Protein 6GZW (pdb70)

Foldseek 3Di:
DDDPLCQQADFDDQADFFGPPAQQAFAFKKKKFAKAFAVVAALVNVQVLLVQLSQLQRQLRQVHARPPPGPCLSPPTHSSHKGKFKWAAQVQCVRHVNNVLRFPLRDDFDPFPQAAADPQQAAHGMMMMIGGHDPSSRVSSVVSSQVSCPNGIHTSHMAIFGWDHPPPDPDDDATAAPLLARPQLPFDHPPDPCRCVWFADDCSRVLQHRWKKKKWWQKFFQCVVSVVDDQVLNCLLAQAHSVFCFGQCDDPPTHNPPDHDQCDDDPVRATSNHPQHNNVLQDCVNQVNQAWGWHKGWDWDQADPVGGTRTGIGTMIITRHCVSYVRSSCNCNSPRHSRSVGMGGYYMYITIGGTRAHVVGGGSCVSRPD/DDDPLCQQAPFDDQFDQFGPPAQQDFFFKKKKFAKAFAVPQALVNVQQLLVQLSQQQRQLRQVHAHPPDGPCLSPPTHSSHKGKFKWAAQVLCVRHVNNVLRDPLRDDFDPFPQAAAPALQAAHGMMMMIGGHDPSSRVSSVVSSQVSCPNRIHTSHMAIFGFDHPPPDPDDDATAAPLLARPQLDADHPPPPCNCVWFADDCVSNLQHRWWKKKWWQKFFQCVVSVPDDQLLNCLLAQAHSVARFGQPDDPPTHNPDDHDQCDDDPVRATSNHPQHLNVCQDCVNQVNQHWRWHKGWDWDDADPVRGTRTGIGTMIGTHHCVSYVRSSCNCCSPRGSRSVGMHGYYMYMTITHTRDHVPGGGSCVSSVD

Solvent-accessible surface area: 28979 Å² total; per-residue (Å²): 138,83,61,25,53,26,4,1,74,103,97,18,150,16,43,34,104,53,6,12,0,3,69,24,107,67,2,11,15,0,0,0,0,0,0,18,20,33,111,76,11,21,81,126,77,0,7,30,0,1,119,95,1,4,60,13,0,78,65,8,2,39,38,74,86,21,52,85,151,42,24,15,3,19,108,62,15,20,18,0,16,0,0,0,0,1,1,0,1,79,41,0,0,52,136,12,64,14,90,208,74,85,3,118,21,1,69,108,29,30,141,13,73,30,27,88,64,59,171,112,78,2,81,4,0,1,0,0,1,0,0,0,13,0,11,3,6,0,2,10,0,0,6,18,0,21,94,29,3,52,101,13,9,112,15,74,9,13,5,19,0,4,8,30,7,38,10,1,11,86,112,133,88,35,24,6,6,0,2,0,15,30,32,28,30,109,36,14,112,88,86,71,115,43,4,87,170,60,0,13,17,112,157,105,31,92,17,0,29,28,1,0,4,0,0,3,1,7,14,40,7,37,1,52,78,2,30,128,45,63,73,160,37,4,23,54,12,18,0,27,47,5,48,52,1,0,0,34,9,16,47,124,70,11,72,52,87,51,132,16,65,26,139,93,64,73,92,101,54,118,61,37,0,27,124,62,0,45,16,16,18,35,23,29,92,64,19,88,45,6,5,22,4,68,7,20,0,1,0,10,65,5,34,74,83,129,20,48,2,46,0,0,19,0,33,0,0,0,0,11,29,4,119,146,0,6,6,39,7,8,149,84,20,16,206,38,8,21,18,27,132,14,26,89,9,28,2,6,0,13,1,0,0,4,12,15,2,49,144,76,63,19,1,7,44,135,7,0,82,71,147,77,56,29,53,22,5,1,74,103,97,20,142,12,34,35,130,50,6,12,0,3,70,22,108,73,2,5,23,1,0,0,0,0,0,27,9,31,106,74,6,20,90,162,57,0,16,48,0,0,77,91,0,0,28,6,0,72,71,6,2,40,42,94,86,20,52,91,117,24,26,12,3,20,112,39,19,21,15,0,15,1,0,1,0,1,0,0,1,78,51,0,0,51,90,6,60,7,87,205,72,84,3,116,19,2,72,112,32,42,138,11,68,30,26,103,38,65,134,98,85,0,66,3,7,0,0,0,1,0,0,0,8,0,3,3,6,0,4,11,0,0,5,14,0,22,88,29,2,53,98,24,4,111,14,59,11,21,5,20,1,5,7,11,8,40,13,1,9,75,140,136,97,36,14,7,6,0,3,0,15,26,33,32,49,104,37,13,122,84,84,60,115,51,9,83,157,45,0,8,27,96,107,165,79,60,11,0,28,24,0,0,7,0,0,3,1,3,15,48,8,25,0,50,79,2,17,116,42,60,99,145,37,13,21,36,12,17,0,30,50,9,41,49,2,0,0,37,10,18,47,123,74,11,74,46,94,51,136,20,65,24,137,90,69,74,94,91,51,114,59,39,1,27,124,62,0,47,16,15,16,34,28,28,94,70,18,76,32,1,4,22,13,73,16,34,2,2,0,4,62,10,34,75,81,129,16,48,1,43,0,0,20,0,31,0,0,0,0,20,52,3,104,110,0,8,2,27,8,8,140,80,19,17,200,38,8,21,19,22,126,12,22,78,10,41,2,5,0,15,1,0,0,4,13,16,2,51,148,50,66,11,1,7,55,137,2,7,109,76

Structure (mmCIF, N/CA/C/O backbone):
data_6GZW
#
_entry.id   6GZW
#
_cell.length_a   60.118
_cell.length_b   71.032
_cell.length_c   78.089
_cell.angle_alpha   90.000
_cell.angle_beta   92.830
_cell.angle_gamma   90.000
#
_symmetry.space_group_name_H-M   'P 1 21 1'
#
loop_
_entity.id
_entity.type
_entity.pdbx_description
1 polymer 'Dye type peroxidase A'
2 non-polymer 'PROTOPORPHYRIN IX CONTAINING FE'
3 water water
#
loop_
_atom_site.group_PDB
_atom_site.id
_atom_site.type_symbol
_atom_site.label_atom_id
_atom_site.label_alt_id
_atom_site.label_comp_id
_atom_site.label_asym_id
_atom_site.label_entity_id
_atom_site.label_seq_id
_atom_site.pdbx_PDB_ins_code
_atom_site.Cartn_x
_atom_site.Cartn_y
_atom_site.Cartn_z
_atom_site.occupancy
_atom_site.B_iso_or_equiv
_atom_site.auth_seq_id
_atom_site.auth_comp_id
_atom_site.auth_asym_id
_atom_site.auth_atom_id
_atom_site.pdbx_PDB_model_num
ATOM 1 N N . ALA A 1 1 ? 13.012 -27.560 11.437 1.00 30.28 69 ALA A N 1
ATOM 2 C CA . ALA A 1 1 ? 12.126 -26.361 11.726 1.00 29.44 69 ALA A CA 1
ATOM 3 C C . ALA A 1 1 ? 12.937 -25.230 12.348 1.00 27.31 69 ALA A C 1
ATOM 4 O O . ALA A 1 1 ? 13.554 -25.434 13.390 1.00 27.42 69 ALA A O 1
ATOM 6 N N . THR A 1 2 ? 12.924 -24.055 11.711 1.00 25.23 70 THR A N 1
ATOM 7 C CA . THR A 1 2 ? 13.766 -22.919 12.119 1.00 23.31 70 THR A CA 1
ATOM 8 C C . THR A 1 2 ? 13.515 -22.601 13.605 1.00 20.51 70 THR A C 1
ATOM 9 O O . THR A 1 2 ? 12.370 -22.354 13.977 1.00 18.40 70 THR A O 1
ATOM 13 N N . PRO A 1 3 ? 14.566 -22.640 14.451 1.00 18.36 71 PRO A N 1
ATOM 14 C CA . PRO A 1 3 ? 14.290 -22.378 15.862 1.00 18.20 71 PRO A CA 1
ATOM 15 C C . PRO A 1 3 ? 14.159 -20.862 16.197 1.00 17.27 71 PRO A C 1
ATOM 16 O O . PRO A 1 3 ? 14.692 -20.018 15.478 1.00 16.67 71 PRO A O 1
ATOM 20 N N . LEU A 1 4 ? 13.447 -20.546 17.280 1.00 16.04 72 LEU A N 1
ATOM 21 C CA . LEU A 1 4 ? 13.284 -19.155 17.722 1.00 16.51 72 LEU A CA 1
ATOM 22 C C . LEU A 1 4 ? 14.646 -18.471 17.968 1.00 15.71 72 LEU A C 1
ATOM 23 O O . LEU A 1 4 ? 14.839 -17.280 17.655 1.00 14.13 72 LEU A O 1
ATOM 28 N N . THR A 1 5 ? 15.608 -19.235 18.475 1.00 15.97 73 THR A N 1
ATOM 29 C CA . THR A 1 5 ? 16.946 -18.687 18.745 1.00 16.21 73 THR A CA 1
ATOM 30 C C . THR A 1 5 ? 17.653 -18.135 17.497 1.00 16.00 73 THR A C 1
ATOM 31 O O . THR A 1 5 ? 18.637 -17.389 17.618 1.00 15.57 73 THR A O 1
ATOM 35 N N . SER A 1 6 ? 17.201 -18.508 16.294 1.00 15.04 74 SER A N 1
ATOM 36 C CA . SER A 1 6 ? 17.759 -17.918 15.064 1.00 14.99 74 SER A CA 1
ATOM 37 C C . SER A 1 6 ? 17.638 -16.391 14.980 1.00 14.18 74 SER A C 1
ATOM 38 O O . SER A 1 6 ? 18.447 -15.734 14.331 1.00 15.03 74 SER A O 1
ATOM 41 N N . LEU A 1 7 ? 16.615 -15.833 15.612 1.00 14.80 75 LEU A N 1
ATOM 42 C CA . LEU A 1 7 ? 16.462 -14.370 15.635 1.00 14.45 75 LEU A CA 1
ATOM 43 C C . LEU A 1 7 ? 17.717 -13.701 16.201 1.00 13.75 75 LEU A C 1
ATOM 44 O O . LEU A 1 7 ? 18.242 -12.750 15.608 1.00 13.63 75 LEU A O 1
ATOM 49 N N . GLY A 1 8 ? 18.192 -14.208 17.336 1.00 13.62 76 GLY A N 1
ATOM 50 C CA . GLY A 1 8 ? 19.428 -13.714 17.950 1.00 14.33 76 GLY A CA 1
ATOM 51 C C . GLY A 1 8 ? 20.718 -14.236 17.350 1.00 14.76 76 GLY A C 1
ATOM 52 O O . GLY A 1 8 ? 21.714 -13.489 17.298 1.00 13.82 76 GLY A O 1
ATOM 53 N N . SER A 1 9 ? 20.740 -15.510 16.932 1.00 14.61 77 SER A N 1
ATOM 54 C CA . SER A 1 9 ? 22.019 -16.143 16.508 1.00 15.13 77 SER A CA 1
ATOM 55 C C . SER A 1 9 ? 22.531 -15.770 15.124 1.00 15.72 77 SER A C 1
ATOM 56 O O . SER A 1 9 ? 23.729 -15.826 14.851 1.00 15.83 77 SER A O 1
ATOM 59 N N . GLU A 1 10 ? 21.630 -15.400 14.225 1.00 16.25 78 GLU A N 1
ATOM 60 C CA . GLU A 1 10 ? 22.009 -15.031 12.873 1.00 17.65 78 GLU A CA 1
ATOM 61 C C . GLU A 1 10 ? 22.937 -13.824 12.868 1.00 16.93 78 GLU A C 1
ATOM 62 O O . GLU A 1 10 ? 22.721 -12.859 13.614 1.00 16.14 78 GLU A O 1
ATOM 68 N N . GLN A 1 11 ? 23.954 -13.879 12.000 1.00 16.14 79 GLN A N 1
ATOM 69 C CA . GLN A 1 11 ? 25.028 -12.915 11.996 1.00 16.14 79 GLN A CA 1
ATOM 70 C C . GLN A 1 11 ? 25.291 -12.452 10.580 1.00 17.31 79 GLN A C 1
ATOM 71 O O . GLN A 1 11 ? 25.467 -13.292 9.678 1.00 18.90 79 GLN A O 1
ATOM 77 N N . ALA A 1 12 ? 25.330 -11.143 10.370 1.00 15.66 80 ALA A N 1
ATOM 78 C CA . ALA A 1 12 ? 25.717 -10.580 9.079 1.00 16.51 80 ALA A CA 1
ATOM 79 C C . ALA A 1 12 ? 27.225 -10.318 9.038 1.00 17.45 80 ALA A C 1
ATOM 80 O O . ALA A 1 12 ? 27.862 -10.031 10.050 1.00 16.53 80 ALA A O 1
ATOM 82 N N . MET A 1 13 ? 27.779 -10.400 7.837 1.00 19.30 81 MET A N 1
ATOM 83 C CA . MET A 1 13 ? 29.196 -10.137 7.642 1.00 19.85 81 MET A CA 1
ATOM 84 C C . MET A 1 13 ? 29.478 -8.652 7.517 1.00 18.35 81 MET A C 1
ATOM 85 O O . MET A 1 13 ? 28.799 -7.938 6.771 1.00 18.13 81 MET A O 1
ATOM 90 N N . PHE A 1 14 ? 30.508 -8.191 8.231 1.00 17.01 82 PHE A N 1
ATOM 91 C CA . PHE A 1 14 ? 30.977 -6.829 8.138 1.00 17.02 82 PHE A CA 1
ATOM 92 C C . PHE A 1 14 ? 31.967 -6.703 6.990 1.00 17.95 82 PHE A C 1
ATOM 93 O O . PHE A 1 14 ? 31.843 -5.817 6.133 1.00 17.22 82 PHE A O 1
ATOM 101 N N . HIS A 1 15 ? 32.986 -7.571 7.004 1.00 19.45 83 HIS A N 1
ATOM 102 C CA . HIS A 1 15 ? 34.016 -7.516 5.963 1.00 20.52 83 HIS A CA 1
ATOM 103 C C . HIS A 1 15 ? 33.473 -8.119 4.664 1.00 20.19 83 HIS A C 1
ATOM 104 O O . HIS A 1 15 ? 32.792 -9.140 4.690 1.00 21.29 83 HIS A O 1
ATOM 111 N N . GLY A 1 16 ? 33.807 -7.488 3.542 1.00 20.57 84 GLY A N 1
ATOM 112 C CA . GLY A 1 16 ? 33.367 -7.953 2.216 1.00 19.56 84 GLY A CA 1
ATOM 113 C C . GLY A 1 16 ? 33.559 -6.923 1.103 1.00 18.51 84 GLY A C 1
ATOM 114 O O . GLY A 1 16 ? 33.972 -5.788 1.325 1.00 16.60 84 GLY A O 1
ATOM 115 N N . LYS A 1 17 ? 33.267 -7.343 -0.123 1.00 19.29 85 LYS A N 1
ATOM 116 C CA . LYS A 1 17 ? 33.355 -6.454 -1.277 1.00 19.18 85 LYS A CA 1
ATOM 117 C C . LYS A 1 17 ? 32.391 -5.254 -1.134 1.00 17.72 85 LYS A C 1
ATOM 118 O O . LYS A 1 17 ? 32.763 -4.118 -1.423 1.00 16.37 85 LYS A O 1
ATOM 124 N N . HIS A 1 18 ? 31.168 -5.526 -0.685 1.00 17.99 86 HIS A N 1
ATOM 125 C CA . HIS A 1 18 ? 30.137 -4.508 -0.454 1.00 17.11 86 HIS A CA 1
ATOM 126 C C . HIS A 1 18 ? 29.911 -4.342 1.045 1.00 16.20 86 HIS A C 1
ATOM 127 O O . HIS A 1 18 ? 30.091 -5.291 1.803 1.00 17.83 86 HIS A O 1
ATOM 134 N N . GLN A 1 19 ? 29.528 -3.136 1.455 1.00 14.54 87 GLN A N 1
ATOM 135 C CA . GLN A 1 19 ? 29.088 -2.932 2.849 1.00 13.37 87 GLN A CA 1
ATOM 136 C C . GLN A 1 19 ? 27.797 -3.683 3.095 1.00 13.54 87 GLN A C 1
ATOM 137 O O . GLN A 1 19 ? 26.961 -3.792 2.172 1.00 13.46 87 GLN A O 1
ATOM 143 N N . PRO A 1 20 ? 27.604 -4.182 4.334 1.00 13.37 88 PRO A N 1
ATOM 144 C CA . PRO A 1 20 ? 26.318 -4.753 4.747 1.00 12.90 88 PRO A CA 1
ATOM 145 C C . PRO A 1 20 ? 25.208 -3.677 4.794 1.00 12.67 88 PRO A C 1
ATOM 146 O O . PRO A 1 20 ? 25.484 -2.478 4.772 1.00 13.39 88 PRO A O 1
ATOM 150 N N . GLY A 1 21 ? 23.955 -4.110 4.777 1.00 12.61 89 GLY A N 1
ATOM 151 C CA . GLY A 1 21 ? 22.817 -3.196 4.819 1.00 13.10 89 GLY A CA 1
ATOM 152 C C . GLY A 1 21 ? 22.275 -2.723 3.475 1.00 12.57 89 GLY A C 1
ATOM 153 O O . GLY A 1 21 ? 21.525 -1.751 3.429 1.00 11.90 89 GLY A O 1
ATOM 154 N N . ILE A 1 22 ? 22.690 -3.382 2.386 1.00 12.62 90 ILE A N 1
ATOM 155 C CA . ILE A 1 22 ? 22.248 -3.056 1.052 1.00 13.15 90 ILE A CA 1
ATOM 156 C C . ILE A 1 22 ? 21.441 -4.224 0.521 1.00 12.64 90 ILE A C 1
ATOM 157 O O . ILE A 1 22 ? 20.255 -4.058 0.176 1.00 12.48 90 ILE A O 1
ATOM 162 N N . THR A 1 23 ? 22.072 -5.393 0.428 1.00 13.14 91 THR A N 1
ATOM 163 C CA . THR A 1 23 ? 21.401 -6.641 0.000 1.00 14.13 91 THR A CA 1
ATOM 164 C C . THR A 1 23 ? 20.953 -7.508 1.154 1.00 14.52 91 THR A C 1
ATOM 165 O O . THR A 1 23 ? 20.225 -8.462 0.960 1.00 14.77 91 THR A O 1
ATOM 169 N N . THR A 1 24 ? 21.407 -7.172 2.371 1.00 14.32 92 THR A N 1
ATOM 170 C CA . THR A 1 24 ? 20.981 -7.831 3.576 1.00 15.16 92 THR A CA 1
ATOM 171 C C . THR A 1 24 ? 19.453 -7.866 3.674 1.00 15.04 92 THR A C 1
ATOM 172 O O . THR A 1 24 ? 18.814 -6.876 3.322 1.00 14.72 92 THR A O 1
ATOM 176 N N . PRO A 1 25 ? 18.888 -8.971 4.187 1.00 14.36 93 PRO A N 1
ATOM 177 C CA . PRO A 1 25 ? 17.458 -8.999 4.403 1.00 14.53 93 PRO A CA 1
ATOM 178 C C . PRO A 1 25 ? 17.004 -7.884 5.313 1.00 14.96 93 PRO A C 1
ATOM 179 O O . PRO A 1 25 ? 17.779 -7.365 6.132 1.00 13.56 93 PRO A O 1
ATOM 183 N N B MET A 1 26 ? 15.722 -7.570 5.199 0.50 14.53 94 MET A N 1
ATOM 184 N N C MET A 1 26 ? 15.736 -7.517 5.179 0.50 14.64 94 MET A N 1
ATOM 185 C CA B MET A 1 26 ? 15.050 -6.630 6.070 0.50 14.62 94 MET A CA 1
ATOM 186 C CA C MET A 1 26 ? 15.148 -6.503 6.029 0.50 14.81 94 MET A CA 1
ATOM 187 C C B MET A 1 26 ? 15.210 -6.977 7.540 0.50 13.63 94 MET A C 1
ATOM 188 C C C MET A 1 26 ? 15.185 -6.933 7.500 0.50 13.75 94 MET A C 1
ATOM 189 O O B MET A 1 26 ? 15.194 -8.152 7.912 0.50 13.55 94 MET A O 1
ATOM 190 O O C MET A 1 26 ? 15.081 -8.115 7.825 0.50 13.67 94 MET A O 1
ATOM 199 N N . GLN A 1 27 ? 15.365 -5.943 8.364 1.00 13.06 95 GLN A N 1
ATOM 200 C CA . GLN A 1 27 ? 15.503 -6.109 9.819 1.00 12.01 95 GLN A CA 1
ATOM 201 C C . GLN A 1 27 ? 14.333 -5.449 10.538 1.00 11.66 95 GLN A C 1
ATOM 202 O O . GLN A 1 27 ? 13.774 -4.459 10.043 1.00 11.68 95 GLN A O 1
ATOM 208 N N . ALA A 1 28 ? 14.010 -5.964 11.721 1.00 10.45 96 ALA A N 1
ATOM 209 C CA . ALA A 1 28 ? 12.854 -5.502 12.489 1.00 10.94 96 ALA A CA 1
ATOM 210 C C . ALA A 1 28 ? 13.027 -4.097 13.077 1.00 11.05 96 ALA A C 1
ATOM 211 O O . ALA A 1 28 ? 12.037 -3.423 13.316 1.00 10.29 96 ALA A O 1
ATOM 213 N N . ARG A 1 29 ? 14.266 -3.670 13.313 1.00 10.85 97 ARG A N 1
ATOM 214 C CA . ARG A 1 29 ? 14.544 -2.411 13.977 1.00 11.17 97 ARG A CA 1
ATOM 215 C C . ARG A 1 29 ? 15.601 -1.649 13.209 1.00 10.80 97 ARG A C 1
ATOM 216 O O . ARG A 1 29 ? 16.594 -2.238 12.821 1.00 10.83 97 ARG A O 1
ATOM 224 N N . GLY A 1 30 ? 15.357 -0.355 12.969 1.00 10.42 98 GLY A N 1
ATOM 225 C CA . GLY A 1 30 ? 16.283 0.547 12.281 1.00 10.34 98 GLY A CA 1
ATOM 226 C C . GLY A 1 30 ? 16.504 1.855 13.028 1.00 10.48 98 GLY A C 1
ATOM 227 O O . GLY A 1 30 ? 15.611 2.395 13.676 1.00 9.87 98 GLY A O 1
ATOM 228 N N . HIS A 1 31 ? 17.734 2.356 12.949 1.00 10.23 99 HIS A N 1
ATOM 229 C CA . HIS A 1 31 ? 18.046 3.719 13.334 1.00 10.25 99 HIS A CA 1
ATOM 230 C C . HIS A 1 31 ? 18.885 4.322 12.200 1.00 9.99 99 HIS A C 1
ATOM 231 O O . HIS A 1 31 ? 19.933 3.760 11.856 1.00 10.21 99 HIS A O 1
ATOM 238 N N . LEU A 1 32 ? 18.427 5.430 11.643 1.00 10.41 100 LEU A N 1
ATOM 239 C CA . LEU A 1 32 ? 19.202 6.195 10.665 1.00 10.82 100 LEU A CA 1
ATOM 240 C C . LEU A 1 32 ? 19.699 7.441 11.374 1.00 11.52 100 LEU A C 1
ATOM 241 O O . LEU A 1 32 ? 18.939 8.060 12.108 1.00 12.00 100 LEU A O 1
ATOM 246 N N . VAL A 1 33 ? 20.963 7.818 11.176 1.00 11.93 101 VAL A N 1
ATOM 247 C CA . VAL A 1 33 ? 21.493 8.999 11.839 1.00 12.61 101 VAL A CA 1
ATOM 248 C C . VAL A 1 33 ? 22.436 9.718 10.878 1.00 13.12 101 VAL A C 1
ATOM 249 O O . VAL A 1 33 ? 23.118 9.062 10.100 1.00 14.22 101 VAL A O 1
ATOM 253 N N . ALA A 1 34 ? 22.368 11.049 10.859 1.00 12.59 102 ALA A N 1
ATOM 254 C CA . ALA A 1 34 ? 23.305 11.878 10.142 1.00 12.61 102 ALA A CA 1
ATOM 255 C C . ALA A 1 34 ? 24.129 12.682 11.137 1.00 12.94 102 ALA A C 1
ATOM 256 O O . ALA A 1 34 ? 23.605 13.130 12.161 1.00 13.15 102 ALA A O 1
ATOM 258 N N . PHE A 1 35 ? 25.417 12.864 10.827 1.00 12.73 103 PHE A N 1
ATOM 259 C CA . PHE A 1 35 ? 26.336 13.649 11.632 1.00 12.69 103 PHE A CA 1
ATOM 260 C C . PHE A 1 35 ? 26.913 14.788 10.790 1.00 13.27 103 PHE A C 1
ATOM 261 O O . PHE A 1 35 ? 27.133 14.585 9.581 1.00 12.52 103 PHE A O 1
ATOM 269 N N . ASP A 1 36 ? 27.143 15.941 11.407 1.00 13.77 104 ASP A N 1
ATOM 270 C CA . ASP A 1 36 ? 27.958 17.005 10.810 1.00 14.14 104 ASP A CA 1
ATOM 271 C C . ASP A 1 36 ? 29.289 17.127 11.504 1.00 14.55 104 ASP A C 1
ATOM 272 O O . ASP A 1 36 ? 29.380 17.098 12.736 1.00 15.19 104 ASP A O 1
ATOM 277 N N . LEU A 1 37 ? 30.342 17.264 10.723 1.00 14.47 105 LEU A N 1
ATOM 278 C CA . LEU A 1 37 ? 31.665 17.474 11.310 1.00 15.01 105 LEU A CA 1
ATOM 279 C C . LEU A 1 37 ? 31.710 18.755 12.139 1.00 15.13 105 LEU A C 1
ATOM 280 O O . LEU A 1 37 ? 31.131 19.775 11.769 1.00 16.97 105 LEU A O 1
ATOM 285 N N . ALA A 1 38 ? 32.367 18.654 13.285 1.00 15.96 106 ALA A N 1
ATOM 286 C CA . ALA A 1 38 ? 32.543 19.772 14.173 1.00 17.65 106 ALA A CA 1
ATOM 287 C C . ALA A 1 38 ? 33.614 20.721 13.627 1.00 18.47 106 ALA A C 1
ATOM 288 O O . ALA A 1 38 ? 34.453 20.339 12.811 1.00 17.36 106 ALA A O 1
ATOM 290 N N . ALA A 1 39 ? 33.587 21.945 14.127 1.00 19.71 107 ALA A N 1
ATOM 291 C CA . ALA A 1 39 ? 34.702 22.864 13.946 1.00 21.39 107 ALA A CA 1
ATOM 292 C C . ALA A 1 39 ? 35.992 22.188 14.438 1.00 20.49 107 ALA A C 1
ATOM 293 O O . ALA A 1 39 ? 36.044 21.612 15.530 1.00 24.54 107 ALA A O 1
ATOM 295 N N . GLY A 1 40 ? 37.020 22.215 13.609 1.00 20.62 108 GLY A N 1
ATOM 296 C CA . GLY A 1 40 ? 38.288 21.578 13.956 1.00 20.06 108 GLY A CA 1
ATOM 297 C C . GLY A 1 40 ? 38.421 20.149 13.470 1.00 19.61 108 GLY A C 1
ATOM 298 O O . GLY A 1 40 ? 39.484 19.556 13.622 1.00 19.60 108 GLY A O 1
ATOM 299 N N . ALA A 1 41 ? 37.366 19.601 12.857 1.00 18.99 109 ALA A N 1
ATOM 300 C CA . ALA A 1 41 ? 37.404 18.269 12.277 1.00 19.46 109 ALA A CA 1
ATOM 301 C C . ALA A 1 41 ? 37.523 18.414 10.765 1.00 20.05 109 ALA A C 1
ATOM 302 O O . ALA A 1 41 ? 36.591 18.888 10.099 1.00 21.68 109 ALA A O 1
ATOM 304 N N . GLY A 1 42 ? 38.680 18.038 10.250 1.00 19.64 110 GLY A N 1
ATOM 305 C CA . GLY A 1 42 ? 38.940 17.965 8.822 1.00 19.46 110 GLY A CA 1
ATOM 306 C C . GLY A 1 42 ? 39.215 16.536 8.403 1.00 19.76 110 GLY A C 1
ATOM 307 O O . GLY A 1 42 ? 38.694 15.587 8.991 1.00 18.43 110 GLY A O 1
ATOM 308 N N . ARG A 1 43 ? 40.027 16.363 7.364 1.00 19.68 111 ARG A N 1
ATOM 309 C CA . ARG A 1 43 ? 40.229 15.032 6.781 1.00 21.29 111 ARG A CA 1
ATOM 310 C C . ARG A 1 43 ? 40.776 14.025 7.777 1.00 19.90 111 ARG A C 1
ATOM 311 O O . ARG A 1 43 ? 40.290 12.905 7.873 1.00 18.59 111 ARG A O 1
ATOM 319 N N . LYS A 1 44 ? 41.823 14.421 8.488 1.00 19.24 112 LYS A N 1
ATOM 320 C CA . LYS A 1 44 ? 42.496 13.534 9.398 1.00 19.87 112 LYS A CA 1
ATOM 321 C C . LYS A 1 44 ? 41.578 13.131 10.557 1.00 17.98 112 LYS A C 1
ATOM 322 O O . LYS A 1 44 ? 41.597 11.995 10.983 1.00 18.60 112 LYS A O 1
ATOM 328 N N . GLU A 1 45 ? 40.729 14.043 11.003 1.00 17.14 113 GLU A N 1
ATOM 329 C CA . GLU A 1 45 ? 39.788 13.731 12.084 1.00 16.97 113 GLU A CA 1
ATOM 330 C C . GLU A 1 45 ? 38.657 12.837 11.577 1.00 15.81 113 GLU A C 1
ATOM 331 O O . GLU A 1 45 ? 38.210 11.932 12.277 1.00 17.13 113 GLU A O 1
ATOM 337 N N . ALA A 1 46 ? 38.199 13.084 10.361 1.00 15.16 114 ALA A N 1
ATOM 338 C CA . ALA A 1 46 ? 37.239 12.191 9.725 1.00 14.41 114 ALA A CA 1
ATOM 339 C C . ALA A 1 46 ? 37.801 10.789 9.491 1.00 14.65 114 ALA A C 1
ATOM 340 O O . ALA A 1 46 ? 37.082 9.804 9.665 1.00 13.64 114 ALA A O 1
ATOM 342 N N . ALA A 1 47 ? 39.070 10.688 9.069 1.00 14.11 115 ALA A N 1
ATOM 343 C CA . ALA A 1 47 ? 39.694 9.384 8.873 1.00 14.70 115 ALA A CA 1
ATOM 344 C C . ALA A 1 47 ? 39.740 8.593 10.181 1.00 14.99 115 ALA A C 1
ATOM 345 O O . ALA A 1 47 ? 39.364 7.429 10.226 1.00 15.59 115 ALA A O 1
ATOM 347 N N . ALA A 1 48 ? 40.151 9.248 11.266 1.00 15.37 116 ALA A N 1
ATOM 348 C CA . ALA A 1 48 ? 40.146 8.626 12.586 1.00 14.46 116 ALA A CA 1
ATOM 349 C C . ALA A 1 48 ? 38.733 8.191 13.044 1.00 13.57 116 ALA A C 1
ATOM 350 O O . ALA A 1 48 ? 38.582 7.146 13.667 1.00 13.37 116 ALA A O 1
ATOM 352 N N . LEU A 1 49 ? 37.716 8.982 12.697 1.00 14.15 117 LEU A N 1
ATOM 353 C CA . LEU A 1 49 ? 36.336 8.660 13.045 1.00 13.43 117 LEU A CA 1
ATOM 354 C C . LEU A 1 49 ? 35.846 7.404 12.316 1.00 14.02 117 LEU A C 1
ATOM 355 O O . LEU A 1 49 ? 35.262 6.523 12.927 1.00 13.14 117 LEU A O 1
ATOM 360 N N . LEU A 1 50 ? 36.110 7.320 11.016 1.00 14.60 118 LEU A N 1
ATOM 361 C CA . LEU A 1 50 ? 35.724 6.133 10.262 1.00 14.78 118 LEU A CA 1
ATOM 362 C C . LEU A 1 50 ? 36.497 4.892 10.739 1.00 14.80 118 LEU A C 1
ATOM 363 O O . LEU A 1 50 ? 35.950 3.801 10.738 1.00 14.36 118 LEU A O 1
ATOM 368 N N . ARG A 1 51 ? 37.757 5.048 11.159 1.00 16.75 119 ARG A N 1
ATOM 369 C CA . ARG A 1 51 ? 38.467 3.939 11.826 1.00 18.28 119 ARG A CA 1
ATOM 370 C C . ARG A 1 51 ? 37.752 3.451 13.089 1.00 17.44 119 ARG A C 1
ATOM 371 O O . ARG A 1 51 ? 37.530 2.241 13.267 1.00 18.92 119 ARG A O 1
ATOM 379 N N . ARG A 1 52 ? 37.401 4.388 13.975 1.00 16.27 120 ARG A N 1
ATOM 380 C CA . ARG A 1 52 ? 36.682 4.062 15.204 1.00 16.42 120 ARG A CA 1
ATOM 381 C C . ARG A 1 52 ? 35.372 3.371 14.847 1.00 15.14 120 ARG A C 1
ATOM 382 O O . ARG A 1 52 ? 35.054 2.304 15.369 1.00 15.44 120 ARG A O 1
ATOM 390 N N . TRP A 1 53 ? 34.621 4.012 13.967 1.00 14.04 121 TRP A N 1
ATOM 391 C CA . TRP A 1 53 ? 33.297 3.518 13.625 1.00 13.54 121 TRP A CA 1
ATOM 392 C C . TRP A 1 53 ? 33.376 2.121 13.021 1.00 13.25 121 TRP A C 1
ATOM 393 O O . TRP A 1 53 ? 32.565 1.268 13.347 1.00 13.20 121 TRP A O 1
ATOM 404 N N . SER A 1 54 ? 34.357 1.904 12.143 1.00 14.13 122 SER A N 1
ATOM 405 C CA . SER A 1 54 ? 34.523 0.589 11.509 1.00 14.47 122 SER A CA 1
ATOM 406 C C . SER A 1 54 ? 34.881 -0.498 12.509 1.00 14.12 122 SER A C 1
ATOM 407 O O . SER A 1 54 ? 34.374 -1.587 12.439 1.00 14.02 122 SER A O 1
ATOM 410 N N . ASP A 1 55 ? 35.759 -0.196 13.475 1.00 14.87 123 ASP A N 1
ATOM 411 C CA . ASP A 1 55 ? 36.095 -1.146 14.520 1.00 15.73 123 ASP A CA 1
ATOM 412 C C . ASP A 1 55 ? 34.893 -1.475 15.427 1.00 14.24 123 ASP A C 1
ATOM 413 O O . ASP A 1 55 ? 34.650 -2.626 15.765 1.00 13.71 123 ASP A O 1
ATOM 418 N N . THR A 1 56 ? 34.107 -0.455 15.766 1.00 13.86 124 THR A N 1
ATOM 419 C CA . THR A 1 56 ? 32.861 -0.631 16.520 1.00 13.59 124 THR A CA 1
ATOM 420 C C . THR A 1 56 ? 31.887 -1.509 15.720 1.00 13.70 124 THR A C 1
ATOM 421 O O . THR A 1 56 ? 31.344 -2.456 16.261 1.00 14.05 124 THR A O 1
ATOM 425 N N . ALA A 1 57 ? 31.688 -1.203 14.448 1.00 13.37 125 ALA A N 1
ATOM 426 C CA . ALA A 1 57 ? 30.802 -2.014 13.638 1.00 13.35 125 ALA A CA 1
ATOM 427 C C . ALA A 1 57 ? 31.244 -3.485 13.580 1.00 12.88 125 ALA A C 1
ATOM 428 O O . ALA A 1 57 ? 30.433 -4.390 13.748 1.00 12.51 125 ALA A O 1
ATOM 430 N N . ARG A 1 58 ? 32.542 -3.714 13.326 1.00 12.71 126 ARG A N 1
ATOM 431 C CA . ARG A 1 58 ? 33.096 -5.056 13.252 1.00 13.90 126 ARG A CA 1
ATOM 432 C C . ARG A 1 58 ? 32.811 -5.851 14.516 1.00 12.95 126 ARG A C 1
ATOM 433 O O . ARG A 1 58 ? 32.282 -6.964 14.468 1.00 12.58 126 ARG A O 1
ATOM 441 N N . ARG A 1 59 ? 33.113 -5.267 15.684 1.00 12.68 127 ARG A N 1
ATOM 442 C CA . ARG A 1 59 ? 32.873 -5.978 16.932 1.00 13.03 127 ARG A CA 1
ATOM 443 C C . ARG A 1 59 ? 31.410 -6.252 17.147 1.00 11.61 127 ARG A C 1
ATOM 444 O O . ARG A 1 59 ? 31.009 -7.397 17.449 1.00 11.81 127 ARG A O 1
ATOM 452 N N . LEU A 1 60 ? 30.602 -5.196 17.027 1.00 11.88 128 LEU A N 1
ATOM 453 C CA . LEU A 1 60 ? 29.187 -5.329 17.374 1.00 11.86 128 LEU A CA 1
ATOM 454 C C . LEU A 1 60 ? 28.445 -6.269 16.428 1.00 11.94 128 LEU A C 1
ATOM 455 O O . LEU A 1 60 ? 27.592 -7.037 16.864 1.00 11.13 128 LEU A O 1
ATOM 460 N N . MET A 1 61 ? 28.798 -6.237 15.142 1.00 12.25 129 MET A N 1
ATOM 461 C CA . MET A 1 61 ? 28.166 -7.163 14.176 1.00 12.56 129 MET A CA 1
ATOM 462 C C . MET A 1 61 ? 28.511 -8.634 14.448 1.00 12.98 129 MET A C 1
ATOM 463 O O . MET A 1 61 ? 27.772 -9.537 14.073 1.00 13.62 129 MET A O 1
ATOM 468 N N . ALA A 1 62 ? 29.619 -8.873 15.155 1.00 13.88 130 ALA A N 1
ATOM 469 C CA . ALA A 1 62 ? 29.982 -10.223 15.574 1.00 14.36 130 ALA A CA 1
ATOM 470 C C . ALA A 1 62 ? 29.399 -10.614 16.931 1.00 14.28 130 ALA A C 1
ATOM 471 O O . ALA A 1 62 ? 29.677 -11.680 17.456 1.00 14.52 130 ALA A O 1
ATOM 473 N N . GLY A 1 63 ? 28.532 -9.772 17.483 1.00 13.36 131 GLY A N 1
ATOM 474 C CA . GLY A 1 63 ? 27.936 -10.034 18.794 1.00 13.71 131 GLY A CA 1
ATOM 475 C C . GLY A 1 63 ? 28.896 -9.788 19.951 1.00 14.05 131 GLY A C 1
ATOM 476 O O . GLY A 1 63 ? 28.603 -10.193 21.085 1.00 14.96 131 GLY A O 1
ATOM 477 N N . GLU A 1 64 ? 29.994 -9.070 19.694 1.00 14.27 132 GLU A N 1
ATOM 478 C CA . GLU A 1 64 ? 30.986 -8.771 20.727 1.00 15.13 132 GLU A CA 1
ATOM 479 C C . GLU A 1 64 ? 30.669 -7.405 21.351 1.00 14.23 132 GLU A C 1
ATOM 480 O O . GLU A 1 64 ? 30.045 -6.557 20.716 1.00 13.58 132 GLU A O 1
ATOM 486 N N . PRO A 1 65 ? 31.124 -7.183 22.587 1.00 13.46 133 PRO A N 1
ATOM 487 C CA . PRO A 1 65 ? 31.000 -5.836 23.154 1.00 13.25 133 PRO A CA 1
ATOM 488 C C . PRO A 1 65 ? 31.864 -4.842 22.430 1.00 13.30 133 PRO A C 1
ATOM 489 O O . PRO A 1 65 ? 32.771 -5.219 21.690 1.00 13.36 133 PRO A O 1
ATOM 493 N N . ALA A 1 66 ? 31.607 -3.559 22.662 1.00 13.08 134 ALA A N 1
ATOM 494 C CA . ALA A 1 66 ? 32.509 -2.529 22.239 1.00 13.78 134 ALA A CA 1
ATOM 495 C C . ALA A 1 66 ? 33.895 -2.801 22.860 1.00 13.71 134 ALA A C 1
ATOM 496 O O . ALA A 1 66 ? 34.001 -3.467 23.873 1.00 13.27 134 ALA A O 1
ATOM 498 N N . GLY A 1 67 ? 34.932 -2.293 22.197 1.00 14.34 135 GLY A N 1
ATOM 499 C CA . GLY A 1 67 ? 36.308 -2.530 22.598 1.00 14.70 135 GLY A CA 1
ATOM 500 C C . GLY A 1 67 ? 36.636 -2.008 23.985 1.00 15.87 135 GLY A C 1
ATOM 501 O O . GLY A 1 67 ? 37.533 -2.525 24.644 1.00 17.10 135 GLY A O 1
ATOM 502 N N . SER A 1 68 ? 35.901 -0.988 24.418 1.00 15.33 136 SER A N 1
ATOM 503 C CA . SER A 1 68 ? 36.106 -0.419 25.732 1.00 15.65 136 SER A CA 1
ATOM 504 C C . SER A 1 68 ? 34.865 0.363 26.117 1.00 15.44 136 SER A C 1
ATOM 505 O O . SER A 1 68 ? 34.093 0.765 25.264 1.00 14.73 136 SER A O 1
ATOM 508 N N . ARG A 1 69 ? 34.659 0.527 27.416 1.00 15.09 137 ARG A N 1
ATOM 509 C CA . ARG A 1 69 ? 33.499 1.279 27.926 1.00 15.62 137 ARG A CA 1
ATOM 510 C C . ARG A 1 69 ? 32.155 0.761 27.359 1.00 14.02 137 ARG A C 1
ATOM 511 O O . ARG A 1 69 ? 31.257 1.559 27.007 1.00 14.04 137 ARG A O 1
ATOM 519 N N . ASP A 1 70 ? 32.002 -0.562 27.263 1.00 12.31 138 ASP A N 1
ATOM 520 C CA . ASP A 1 70 ? 30.751 -1.123 26.791 1.00 12.30 138 ASP A CA 1
ATOM 521 C C . ASP A 1 70 ? 29.656 -0.932 27.846 1.00 11.76 138 ASP A C 1
ATOM 522 O O . ASP A 1 70 ? 29.928 -1.021 29.027 1.00 12.60 138 ASP A O 1
ATOM 527 N N . THR A 1 71 ? 28.423 -0.680 27.401 1.00 11.78 139 THR A N 1
ATOM 528 C CA . THR A 1 71 ? 27.359 -0.346 28.347 1.00 11.50 139 THR A CA 1
ATOM 529 C C . THR A 1 71 ? 26.621 -1.563 28.895 1.00 11.92 139 THR A C 1
ATOM 530 O O . THR A 1 71 ? 25.777 -1.408 29.808 1.00 12.04 139 THR A O 1
ATOM 534 N N . ASP A 1 72 ? 26.879 -2.751 28.350 1.00 11.51 140 ASP A N 1
ATOM 535 C CA . ASP A 1 72 ? 26.173 -3.997 28.659 1.00 11.22 140 ASP A CA 1
ATOM 536 C C . ASP A 1 72 ? 24.720 -4.072 28.123 1.00 10.93 140 ASP A C 1
ATOM 537 O O . ASP A 1 72 ? 24.063 -5.069 28.370 1.00 11.46 140 ASP A O 1
ATOM 542 N N . VAL A 1 73 ? 24.259 -3.070 27.371 1.00 10.78 141 VAL A N 1
ATOM 543 C CA . VAL A 1 73 ? 22.867 -3.060 26.892 1.00 10.69 141 VAL A CA 1
ATOM 544 C C . VAL A 1 73 ? 22.573 -4.274 25.982 1.00 11.14 141 VAL A C 1
ATOM 545 O O . VAL A 1 73 ? 21.473 -4.822 26.031 1.00 11.22 141 VAL A O 1
ATOM 549 N N . ALA A 1 74 ? 23.554 -4.663 25.158 1.00 11.20 142 ALA A N 1
ATOM 550 C CA . ALA A 1 74 ? 23.371 -5.815 24.247 1.00 11.52 142 ALA A CA 1
ATOM 551 C C . ALA A 1 74 ? 23.835 -7.145 24.838 1.00 11.62 142 ALA A C 1
ATOM 552 O O . ALA A 1 74 ? 23.737 -8.186 24.198 1.00 12.42 142 ALA A O 1
ATOM 554 N N . ARG A 1 75 ? 24.296 -7.130 26.089 1.00 12.27 143 ARG A N 1
ATOM 555 C CA . ARG A 1 75 ? 24.898 -8.286 26.660 1.00 13.34 143 ARG A CA 1
ATOM 556 C C . ARG A 1 75 ? 23.874 -9.433 26.725 1.00 13.91 143 ARG A C 1
ATOM 557 O O . ARG A 1 75 ? 22.670 -9.207 27.015 1.00 11.87 143 ARG A O 1
ATOM 565 N N . ASP A 1 76 ? 24.389 -10.636 26.418 1.00 14.93 144 ASP A N 1
ATOM 566 C CA . ASP A 1 76 ? 23.678 -11.924 26.368 1.00 15.04 144 ASP A CA 1
ATOM 567 C C . ASP A 1 76 ? 22.926 -12.170 25.060 1.00 14.84 144 ASP A C 1
ATOM 568 O O . ASP A 1 76 ? 22.553 -13.318 24.780 1.00 14.75 144 ASP A O 1
ATOM 573 N N . ALA A 1 77 ? 22.658 -11.103 24.303 1.00 14.25 145 ALA A N 1
ATOM 574 C CA . ALA A 1 77 ? 21.990 -11.247 23.019 1.00 14.44 145 ALA A CA 1
ATOM 575 C C . ALA A 1 77 ? 23.014 -11.719 21.995 1.00 14.37 145 ALA A C 1
ATOM 576 O O . ALA A 1 77 ? 24.202 -11.437 22.105 1.00 14.41 145 ALA A O 1
ATOM 578 N N . GLY A 1 78 ? 22.560 -12.468 20.994 1.00 13.19 146 GLY A N 1
ATOM 579 C CA . GLY A 1 78 ? 23.414 -12.794 19.848 1.00 12.62 146 GLY A CA 1
ATOM 580 C C . GLY A 1 78 ? 23.488 -11.589 18.927 1.00 11.69 146 GLY A C 1
ATOM 581 O O . GLY A 1 78 ? 22.856 -10.541 19.202 1.00 11.58 146 GLY A O 1
ATOM 582 N N . PRO A 1 79 ? 24.226 -11.703 17.797 1.00 11.70 147 PRO A N 1
ATOM 583 C CA . PRO A 1 79 ? 24.367 -10.572 16.876 1.00 11.83 147 PRO A CA 1
ATOM 584 C C . PRO A 1 79 ? 23.009 -10.056 16.317 1.00 11.27 147 PRO A C 1
ATOM 585 O O . PRO A 1 79 ? 22.920 -8.893 15.902 1.00 10.19 147 PRO A O 1
ATOM 589 N N . SER A 1 80 ? 21.993 -10.926 16.285 1.00 12.20 148 SER A N 1
ATOM 590 C CA . SER A 1 80 ? 20.621 -10.546 15.897 1.00 11.74 148 SER A CA 1
ATOM 591 C C . SER A 1 80 ? 20.572 -9.819 14.534 1.00 11.69 148 SER A C 1
ATOM 592 O O . SER A 1 80 ? 19.840 -8.816 14.339 1.00 11.02 148 SER A O 1
ATOM 595 N N . SER A 1 81 ? 21.397 -10.295 13.591 1.00 11.82 149 SER A N 1
ATOM 596 C CA . SER A 1 81 ? 21.505 -9.734 12.237 1.00 12.07 149 SER A CA 1
ATOM 597 C C . SER A 1 81 ? 21.858 -8.258 12.191 1.00 11.83 149 SER A C 1
ATOM 598 O O . SER A 1 81 ? 21.496 -7.557 11.253 1.00 12.49 149 SER A O 1
ATOM 601 N N . LEU A 1 82 ? 22.630 -7.789 13.182 1.00 11.40 150 LEU A N 1
ATOM 602 C CA . LEU A 1 82 ? 23.024 -6.383 13.222 1.00 11.18 150 LEU A CA 1
ATOM 603 C C . LEU A 1 82 ? 23.828 -6.045 11.975 1.00 11.52 150 LEU A C 1
ATOM 604 O O . LEU A 1 82 ? 24.739 -6.806 11.626 1.00 11.38 150 LEU A O 1
ATOM 609 N N . THR A 1 83 ? 23.510 -4.910 11.343 1.00 11.17 151 THR A N 1
ATOM 610 C CA . THR A 1 83 ? 24.359 -4.304 10.332 1.00 10.98 151 THR A CA 1
ATOM 611 C C . THR A 1 83 ? 24.527 -2.833 10.599 1.00 11.47 151 THR A C 1
ATOM 612 O O . THR A 1 83 ? 23.640 -2.167 11.138 1.00 11.47 151 THR A O 1
ATOM 616 N N . VAL A 1 84 ? 25.698 -2.333 10.236 1.00 11.25 152 VAL A N 1
ATOM 617 C CA . VAL A 1 84 ? 26.049 -0.920 10.283 1.00 10.91 152 VAL A CA 1
ATOM 618 C C . VAL A 1 84 ? 26.648 -0.549 8.925 1.00 11.22 152 VAL A C 1
ATOM 619 O O . VAL A 1 84 ? 27.556 -1.231 8.451 1.00 12.26 152 VAL A O 1
ATOM 623 N N . THR A 1 85 ? 26.137 0.522 8.337 1.00 11.29 153 THR A N 1
ATOM 624 C CA . THR A 1 85 ? 26.521 0.999 7.010 1.00 10.58 153 THR A CA 1
ATOM 625 C C . THR A 1 85 ? 26.813 2.487 7.047 1.00 11.20 153 THR A C 1
ATOM 626 O O . THR A 1 85 ? 26.092 3.244 7.710 1.00 10.92 153 THR A O 1
ATOM 630 N N . PHE A 1 86 ? 27.840 2.919 6.315 1.00 11.51 154 PHE A N 1
ATOM 631 C CA . PHE A 1 86 ? 28.339 4.283 6.374 1.00 12.01 154 PHE A CA 1
ATOM 632 C C . PHE A 1 86 ? 28.312 4.985 5.020 1.00 12.73 154 PHE A C 1
ATOM 633 O O . PHE A 1 86 ? 28.751 4.388 4.011 1.00 13.02 154 PHE A O 1
ATOM 641 N N . GLY A 1 87 ? 27.917 6.266 5.002 1.00 13.18 155 GLY A N 1
ATOM 642 C CA . GLY A 1 87 ? 27.970 7.082 3.782 1.00 13.50 155 GLY A CA 1
ATOM 643 C C . GLY A 1 87 ? 28.446 8.504 4.014 1.00 14.22 155 GLY A C 1
ATOM 644 O O . GLY A 1 87 ? 28.500 8.975 5.155 1.00 14.19 155 GLY A O 1
ATOM 645 N N . PHE A 1 88 ? 28.792 9.173 2.911 1.00 13.60 156 PHE A N 1
ATOM 646 C CA . PHE A 1 88 ? 29.266 10.548 2.887 1.00 13.97 156 PHE A CA 1
ATOM 647 C C . PHE A 1 88 ? 28.334 11.413 2.038 1.00 13.96 156 PHE A C 1
ATOM 648 O O . PHE A 1 88 ? 27.973 11.016 0.910 1.00 13.89 156 PHE A O 1
ATOM 656 N N . GLY A 1 89 ? 27.971 12.588 2.535 1.00 13.15 157 GLY A N 1
ATOM 657 C CA . GLY A 1 89 ? 27.087 13.506 1.826 1.00 15.01 157 GLY A CA 1
ATOM 658 C C . GLY A 1 89 ? 27.914 14.483 0.999 1.00 15.36 157 GLY A C 1
ATOM 659 O O . GLY A 1 89 ? 29.135 14.592 1.194 1.00 15.20 157 GLY A O 1
ATOM 660 N N . HIS A 1 90 ? 27.219 15.197 0.118 1.00 17.14 158 HIS A N 1
ATOM 661 C CA . HIS A 1 90 ? 27.806 16.259 -0.702 1.00 18.45 158 HIS A CA 1
ATOM 662 C C . HIS A 1 90 ? 28.626 17.244 0.130 1.00 18.90 158 HIS A C 1
ATOM 663 O O . HIS A 1 90 ? 29.774 17.566 -0.242 1.00 18.02 158 HIS A O 1
ATOM 670 N N . SER A 1 91 ? 28.080 17.670 1.275 1.00 17.94 159 SER A N 1
ATOM 671 C CA . SER A 1 91 ? 28.720 18.677 2.121 1.00 17.75 159 SER A CA 1
ATOM 672 C C . SER A 1 91 ? 30.045 18.222 2.721 1.00 17.64 159 SER A C 1
ATOM 673 O O . SER A 1 91 ? 30.902 19.040 3.003 1.00 18.68 159 SER A O 1
ATOM 676 N N . PHE A 1 92 ? 30.230 16.917 2.908 1.00 17.46 160 PHE A N 1
ATOM 677 C CA . PHE A 1 92 ? 31.455 16.395 3.516 1.00 17.30 160 PHE A CA 1
ATOM 678 C C . PHE A 1 92 ? 32.756 16.875 2.846 1.00 18.40 160 PHE A C 1
ATOM 679 O O . PHE A 1 92 ? 33.760 17.156 3.529 1.00 18.36 160 PHE A O 1
ATOM 687 N N . PHE A 1 93 ? 32.725 16.971 1.519 1.00 18.41 161 PHE A N 1
ATOM 688 C CA . PHE A 1 93 ? 33.945 17.095 0.704 1.00 19.28 161 PHE A CA 1
ATOM 689 C C . PHE A 1 93 ? 34.529 18.514 0.809 1.00 20.40 161 PHE A C 1
ATOM 690 O O . PHE A 1 93 ? 35.750 18.678 0.917 1.00 21.94 161 PHE A O 1
ATOM 698 N N . GLY A 1 94 ? 33.665 19.523 0.848 1.00 22.51 162 GLY A N 1
ATOM 699 C CA . GLY A 1 94 ? 34.081 20.914 1.098 1.00 24.59 162 GLY A CA 1
ATOM 700 C C . GLY A 1 94 ? 34.558 21.217 2.530 1.00 27.88 162 GLY A C 1
ATOM 701 O O . GLY A 1 94 ? 35.191 22.264 2.761 1.00 28.30 162 GLY A O 1
ATOM 702 N N . ARG A 1 95 ? 34.230 20.338 3.486 1.00 27.73 163 ARG A N 1
ATOM 703 C CA . ARG A 1 95 ? 34.703 20.458 4.870 1.00 28.85 163 ARG A CA 1
ATOM 704 C C . ARG A 1 95 ? 36.067 19.793 5.122 1.00 27.94 163 ARG A C 1
ATOM 705 O O . ARG A 1 95 ? 36.700 20.048 6.148 1.00 29.72 163 ARG A O 1
ATOM 713 N N . THR A 1 96 ? 36.546 18.992 4.172 1.00 25.57 164 THR A N 1
ATOM 714 C CA . THR A 1 96 ? 37.724 18.161 4.365 1.00 24.33 164 THR A CA 1
ATOM 715 C C . THR A 1 96 ? 38.817 18.350 3.300 1.00 25.30 164 THR A C 1
ATOM 716 O O . THR A 1 96 ? 39.781 17.597 3.292 1.00 26.92 164 THR A O 1
ATOM 720 N N . GLY A 1 97 ? 38.675 19.356 2.436 1.00 26.66 165 GLY A N 1
ATOM 721 C CA . GLY A 1 97 ? 39.605 19.576 1.311 1.00 26.67 165 GLY A CA 1
ATOM 722 C C . GLY A 1 97 ? 39.541 18.465 0.272 1.00 26.57 165 GLY A C 1
ATOM 723 O O . GLY A 1 97 ? 40.537 18.172 -0.386 1.00 25.61 165 GLY A O 1
ATOM 724 N N . LEU A 1 98 ? 38.368 17.840 0.100 1.00 24.18 166 LEU A N 1
ATOM 725 C CA . LEU A 1 98 ? 38.260 16.677 -0.791 1.00 24.51 166 LEU A CA 1
ATOM 726 C C . LEU A 1 98 ? 37.305 16.905 -1.954 1.00 23.16 166 LEU A C 1
ATOM 727 O O . LEU A 1 98 ? 36.764 15.946 -2.512 1.00 22.97 166 LEU A O 1
ATOM 732 N N . GLU A 1 99 ? 37.159 18.169 -2.351 1.00 23.68 167 GLU A N 1
ATOM 733 C CA . GLU A 1 99 ? 36.285 18.582 -3.468 1.00 25.56 167 GLU A CA 1
ATOM 734 C C . GLU A 1 99 ? 36.622 17.809 -4.750 1.00 24.33 167 GLU A C 1
ATOM 735 O O . GLU A 1 99 ? 35.747 17.308 -5.436 1.00 23.89 167 GLU A O 1
ATOM 741 N N . LYS A 1 100 ? 37.906 17.656 -5.030 1.00 25.89 168 LYS A N 1
ATOM 742 C CA . LYS A 1 100 ? 38.345 16.895 -6.203 1.00 25.74 168 LYS A CA 1
ATOM 743 C C . LYS A 1 100 ? 37.867 15.432 -6.224 1.00 24.99 168 LYS A C 1
ATOM 744 O O . LYS A 1 100 ? 37.751 14.866 -7.301 1.00 24.13 168 LYS A O 1
ATOM 750 N N . GLN A 1 101 ? 37.552 14.857 -5.052 1.00 25.38 169 GLN A N 1
ATOM 751 C CA . GLN A 1 101 ? 37.048 13.473 -4.919 1.00 23.24 169 GLN A CA 1
ATOM 752 C C . GLN A 1 101 ? 35.510 13.346 -4.769 1.00 22.31 169 GLN A C 1
ATOM 753 O O . GLN A 1 101 ? 34.990 12.224 -4.616 1.00 21.55 169 GLN A O 1
ATOM 759 N N . ARG A 1 102 ? 34.79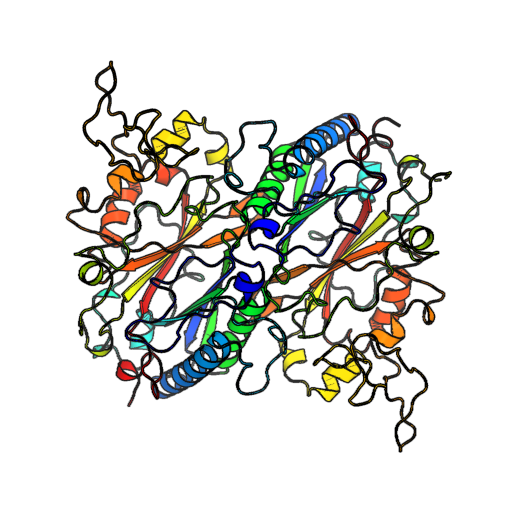9 14.473 -4.812 1.00 21.34 170 ARG A N 1
ATOM 760 C CA . ARG A 1 102 ? 33.348 14.480 -4.661 1.00 21.76 170 ARG A CA 1
ATOM 761 C C . ARG A 1 102 ? 32.727 13.895 -5.924 1.00 22.52 170 ARG A C 1
ATOM 762 O O . ARG A 1 102 ? 32.933 14.458 -6.999 1.00 24.19 170 ARG A O 1
ATOM 770 N N . PRO A 1 103 ? 31.970 12.779 -5.817 1.00 20.39 171 PRO A N 1
ATOM 771 C CA . PRO A 1 103 ? 31.374 12.221 -7.049 1.00 19.96 171 PRO A CA 1
ATOM 772 C C . PRO A 1 103 ? 30.297 13.124 -7.626 1.00 20.30 171 PRO A C 1
ATOM 773 O O . PRO A 1 103 ? 29.585 13.802 -6.856 1.00 19.80 171 PRO A O 1
ATOM 777 N N . VAL A 1 104 ? 30.178 13.142 -8.962 1.00 19.26 172 VAL A N 1
ATOM 778 C CA . VAL A 1 104 ? 29.096 13.865 -9.664 1.00 19.48 172 VAL A CA 1
ATOM 779 C C . VAL A 1 104 ? 27.738 13.318 -9.182 1.00 18.36 172 VAL A C 1
ATOM 780 O O . VAL A 1 104 ? 26.728 14.054 -9.136 1.00 17.37 172 VAL A O 1
ATOM 784 N N . ALA A 1 105 ? 27.730 12.035 -8.840 1.00 16.92 173 ALA A N 1
ATOM 785 C CA . ALA A 1 105 ? 26.505 11.370 -8.346 1.00 17.61 173 ALA A CA 1
ATOM 786 C C . ALA A 1 105 ? 25.926 12.004 -7.090 1.00 17.58 173 ALA A C 1
ATOM 787 O O . ALA A 1 105 ? 24.741 11.821 -6.810 1.00 16.91 173 ALA A O 1
ATOM 789 N N . LEU A 1 106 ? 26.736 12.733 -6.328 1.00 17.06 174 LEU A N 1
ATOM 790 C CA . LEU A 1 106 ? 26.231 13.469 -5.159 1.00 16.73 174 LEU A CA 1
ATOM 791 C C . LEU A 1 106 ? 25.665 14.841 -5.448 1.00 17.33 174 LEU A C 1
ATOM 792 O O . LEU A 1 106 ? 25.249 15.541 -4.497 1.00 19.41 174 LEU A O 1
ATOM 797 N N . ASP A 1 107 ? 25.607 15.252 -6.720 1.00 18.28 175 ASP A N 1
ATOM 798 C CA . ASP A 1 107 ? 24.992 16.532 -7.046 1.00 18.57 175 ASP A CA 1
ATOM 799 C C . ASP A 1 107 ? 23.572 16.588 -6.453 1.00 18.72 175 ASP A C 1
ATOM 800 O O . ASP A 1 107 ? 22.888 15.556 -6.421 1.00 18.30 175 ASP A O 1
ATOM 805 N N . PRO A 1 108 ? 23.155 17.764 -5.961 1.00 19.38 176 PRO A N 1
ATOM 806 C CA . PRO A 1 108 ? 21.880 17.824 -5.219 1.00 19.53 176 PRO A CA 1
ATOM 807 C C . PRO A 1 108 ? 20.693 17.275 -6.001 1.00 19.41 176 PRO A C 1
ATOM 808 O O . PRO A 1 108 ? 20.591 17.481 -7.209 1.00 17.70 176 PRO A O 1
ATOM 812 N N . LEU A 1 109 ? 19.782 16.600 -5.302 1.00 18.43 177 LEU A N 1
ATOM 813 C CA . LEU A 1 109 ? 18.565 16.097 -5.919 1.00 17.53 177 LEU A CA 1
ATOM 814 C C . LEU A 1 109 ? 17.741 17.276 -6.413 1.00 17.71 177 LEU A C 1
ATOM 815 O O . LEU A 1 109 ? 17.881 18.380 -5.880 1.00 18.93 177 LEU A O 1
ATOM 820 N N . PRO A 1 110 ? 16.872 17.057 -7.428 1.00 18.90 178 PRO A N 1
ATOM 821 C CA . PRO A 1 110 ? 15.942 18.124 -7.813 1.00 19.93 178 PRO A CA 1
ATOM 822 C C . PRO A 1 110 ? 15.086 18.624 -6.650 1.00 20.30 178 PRO A C 1
ATOM 823 O O . PRO A 1 110 ? 14.822 17.884 -5.696 1.00 19.31 178 PRO A O 1
ATOM 827 N N . ASP A 1 111 ? 14.670 19.880 -6.717 1.00 21.27 179 ASP A N 1
ATOM 828 C CA . ASP A 1 111 ? 13.637 20.369 -5.839 1.00 23.75 179 ASP A CA 1
ATOM 829 C C . ASP A 1 111 ? 12.329 19.981 -6.495 1.00 22.67 179 ASP A C 1
ATOM 830 O O . ASP A 1 111 ? 11.844 20.678 -7.374 1.00 21.73 179 ASP A O 1
ATOM 835 N N . PHE A 1 112 ? 11.779 18.827 -6.112 1.00 20.37 180 PHE A N 1
ATOM 836 C CA . PHE A 1 112 ? 10.527 18.337 -6.699 1.00 19.12 180 PHE A CA 1
ATOM 837 C C . PHE A 1 112 ? 9.371 19.196 -6.244 1.00 18.69 180 PHE A C 1
ATOM 838 O O . PHE A 1 112 ? 9.363 19.657 -5.099 1.00 19.66 180 PHE A O 1
ATOM 846 N N . SER A 1 113 ? 8.387 19.405 -7.120 1.00 18.58 181 SER A N 1
ATOM 847 C CA . SER A 1 113 ? 7.236 20.220 -6.773 1.00 19.34 181 SER A CA 1
ATOM 848 C C . SER A 1 113 ? 6.511 19.710 -5.504 1.00 19.24 181 SER A C 1
ATOM 849 O O . SER A 1 113 ? 5.991 20.501 -4.728 1.00 19.87 181 SER A O 1
ATOM 852 N N . SER A 1 114 ? 6.495 18.393 -5.302 1.00 19.28 182 SER A N 1
ATOM 853 C CA . SER A 1 114 ? 5.825 17.789 -4.138 1.00 19.72 182 SER A CA 1
ATOM 854 C C . SER A 1 114 ? 6.695 17.789 -2.860 1.00 18.98 182 SER A C 1
ATOM 855 O O . SER A 1 114 ? 6.232 17.316 -1.826 1.00 18.75 182 SER A O 1
ATOM 858 N N . ASP A 1 115 ? 7.927 18.293 -2.905 1.00 17.54 183 ASP A N 1
ATOM 859 C CA . ASP A 1 115 ? 8.780 18.295 -1.690 1.00 17.55 183 ASP A CA 1
ATOM 860 C C . ASP A 1 115 ? 8.201 19.171 -0.581 1.00 18.35 183 ASP A C 1
ATOM 861 O O . ASP A 1 115 ? 7.715 20.272 -0.841 1.00 19.50 183 ASP A O 1
ATOM 866 N N . HIS A 1 116 ? 8.317 18.706 0.658 1.00 17.85 184 HIS A N 1
ATOM 867 C CA . HIS A 1 116 ? 8.028 19.501 1.848 1.00 19.04 184 HIS A CA 1
ATOM 868 C C . HIS A 1 116 ? 9.095 19.197 2.893 1.00 16.98 184 HIS A C 1
ATOM 869 O O . HIS A 1 116 ? 8.802 18.785 4.016 1.00 15.58 184 HIS A O 1
ATOM 876 N N . LEU A 1 117 ? 10.343 19.407 2.485 1.00 16.20 185 LEU A N 1
ATOM 877 C CA . LEU A 1 117 ? 11.488 18.943 3.233 1.00 15.88 185 LEU A CA 1
ATOM 878 C C . LEU A 1 117 ? 11.832 19.815 4.423 1.00 15.82 185 LEU A C 1
ATOM 879 O O . LEU A 1 117 ? 11.846 21.041 4.315 1.00 16.77 185 LEU A O 1
ATOM 884 N N . ASP A 1 118 ? 12.148 19.159 5.536 1.00 15.84 186 ASP A N 1
ATOM 885 C CA . ASP A 1 118 ? 12.755 19.794 6.695 1.00 17.29 186 ASP A CA 1
ATOM 886 C C . ASP A 1 118 ? 14.267 19.853 6.444 1.00 17.10 186 ASP A C 1
ATOM 887 O O . ASP A 1 118 ? 14.961 18.818 6.483 1.00 15.78 186 ASP A O 1
ATOM 892 N N . LYS A 1 119 ? 14.777 21.055 6.151 1.00 17.41 187 LYS A N 1
ATOM 893 C CA . LYS A 1 119 ? 16.219 21.214 5.898 1.00 18.32 187 LYS A CA 1
ATOM 894 C C . LYS A 1 119 ? 17.090 20.694 7.062 1.00 18.43 187 LYS A C 1
ATOM 895 O O . LYS A 1 119 ? 18.146 20.089 6.834 1.00 19.34 187 LYS A O 1
ATOM 901 N N . ASN A 1 120 ? 16.611 20.871 8.284 1.00 18.93 188 ASN A N 1
ATOM 902 C CA . ASN A 1 120 ? 17.358 20.464 9.470 1.00 18.83 188 ASN A CA 1
ATOM 903 C C . ASN A 1 120 ? 17.420 18.975 9.740 1.00 18.82 188 ASN A C 1
ATOM 904 O O . ASN A 1 120 ? 18.294 18.532 10.478 1.00 18.14 188 ASN A O 1
ATOM 909 N N . ARG A 1 121 ? 16.490 18.216 9.156 1.00 16.39 189 ARG A N 1
ATOM 910 C CA . ARG A 1 121 ? 16.453 16.768 9.259 1.00 16.96 189 ARG A CA 1
ATOM 911 C C . ARG A 1 121 ? 16.763 16.131 7.910 1.00 14.52 189 ARG A C 1
ATOM 912 O O . ARG A 1 121 ? 16.425 14.971 7.667 1.00 14.07 189 ARG A O 1
ATOM 920 N N . SER A 1 122 ? 17.445 16.891 7.050 1.00 14.22 190 SER A N 1
ATOM 921 C CA . SER A 1 122 ? 17.854 16.432 5.722 1.00 14.05 190 SER A CA 1
ATOM 922 C C . SER A 1 122 ? 19.372 16.549 5.576 1.00 13.77 190 SER A C 1
ATOM 923 O O . SER A 1 122 ? 20.003 17.335 6.284 1.00 13.39 190 SER A O 1
ATOM 926 N N . ASN A 1 123 ? 19.925 15.756 4.658 1.00 13.84 191 ASN A N 1
ATOM 927 C CA . ASN A 1 123 ? 21.349 15.864 4.251 1.00 14.53 191 ASN A CA 1
ATOM 928 C C . ASN A 1 123 ? 22.276 15.588 5.423 1.00 14.02 191 ASN A C 1
ATOM 929 O O . ASN A 1 123 ? 21.937 14.782 6.279 1.00 11.96 191 ASN A O 1
ATOM 934 N N . GLY A 1 124 ? 23.452 16.221 5.455 1.00 13.75 192 GLY A N 1
ATOM 935 C CA . GLY A 1 124 ? 24.454 15.932 6.484 1.00 13.45 192 GLY A CA 1
ATOM 936 C C . GLY A 1 124 ? 25.767 15.538 5.874 1.00 13.99 192 GLY A C 1
ATOM 937 O O . GLY A 1 124 ? 25.815 15.035 4.757 1.00 14.77 192 GLY A O 1
ATOM 938 N N . ASP A 1 125 ? 26.850 15.754 6.629 1.00 14.13 193 ASP A N 1
ATOM 939 C CA . ASP A 1 125 ? 28.170 15.318 6.157 1.00 14.05 193 ASP A CA 1
ATOM 940 C C . ASP A 1 125 ? 28.308 13.809 6.085 1.00 13.56 193 ASP A C 1
ATOM 941 O O . ASP A 1 125 ? 28.930 13.287 5.127 1.00 14.64 193 ASP A O 1
ATOM 946 N N . LEU A 1 126 ? 27.758 13.102 7.088 1.00 12.54 194 LEU A N 1
ATOM 947 C CA . LEU A 1 126 ? 27.956 11.666 7.251 1.00 13.00 194 LEU A CA 1
ATOM 948 C C . LEU A 1 126 ? 26.637 10.994 7.580 1.00 13.43 194 LEU A C 1
ATOM 949 O O . LEU A 1 126 ? 25.835 11.563 8.328 1.00 13.89 194 LEU A O 1
ATOM 954 N N . TRP A 1 127 ? 26.439 9.788 7.074 1.00 12.91 195 TRP A N 1
ATOM 955 C CA . TRP A 1 127 ? 25.218 9.020 7.376 1.00 12.15 195 TRP A CA 1
ATOM 956 C C . TRP A 1 127 ? 25.590 7.650 7.885 1.00 12.12 195 TRP A C 1
ATOM 957 O O . TRP A 1 127 ? 26.520 7.033 7.389 1.00 11.94 195 TRP A O 1
ATOM 968 N N . VAL A 1 128 ? 24.871 7.170 8.912 1.00 11.70 196 VAL A N 1
ATOM 969 C CA . VAL A 1 128 ? 25.008 5.795 9.354 1.00 11.25 196 VAL A CA 1
ATOM 970 C C . VAL A 1 128 ? 23.640 5.149 9.415 1.00 12.16 196 VAL A C 1
ATOM 971 O O . VAL A 1 128 ? 22.684 5.764 9.933 1.00 10.83 196 VAL A O 1
ATOM 975 N N . GLN A 1 129 ? 23.554 3.920 8.890 1.00 11.69 197 GLN A N 1
ATOM 976 C CA . GLN A 1 129 ? 22.349 3.099 8.986 1.00 11.75 197 GLN A CA 1
ATOM 977 C C . GLN A 1 129 ? 22.618 1.925 9.902 1.00 11.34 197 GLN A C 1
ATOM 978 O O . GLN A 1 129 ? 23.529 1.122 9.674 1.00 11.32 197 GLN A O 1
ATOM 984 N N . ILE A 1 130 ? 21.797 1.805 10.946 1.00 10.62 198 ILE A N 1
ATOM 985 C CA . ILE A 1 130 ? 21.892 0.697 11.867 1.00 11.29 198 ILE A CA 1
ATOM 986 C C . ILE A 1 130 ? 20.592 -0.095 11.803 1.00 10.67 198 ILE A C 1
ATOM 987 O O . ILE A 1 130 ? 19.514 0.495 11.860 1.00 10.96 198 ILE A O 1
ATOM 992 N N . GLY A 1 131 ? 20.701 -1.412 11.688 1.00 9.48 199 GLY A N 1
ATOM 993 C CA . GLY A 1 131 ? 19.566 -2.311 11.761 1.00 10.11 199 GLY A CA 1
ATOM 994 C C . GLY A 1 131 ? 19.862 -3.633 12.423 1.00 10.32 199 GLY A C 1
ATOM 995 O O . GLY A 1 131 ? 21.000 -4.108 12.392 1.00 10.64 199 GLY A O 1
ATOM 996 N N . ALA A 1 132 ? 18.852 -4.189 13.087 1.00 10.22 200 ALA A N 1
ATOM 997 C CA . ALA A 1 132 ? 18.931 -5.487 13.716 1.00 9.93 200 ALA A CA 1
ATOM 998 C C . ALA A 1 132 ? 17.546 -5.991 14.014 1.00 10.55 200 ALA A C 1
ATOM 999 O O . ALA A 1 132 ? 16.572 -5.224 13.969 1.00 10.49 200 ALA A O 1
ATOM 1001 N N . ASP A 1 133 ? 17.452 -7.257 14.360 1.00 10.43 201 ASP A N 1
ATOM 1002 C CA . ASP A 1 133 ? 16.160 -7.840 14.738 1.00 10.58 201 ASP A CA 1
ATOM 1003 C C . ASP A 1 133 ? 15.845 -7.777 16.230 1.00 10.37 201 ASP A C 1
ATOM 1004 O O . ASP A 1 133 ? 14.762 -8.212 16.627 1.00 11.05 201 ASP A O 1
ATOM 1009 N N . ASP A 1 134 ? 16.792 -7.305 17.037 1.00 9.77 202 ASP A N 1
ATOM 1010 C CA . ASP A 1 134 ? 16.561 -7.026 18.458 1.00 10.00 202 ASP A CA 1
ATOM 1011 C C . ASP A 1 134 ? 16.769 -5.543 18.740 1.00 9.79 202 ASP A C 1
ATOM 1012 O O . ASP A 1 134 ? 17.766 -4.940 18.324 1.00 9.52 202 ASP A O 1
ATOM 1017 N N . ALA A 1 135 ? 15.859 -4.959 19.509 1.00 9.61 203 ALA A N 1
ATOM 1018 C CA . ALA A 1 135 ? 15.887 -3.517 19.759 1.00 9.52 203 ALA A CA 1
ATOM 1019 C C . ALA A 1 135 ? 17.024 -3.106 20.700 1.00 9.28 203 ALA A C 1
ATOM 1020 O O . ALA A 1 135 ? 17.505 -1.989 20.605 1.00 9.48 203 ALA A O 1
ATOM 1022 N N . LEU A 1 136 ? 17.399 -3.962 21.646 1.00 9.42 204 LEU A N 1
ATOM 1023 C CA . LEU A 1 136 ? 18.524 -3.650 22.533 1.00 9.67 204 LEU A CA 1
ATOM 1024 C C . LEU A 1 136 ? 19.835 -3.696 21.771 1.00 9.42 204 LEU A C 1
ATOM 1025 O O . LEU A 1 136 ? 20.663 -2.775 21.891 1.00 9.84 204 LEU A O 1
ATOM 1030 N N . VAL A 1 137 ? 19.998 -4.723 20.932 1.00 9.18 205 VAL A N 1
ATOM 1031 C CA . VAL A 1 137 ? 21.163 -4.781 20.036 1.00 9.85 205 VAL A CA 1
ATOM 1032 C C . VAL A 1 137 ? 21.219 -3.538 19.176 1.00 9.52 205 VAL A C 1
ATOM 1033 O O . VAL A 1 137 ? 22.276 -2.915 19.012 1.00 9.83 205 VAL A O 1
ATOM 1037 N N . ALA A 1 138 ? 20.085 -3.153 18.579 1.00 9.40 206 ALA A N 1
ATOM 1038 C CA . ALA A 1 138 ? 20.100 -1.994 17.742 1.00 9.75 206 ALA A CA 1
ATOM 1039 C C . ALA A 1 138 ? 20.450 -0.700 18.494 1.00 9.52 206 ALA A C 1
ATOM 1040 O O . ALA A 1 138 ? 21.240 0.107 18.020 1.00 10.18 206 ALA A O 1
ATOM 1042 N N . PHE A 1 139 ? 19.815 -0.495 19.640 1.00 9.38 207 PHE A N 1
ATOM 1043 C CA . PHE A 1 139 ? 20.060 0.722 20.420 1.00 9.33 207 PHE A CA 1
ATOM 1044 C C . PHE A 1 139 ? 21.525 0.808 20.872 1.00 9.04 207 PHE A C 1
ATOM 1045 O O . PHE A 1 139 ? 22.189 1.839 20.753 1.00 9.62 207 PHE A O 1
ATOM 1053 N N . HIS A 1 140 ? 22.020 -0.311 21.358 1.00 9.31 208 HIS A N 1
ATOM 1054 C CA . HIS A 1 140 ? 23.413 -0.391 21.802 1.00 9.49 208 HIS A CA 1
ATOM 1055 C C . HIS A 1 140 ? 24.356 0.026 20.670 1.00 9.80 208 HIS A C 1
ATOM 1056 O O . HIS A 1 140 ? 25.295 0.770 20.905 1.00 10.05 208 HIS A O 1
ATOM 1063 N N . ALA A 1 141 ? 24.088 -0.416 19.434 1.00 9.04 209 ALA A N 1
ATOM 1064 C CA . ALA A 1 141 ? 24.893 0.014 18.298 1.00 9.28 209 ALA A CA 1
ATOM 1065 C C . ALA A 1 141 ? 24.739 1.502 17.958 1.00 9.68 209 ALA A C 1
ATOM 1066 O O . ALA A 1 141 ? 25.718 2.213 17.714 1.00 9.78 209 ALA A O 1
ATOM 1068 N N . LEU A 1 142 ? 23.510 2.008 17.958 1.00 9.67 210 LEU A N 1
ATOM 1069 C CA . LEU A 1 142 ? 23.295 3.452 17.758 1.00 10.21 210 LEU A CA 1
ATOM 1070 C C . LEU A 1 142 ? 24.077 4.290 18.760 1.00 10.29 210 LEU A C 1
ATOM 1071 O O . LEU A 1 142 ? 24.768 5.246 18.407 1.00 10.71 210 LEU A O 1
ATOM 1076 N N . ARG A 1 143 ? 23.954 3.933 20.016 1.00 11.19 211 ARG A N 1
ATOM 1077 C CA . ARG A 1 143 ? 24.613 4.671 21.067 1.00 10.85 211 ARG A CA 1
ATOM 1078 C C . ARG A 1 143 ? 26.133 4.584 20.946 1.00 11.16 211 ARG A C 1
ATOM 1079 O O . ARG A 1 143 ? 26.849 5.576 21.145 1.00 11.13 211 ARG A O 1
ATOM 1087 N N . ALA A 1 144 ? 26.647 3.404 20.581 1.00 10.52 212 ALA A N 1
ATOM 1088 C CA . ALA A 1 144 ? 28.099 3.245 20.446 1.00 10.79 212 ALA A CA 1
ATOM 1089 C C . ALA A 1 144 ? 28.652 4.055 19.283 1.00 11.31 212 ALA A C 1
ATOM 1090 O O . ALA A 1 144 ? 29.689 4.733 19.419 1.00 11.97 212 ALA A O 1
ATOM 1092 N N . ILE A 1 145 ? 27.955 4.017 18.151 1.00 11.11 213 ILE A N 1
ATOM 1093 C CA . ILE A 1 145 ? 28.348 4.817 16.996 1.00 11.73 213 ILE A CA 1
ATOM 1094 C C . ILE A 1 145 ? 28.264 6.301 17.343 1.00 11.90 213 ILE A C 1
ATOM 1095 O O . ILE A 1 145 ? 29.193 7.076 17.085 1.00 12.51 213 ILE A O 1
ATOM 1100 N N . GLN A 1 146 ? 27.169 6.719 17.976 1.00 12.53 214 GLN A N 1
ATOM 1101 C CA . GLN A 1 146 ? 27.034 8.125 18.320 1.00 13.55 214 GLN A CA 1
ATOM 1102 C C . GLN A 1 146 ? 28.094 8.624 19.304 1.00 14.43 214 GLN A C 1
ATOM 1103 O O . GLN A 1 146 ? 28.599 9.730 19.139 1.00 15.44 214 GLN A O 1
ATOM 1109 N N . ARG A 1 147 ? 28.430 7.804 20.290 1.00 14.57 215 ARG A N 1
ATOM 1110 C CA . ARG A 1 147 ? 29.488 8.117 21.250 1.00 14.88 215 ARG A CA 1
ATOM 1111 C C . ARG A 1 147 ? 30.902 8.082 20.654 1.00 15.84 215 ARG A C 1
ATOM 1112 O O . ARG A 1 147 ? 31.794 8.808 21.136 1.00 16.34 215 ARG A O 1
ATOM 1120 N N . ASP A 1 148 ? 31.128 7.272 19.612 1.00 15.44 216 ASP A N 1
ATOM 1121 C CA . ASP A 1 148 ? 32.397 7.342 18.851 1.00 16.04 216 ASP A CA 1
ATOM 1122 C C . ASP A 1 148 ? 32.617 8.680 18.161 1.00 15.94 216 ASP A C 1
ATOM 1123 O O . ASP A 1 148 ? 33.778 9.079 17.923 1.00 15.16 216 ASP A O 1
ATOM 1128 N N . ALA A 1 149 ? 31.538 9.365 17.793 1.00 16.32 217 ALA A N 1
ATOM 1129 C CA . ALA A 1 149 ? 31.653 10.690 17.147 1.00 17.44 217 ALA A CA 1
ATOM 1130 C C . ALA A 1 149 ? 32.421 11.693 18.021 1.00 19.42 217 ALA A C 1
ATOM 1131 O O . ALA A 1 149 ? 33.198 12.482 17.509 1.00 20.86 217 ALA A O 1
ATOM 1133 N N . GLY A 1 150 ? 32.232 11.618 19.333 1.00 20.07 218 GLY A N 1
ATOM 1134 C CA . GLY A 1 150 ? 32.963 12.462 20.274 1.00 22.26 218 GLY A CA 1
ATOM 1135 C C . GLY A 1 150 ? 32.996 13.929 19.889 1.00 22.45 218 GLY A C 1
ATOM 1136 O O . GLY A 1 150 ? 31.979 14.489 19.471 1.00 24.49 218 GLY A O 1
ATOM 1137 N N . ALA A 1 151 ? 34.180 14.524 19.968 1.00 23.52 219 ALA A N 1
ATOM 1138 C CA . ALA A 1 151 ? 34.400 15.923 19.563 1.00 24.29 219 ALA A CA 1
ATOM 1139 C C . ALA A 1 151 ? 34.469 16.141 18.040 1.00 23.36 219 ALA A C 1
ATOM 1140 O O . ALA A 1 151 ? 34.459 17.291 17.584 1.00 25.81 219 ALA A O 1
ATOM 1142 N N . ALA A 1 152 ? 34.539 15.060 17.260 1.00 21.12 220 ALA A N 1
ATOM 1143 C CA . ALA A 1 152 ? 34.698 15.157 15.805 1.00 19.78 220 ALA A CA 1
ATOM 1144 C C . ALA A 1 152 ? 33.414 15.500 15.055 1.00 18.49 220 ALA A C 1
ATOM 1145 O O . ALA A 1 152 ? 33.487 16.070 13.978 1.00 17.47 220 ALA A O 1
ATOM 1147 N N . ALA A 1 153 ? 32.255 15.129 15.592 1.00 17.04 221 ALA A N 1
ATOM 1148 C CA . ALA A 1 153 ? 31.000 15.350 14.878 1.00 16.46 221 ALA A CA 1
ATOM 1149 C C . ALA A 1 153 ? 29.836 15.432 15.848 1.00 15.05 221 ALA A C 1
ATOM 1150 O O . ALA A 1 153 ? 29.969 14.986 16.994 1.00 17.27 221 ALA A O 1
ATOM 1152 N N . ARG A 1 154 ? 28.764 16.093 15.411 1.00 15.19 222 ARG A N 1
ATOM 1153 C CA . ARG A 1 154 ? 27.525 16.227 16.194 1.00 14.80 222 ARG A CA 1
ATOM 1154 C C . ARG A 1 154 ? 26.426 15.507 15.421 1.00 14.06 222 ARG A C 1
ATOM 1155 O O . ARG A 1 154 ? 26.486 15.426 14.179 1.00 13.04 222 ARG A O 1
ATOM 1163 N N . VAL A 1 155 ? 25.435 14.988 16.147 1.00 13.92 223 VAL A N 1
ATOM 1164 C CA . VAL A 1 155 ? 24.222 14.446 15.537 1.00 13.28 223 VAL A CA 1
ATOM 1165 C C . VAL A 1 155 ? 23.455 15.588 14.908 1.00 12.87 223 VAL A C 1
ATOM 1166 O O . VAL A 1 155 ? 23.047 16.551 15.584 1.00 13.87 223 VAL A O 1
ATOM 1170 N N . ARG A 1 156 ? 23.271 15.484 13.598 1.00 11.66 224 ARG A N 1
ATOM 1171 C CA . ARG A 1 156 ? 22.454 16.430 12.852 1.00 12.38 224 ARG A CA 1
ATOM 1172 C C . ARG A 1 156 ? 20.972 16.035 12.925 1.00 11.76 224 ARG A C 1
ATOM 1173 O O . ARG A 1 156 ? 20.110 16.860 13.181 1.00 12.01 224 ARG A O 1
ATOM 1181 N N . TRP A 1 157 ? 20.702 14.769 12.666 1.00 11.40 225 TRP A N 1
ATOM 1182 C CA . TRP A 1 157 ? 19.336 14.226 12.739 1.00 10.68 225 TRP A CA 1
ATOM 1183 C C . TRP A 1 157 ? 19.368 12.729 12.975 1.00 10.57 225 TRP A C 1
ATOM 1184 O O . TRP A 1 157 ? 20.368 12.064 12.730 1.00 10.27 225 TRP A O 1
ATOM 1195 N N . GLN A 1 158 ? 18.281 12.208 13.513 1.00 9.72 226 GLN A N 1
ATOM 1196 C CA . GLN A 1 158 ? 18.213 10.775 13.799 1.00 10.31 226 GLN A CA 1
ATOM 1197 C C . GLN A 1 158 ? 16.771 10.335 13.783 1.00 10.59 226 GLN A C 1
ATOM 1198 O O . GLN A 1 158 ? 15.882 11.049 14.339 1.00 10.43 226 GLN A O 1
ATOM 1204 N N . MET A 1 159 ? 16.528 9.228 13.072 1.00 10.08 227 MET A N 1
ATOM 1205 C CA . MET A 1 159 ? 15.169 8.659 12.881 1.00 9.84 227 MET A CA 1
ATOM 1206 C C . MET A 1 159 ? 15.144 7.188 13.292 1.00 10.07 227 MET A C 1
ATOM 1207 O O . MET A 1 159 ? 16.052 6.420 12.958 1.00 10.18 227 MET A O 1
ATOM 1212 N N . ASN A 1 160 ? 14.058 6.761 13.940 1.00 9.62 228 ASN A N 1
ATOM 1213 C CA . ASN A 1 160 ? 13.829 5.372 14.269 1.00 10.68 228 ASN A CA 1
ATOM 1214 C C . ASN A 1 160 ? 12.858 4.738 13.297 1.00 10.19 228 ASN A C 1
ATOM 1215 O O . ASN A 1 160 ? 11.897 5.370 12.886 1.00 10.81 228 ASN A O 1
ATOM 1220 N N . GLY A 1 161 ? 13.081 3.458 13.012 1.00 9.95 229 GLY A N 1
ATOM 1221 C CA . GLY A 1 161 ? 12.182 2.690 12.171 1.00 10.21 229 GLY A CA 1
ATOM 1222 C C . GLY A 1 161 ? 11.981 1.267 12.661 1.00 9.61 229 GLY A C 1
ATOM 1223 O O . GLY A 1 161 ? 12.650 0.799 13.585 1.00 9.10 229 GLY A O 1
ATOM 1224 N N . PHE A 1 162 ? 11.013 0.604 12.047 1.00 9.32 230 PHE A N 1
ATOM 1225 C CA . PHE A 1 162 ? 10.681 -0.752 12.358 1.00 9.52 230 PHE A CA 1
ATOM 1226 C C . PHE A 1 162 ? 10.111 -1.476 11.137 1.00 9.65 230 PHE A C 1
ATOM 1227 O O . PHE A 1 162 ? 9.616 -0.859 10.167 1.00 10.41 230 PHE A O 1
ATOM 1235 N N . ASN A 1 163 ? 10.165 -2.802 11.236 1.00 9.25 231 ASN A N 1
ATOM 1236 C CA . ASN A 1 163 ? 9.552 -3.695 10.253 1.00 9.43 231 ASN A CA 1
ATOM 1237 C C . ASN A 1 163 ? 8.999 -4.910 10.998 1.00 9.55 231 ASN A C 1
ATOM 1238 O O . ASN A 1 163 ? 9.133 -5.053 12.240 1.00 9.40 231 ASN A O 1
ATOM 1243 N N . ARG A 1 164 ? 8.376 -5.796 10.237 1.00 10.10 232 ARG A N 1
ATOM 1244 C CA . ARG A 1 164 ? 7.991 -7.094 10.730 1.00 10.44 232 ARG A CA 1
ATOM 1245 C C . ARG A 1 164 ? 9.159 -7.841 11.413 1.00 10.56 232 ARG A C 1
ATOM 1246 O O . ARG A 1 164 ? 10.301 -7.780 10.949 1.00 11.30 232 ARG A O 1
ATOM 1254 N N A SER A 1 165 ? 8.807 -8.569 12.441 0.50 10.84 233 SER A N 1
ATOM 1255 N N B SER A 1 165 ? 8.873 -8.483 12.556 0.50 10.16 233 SER A N 1
ATOM 1256 C CA A SER A 1 165 ? 9.692 -9.404 13.179 0.50 11.37 233 SER A CA 1
ATOM 1257 C CA B SER A 1 165 ? 9.818 -9.408 13.248 0.50 10.35 233 SER A CA 1
ATOM 1258 C C A SER A 1 165 ? 9.872 -10.814 12.546 0.50 11.57 233 SER A C 1
ATOM 1259 C C B SER A 1 165 ? 9.933 -10.747 12.504 0.50 11.02 233 SER A C 1
ATOM 1260 O O A SER A 1 165 ? 8.888 -11.411 12.056 0.50 11.61 233 SER A O 1
ATOM 1261 O O B SER A 1 165 ? 8.961 -11.236 11.899 0.50 11.54 233 SER A O 1
ATOM 1266 N N . PRO A 1 166 ? 11.112 -11.368 12.566 1.00 11.70 234 PRO A N 1
ATOM 1267 C CA . PRO A 1 166 ? 11.201 -12.795 12.208 1.00 12.26 234 PRO A CA 1
ATOM 1268 C C . PRO A 1 166 ? 10.213 -13.610 13.020 1.00 11.84 234 PRO A C 1
ATOM 1269 O O . PRO A 1 166 ? 10.000 -13.312 14.197 1.00 12.11 234 PRO A O 1
ATOM 1273 N N . GLY A 1 167 ? 9.547 -14.575 12.384 1.00 12.33 235 GLY A N 1
ATOM 1274 C CA . GLY A 1 167 ? 8.590 -15.450 13.072 1.00 11.87 235 GLY A CA 1
ATOM 1275 C C . GLY A 1 167 ? 7.168 -14.927 13.225 1.00 11.49 235 GLY A C 1
ATOM 1276 O O . GLY A 1 167 ? 6.299 -15.652 13.682 1.00 11.09 235 GLY A O 1
ATOM 1277 N N . ALA A 1 168 ? 6.934 -13.664 12.854 1.00 11.75 236 ALA A N 1
ATOM 1278 C CA . ALA A 1 168 ? 5.580 -13.093 12.927 1.00 11.94 236 ALA A CA 1
ATOM 1279 C C . ALA A 1 168 ? 4.595 -13.810 11.986 1.00 12.35 236 ALA A C 1
ATOM 1280 O O . ALA A 1 168 ? 3.428 -13.955 12.326 1.00 12.32 236 ALA A O 1
ATOM 1282 N N . THR A 1 169 ? 5.082 -14.221 10.815 1.00 12.71 237 THR A N 1
ATOM 1283 C CA . THR A 1 169 ? 4.279 -15.019 9.867 1.00 13.89 237 THR A CA 1
ATOM 1284 C C . THR A 1 169 ? 4.624 -16.513 9.968 1.00 15.39 237 THR A C 1
ATOM 1285 O O . THR A 1 169 ? 5.732 -16.882 10.384 1.00 15.57 237 THR A O 1
ATOM 1289 N N . ALA A 1 170 ? 3.675 -17.355 9.558 1.00 18.19 238 ALA A N 1
ATOM 1290 C CA . ALA A 1 170 ? 3.837 -18.815 9.664 1.00 19.63 238 ALA A CA 1
ATOM 1291 C C . ALA A 1 170 ? 4.928 -19.351 8.734 1.00 21.78 238 ALA A C 1
ATOM 1292 O O . ALA A 1 170 ? 5.474 -20.432 8.975 1.00 23.08 238 ALA A O 1
ATOM 1294 N N . HIS A 1 171 ? 5.229 -18.611 7.668 1.00 22.83 239 HIS A N 1
ATOM 1295 C CA . HIS A 1 171 ? 6.432 -18.824 6.832 1.00 23.68 239 HIS A CA 1
ATOM 1296 C C . HIS A 1 171 ? 6.885 -17.474 6.240 1.00 23.20 239 HIS A C 1
ATOM 1297 O O . HIS A 1 171 ? 6.074 -16.544 6.207 1.00 23.83 239 HIS A O 1
ATOM 1304 N N . PRO A 1 172 ? 8.151 -17.366 5.767 1.00 23.11 240 PRO A N 1
ATOM 1305 C CA . PRO A 1 172 ? 8.700 -16.111 5.230 1.00 23.00 240 PRO A CA 1
ATOM 1306 C C . PRO A 1 172 ? 7.860 -15.530 4.087 1.00 22.12 240 PRO A C 1
ATOM 1307 O O . PRO A 1 172 ? 7.519 -16.250 3.148 1.00 22.34 240 PRO A O 1
ATOM 1311 N N . MET A 1 173 ? 7.511 -14.248 4.205 1.00 20.32 241 MET A N 1
ATOM 1312 C CA . MET A 1 173 ? 6.626 -13.557 3.254 1.00 19.01 241 MET A CA 1
ATOM 1313 C C . MET A 1 173 ? 7.149 -12.152 3.005 1.00 17.77 241 MET A C 1
ATOM 1314 O O . MET A 1 173 ? 7.826 -11.569 3.857 1.00 18.15 241 MET A O 1
ATOM 1319 N N . THR A 1 174 ? 6.801 -11.583 1.856 1.00 15.08 242 THR A N 1
ATOM 1320 C CA . THR A 1 174 ? 7.111 -10.178 1.591 1.00 14.11 242 THR A CA 1
ATOM 1321 C C . THR A 1 174 ? 6.531 -9.262 2.685 1.00 13.75 242 THR A C 1
ATOM 1322 O O . THR A 1 174 ? 5.452 -9.499 3.178 1.00 14.76 242 THR A O 1
ATOM 1326 N N . ALA A 1 175 ? 7.278 -8.219 3.009 1.00 14.38 243 ALA A N 1
ATOM 1327 C CA . ALA A 1 175 ? 6.902 -7.241 4.034 1.00 14.28 243 ALA A CA 1
ATOM 1328 C C . ALA A 1 175 ? 5.631 -6.465 3.670 1.00 13.59 243 ALA A C 1
ATOM 1329 O O . ALA A 1 175 ? 5.215 -6.443 2.525 1.00 13.38 243 ALA A O 1
ATOM 1331 N N . ARG A 1 176 ? 5.025 -5.833 4.659 1.00 12.19 244 ARG A N 1
ATOM 1332 C CA . ARG A 1 176 ? 3.992 -4.847 4.460 1.00 12.56 244 ARG A CA 1
ATOM 1333 C C . ARG A 1 176 ? 4.451 -3.499 4.979 1.00 12.14 244 ARG A C 1
ATOM 1334 O O . ARG A 1 176 ? 5.404 -3.411 5.787 1.00 14.77 244 ARG A O 1
ATOM 1342 N N . ASN A 1 177 ? 3.755 -2.441 4.556 1.00 10.85 245 ASN A N 1
ATOM 1343 C CA . ASN A 1 177 ? 3.994 -1.080 5.032 1.00 10.25 245 ASN A CA 1
ATOM 1344 C C . ASN A 1 177 ? 2.735 -0.593 5.798 1.00 9.79 245 ASN A C 1
ATOM 1345 O O . ASN A 1 177 ? 1.744 -1.336 5.935 1.00 9.94 245 ASN A O 1
ATOM 1350 N N . LEU A 1 178 ? 2.760 0.647 6.278 1.00 9.58 246 LEU A N 1
ATOM 1351 C CA . LEU A 1 178 ? 1.675 1.120 7.144 1.00 9.93 246 LEU A CA 1
ATOM 1352 C C . LEU A 1 178 ? 0.431 1.536 6.346 1.00 9.84 246 LEU A C 1
ATOM 1353 O O . LEU A 1 178 ? -0.594 1.833 6.923 1.00 10.58 246 LEU A O 1
ATOM 1358 N N . MET A 1 179 ? 0.507 1.555 5.021 1.00 10.11 247 MET A N 1
ATOM 1359 C CA . MET A 1 179 ? -0.708 1.605 4.188 1.00 10.22 247 MET A CA 1
ATOM 1360 C C . MET A 1 179 ? -1.351 0.222 4.008 1.00 10.77 247 MET A C 1
ATOM 1361 O O . MET A 1 179 ? -2.421 0.101 3.354 1.00 10.68 247 MET A O 1
ATOM 1366 N N . GLY A 1 180 ? -0.720 -0.826 4.537 1.00 9.40 248 GLY A N 1
ATOM 1367 C CA . GLY A 1 180 ? -1.257 -2.174 4.457 1.00 10.18 248 GLY A CA 1
ATOM 1368 C C . GLY A 1 180 ? -0.945 -2.893 3.150 1.00 9.86 248 GLY A C 1
ATOM 1369 O O . GLY A 1 180 ? -1.421 -4.006 2.925 1.00 11.16 248 GLY A O 1
ATOM 1370 N N . GLN A 1 181 ? -0.087 -2.290 2.350 1.00 10.39 249 GLN A N 1
ATOM 1371 C CA . GLN A 1 181 ? 0.325 -2.887 1.091 1.00 10.24 249 GLN A CA 1
ATOM 1372 C C . GLN A 1 181 ? 1.423 -3.941 1.253 1.00 10.61 249 GLN A C 1
ATOM 1373 O O . GLN A 1 181 ? 2.322 -3.777 2.073 1.00 10.16 249 GLN A O 1
ATOM 1379 N N . VAL A 1 182 ? 1.404 -4.968 0.406 1.00 10.65 250 VAL A N 1
ATOM 1380 C CA . VAL A 1 182 ? 2.577 -5.796 0.187 1.00 10.84 250 VAL A CA 1
ATOM 1381 C C . VAL A 1 182 ? 3.641 -4.884 -0.418 1.00 10.88 250 VAL A C 1
ATOM 1382 O O . VAL A 1 182 ? 3.384 -4.199 -1.406 1.00 10.49 250 VAL A O 1
ATOM 1386 N N . ASP A 1 183 ? 4.832 -4.852 0.168 1.00 11.57 251 ASP A N 1
ATOM 1387 C CA . ASP A 1 183 ? 5.867 -3.909 -0.256 1.00 12.29 251 ASP A CA 1
ATOM 1388 C C . ASP A 1 183 ? 7.230 -4.632 -0.313 1.00 12.67 251 ASP A C 1
ATOM 1389 O O . ASP A 1 183 ? 7.778 -5.060 0.716 1.00 12.53 251 ASP A O 1
ATOM 1394 N N . GLY A 1 184 ? 7.768 -4.749 -1.519 1.00 12.50 252 GLY A N 1
ATOM 1395 C CA . GLY A 1 184 ? 9.059 -5.387 -1.743 1.00 12.65 252 GLY A CA 1
ATOM 1396 C C . GLY A 1 184 ? 9.075 -6.454 -2.821 1.00 13.29 252 GLY A C 1
ATOM 1397 O O . GLY A 1 184 ? 10.143 -6.949 -3.172 1.00 14.24 252 GLY A O 1
ATOM 1398 N N . THR A 1 185 ? 7.922 -6.800 -3.386 1.00 13.38 253 THR A N 1
ATOM 1399 C CA . THR A 1 185 ? 7.851 -7.901 -4.358 1.00 14.31 253 THR A CA 1
ATOM 1400 C C . THR A 1 185 ? 8.859 -7.757 -5.507 1.00 14.81 253 THR A C 1
ATOM 1401 O O . THR A 1 185 ? 9.582 -8.706 -5.810 1.00 15.54 253 THR A O 1
ATOM 1405 N N . ARG A 1 186 ? 8.901 -6.582 -6.133 1.00 15.51 254 ARG A N 1
ATOM 1406 C CA . ARG A 1 186 ? 9.741 -6.353 -7.321 1.00 16.62 254 ARG A CA 1
ATOM 1407 C C . ARG A 1 186 ? 11.065 -5.661 -6.985 1.00 18.16 254 ARG A C 1
ATOM 1408 O O . ARG A 1 186 ? 11.529 -4.765 -7.683 1.00 20.90 254 ARG A O 1
ATOM 1416 N N . ASN A 1 187 ? 11.672 -6.100 -5.897 1.00 18.70 255 ASN A N 1
ATOM 1417 C CA . ASN A 1 187 ? 12.951 -5.562 -5.488 1.00 19.53 255 ASN A CA 1
ATOM 1418 C C . ASN A 1 187 ? 14.005 -6.382 -6.199 1.00 20.32 255 ASN A C 1
ATOM 1419 O O . ASN A 1 187 ? 13.995 -7.613 -6.060 1.00 21.58 255 ASN A O 1
ATOM 1424 N N . PRO A 1 188 ? 14.925 -5.714 -6.936 1.00 20.41 256 PRO A N 1
ATOM 1425 C CA . PRO A 1 188 ? 16.051 -6.455 -7.538 1.00 21.62 256 PRO A CA 1
ATOM 1426 C C . PRO A 1 188 ? 16.889 -7.220 -6.512 1.00 23.00 256 PRO A C 1
ATOM 1427 O O . PRO A 1 188 ? 17.025 -6.788 -5.363 1.00 21.21 256 PRO A O 1
ATOM 1431 N N . LYS A 1 189 ? 17.413 -8.373 -6.932 1.00 25.54 257 LYS A N 1
ATOM 1432 C CA . LYS A 1 189 ? 18.097 -9.317 -6.041 1.00 27.36 257 LYS A CA 1
ATOM 1433 C C . LYS A 1 189 ? 19.407 -9.775 -6.695 1.00 26.67 257 LYS A C 1
ATOM 1434 O O . LYS A 1 189 ? 19.498 -9.777 -7.923 1.00 24.76 257 LYS A O 1
ATOM 1440 N N . PRO A 1 190 ? 20.425 -10.134 -5.878 1.00 26.68 258 PRO A N 1
ATOM 1441 C CA . PRO A 1 190 ? 21.605 -10.783 -6.447 1.00 26.91 258 PRO A CA 1
ATOM 1442 C C . PRO A 1 190 ? 21.189 -12.066 -7.161 1.00 26.73 258 PRO A C 1
ATOM 1443 O O . PRO A 1 190 ? 20.306 -12.793 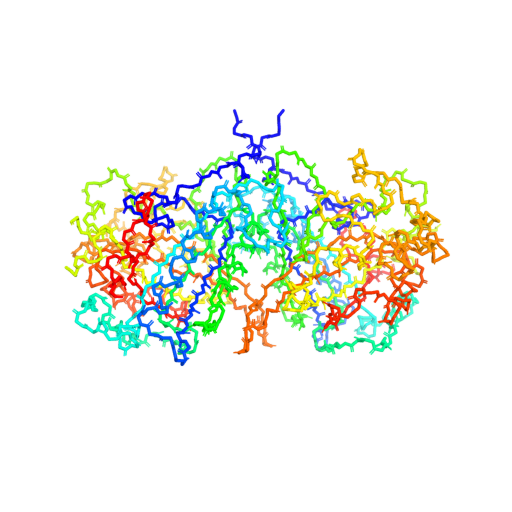-6.686 1.00 29.59 258 PRO A O 1
ATOM 1447 N N . GLY A 1 191 ? 21.795 -12.325 -8.304 1.00 25.41 259 GLY A N 1
ATOM 1448 C CA . GLY A 1 191 ? 21.370 -13.439 -9.137 1.00 26.38 259 GLY A CA 1
ATOM 1449 C C . GLY A 1 191 ? 20.592 -13.056 -10.386 1.00 26.87 259 GLY A C 1
ATOM 1450 O O . GLY A 1 191 ? 20.438 -13.897 -11.254 1.00 25.92 259 GLY A O 1
ATOM 1451 N N A GLU A 1 192 ? 20.116 -11.812 -10.475 0.50 27.13 260 GLU A N 1
ATOM 1452 N N B GLU A 1 192 ? 20.075 -11.819 -10.453 0.50 27.41 260 GLU A N 1
ATOM 1453 C CA A GLU A 1 192 ? 19.457 -11.298 -11.678 0.50 27.42 260 GLU A CA 1
ATOM 1454 C CA B GLU A 1 192 ? 19.473 -11.254 -11.678 0.50 27.86 260 GLU A CA 1
ATOM 1455 C C A GLU A 1 192 ? 20.519 -10.585 -12.519 0.50 28.08 260 GLU A C 1
ATOM 1456 C C B GLU A 1 192 ? 20.577 -10.643 -12.522 0.50 28.42 260 GLU A C 1
ATOM 1457 O O A GLU A 1 192 ? 21.399 -9.928 -11.975 0.50 29.11 260 GLU A O 1
ATOM 1458 O O B GLU A 1 192 ? 21.541 -10.103 -11.985 0.50 29.52 260 GLU A O 1
ATOM 1469 N N . ALA A 1 193 ? 20.448 -10.738 -13.849 1.00 30.50 261 ALA A N 1
ATOM 1470 C CA . ALA A 1 193 ? 21.594 -10.414 -14.765 1.00 29.63 261 ALA A CA 1
ATOM 1471 C C . ALA A 1 193 ? 22.116 -8.969 -14.755 1.00 29.03 261 ALA A C 1
ATOM 1472 O O . ALA A 1 193 ? 23.327 -8.711 -14.955 1.00 27.48 261 ALA A O 1
ATOM 1474 N N . ASP A 1 194 ? 21.202 -8.038 -14.494 1.00 23.74 262 ASP A N 1
ATOM 1475 C CA . ASP A 1 194 ? 21.518 -6.618 -14.527 1.00 22.04 262 ASP A CA 1
ATOM 1476 C C . ASP A 1 194 ? 21.681 -6.077 -13.093 1.00 18.93 262 ASP A C 1
ATOM 1477 O O . ASP A 1 194 ? 21.845 -4.874 -12.917 1.00 18.12 262 ASP A O 1
ATOM 1482 N N . PHE A 1 195 ? 21.688 -6.965 -12.097 1.00 19.09 263 PHE A N 1
ATOM 1483 C CA . PHE A 1 195 ? 21.720 -6.514 -10.694 1.00 18.71 263 PHE A CA 1
ATOM 1484 C C . PHE A 1 195 ? 22.945 -5.666 -10.345 1.00 19.32 263 PHE A C 1
ATOM 1485 O O . PHE A 1 195 ? 22.811 -4.530 -9.922 1.00 17.45 263 PHE A O 1
ATOM 1493 N N . ASP A 1 196 ? 24.144 -6.214 -10.526 1.00 20.45 264 ASP A N 1
ATOM 1494 C CA . ASP A 1 196 ? 25.370 -5.470 -10.217 1.00 22.11 264 ASP A CA 1
ATOM 1495 C C . ASP A 1 196 ? 25.453 -4.145 -10.956 1.00 20.34 264 ASP A C 1
ATOM 1496 O O . ASP A 1 196 ? 25.775 -3.106 -10.369 1.00 20.43 264 ASP A O 1
ATOM 1501 N N . ARG A 1 197 ? 25.161 -4.159 -12.257 1.00 17.79 265 ARG A N 1
ATOM 1502 C CA . ARG A 1 197 ? 25.150 -2.923 -13.012 1.00 19.83 265 ARG A CA 1
ATOM 1503 C C . ARG A 1 197 ? 24.170 -1.890 -12.422 1.00 17.66 265 ARG A C 1
ATOM 1504 O O . ARG A 1 197 ? 24.480 -0.688 -12.392 1.00 17.44 265 ARG A O 1
ATOM 1512 N N . ARG A 1 198 ? 22.999 -2.350 -11.981 1.00 17.57 266 ARG A N 1
ATOM 1513 C CA . ARG A 1 198 ? 21.960 -1.415 -11.511 1.00 16.82 266 ARG A CA 1
ATOM 1514 C C . ARG A 1 198 ? 22.318 -0.757 -10.175 1.00 15.66 266 ARG A C 1
ATOM 1515 O O . ARG A 1 198 ? 22.020 0.415 -9.969 1.00 15.62 266 ARG A O 1
ATOM 1523 N N . ILE A 1 199 ? 22.977 -1.518 -9.312 1.00 16.14 267 ILE A N 1
ATOM 1524 C CA . ILE A 1 199 ? 23.066 -1.199 -7.898 1.00 16.55 267 ILE A CA 1
ATOM 1525 C C . ILE A 1 199 ? 24.468 -0.758 -7.451 1.00 17.17 267 ILE A C 1
ATOM 1526 O O . ILE A 1 199 ? 24.561 0.081 -6.568 1.00 17.06 267 ILE A O 1
ATOM 1531 N N . PHE A 1 200 ? 25.543 -1.274 -8.059 1.00 17.61 268 PHE A N 1
ATOM 1532 C CA . PHE A 1 200 ? 26.899 -0.991 -7.557 1.00 18.60 268 PHE A CA 1
ATOM 1533 C C . PHE A 1 200 ? 27.802 -0.308 -8.569 1.00 19.28 268 PHE A C 1
ATOM 1534 O O . PHE A 1 200 ? 27.750 -0.595 -9.781 1.00 19.62 268 PHE A O 1
ATOM 1542 N N . VAL A 1 201 ? 28.636 0.591 -8.055 1.00 20.18 269 VAL A N 1
ATOM 1543 C CA . VAL A 1 201 ? 29.689 1.220 -8.830 1.00 20.37 269 VAL A CA 1
ATOM 1544 C C . VAL A 1 201 ? 30.665 0.086 -9.163 1.00 21.22 269 VAL A C 1
ATOM 1545 O O . VAL A 1 201 ? 30.950 -0.744 -8.302 1.00 22.58 269 VAL A O 1
ATOM 1549 N N . PRO A 1 202 ? 31.139 0.000 -10.428 1.00 22.86 270 PRO A N 1
ATOM 1550 C CA . PRO A 1 202 ? 32.017 -1.118 -10.813 1.00 23.75 270 PRO A CA 1
ATOM 1551 C C . PRO A 1 202 ? 33.395 -1.140 -10.110 1.00 27.46 270 PRO A C 1
ATOM 1552 O O . PRO A 1 202 ? 33.812 -0.123 -9.544 1.00 27.58 270 PRO A O 1
ATOM 1556 N N . GLU A 1 203 ? 34.060 -2.302 -10.138 1.00 30.03 271 GLU A N 1
ATOM 1557 C CA . GLU A 1 203 ? 35.411 -2.462 -9.566 1.00 33.01 271 GLU A CA 1
ATOM 1558 C C . GLU A 1 203 ? 36.402 -1.494 -10.181 1.00 34.21 271 GLU A C 1
ATOM 1559 O O . GLU A 1 203 ? 37.278 -1.005 -9.470 1.00 39.56 271 GLU A O 1
ATOM 1565 N N . GLY A 1 211 ? 32.880 6.942 -12.017 1.00 38.09 279 GLY A N 1
ATOM 1566 C CA . GLY A 1 211 ? 33.020 7.618 -10.722 1.00 38.12 279 GLY A CA 1
ATOM 1567 C C . GLY A 1 211 ? 34.446 7.629 -10.185 1.00 36.72 279 GLY A C 1
ATOM 1568 O O . GLY A 1 211 ? 35.329 6.976 -10.759 1.00 38.40 279 GLY A O 1
ATOM 1569 N N . PRO A 1 212 ? 34.681 8.344 -9.062 1.00 31.21 280 PRO A N 1
ATOM 1570 C CA . PRO A 1 212 ? 36.021 8.344 -8.486 1.00 28.62 280 PRO A CA 1
ATOM 1571 C C . PRO A 1 212 ? 36.350 6.972 -7.907 1.00 25.51 280 PRO A C 1
ATOM 1572 O O . PRO A 1 212 ? 35.465 6.275 -7.406 1.00 24.76 280 PRO A O 1
ATOM 1576 N N . ALA A 1 213 ? 37.618 6.578 -7.985 1.00 23.28 281 ALA A N 1
ATOM 1577 C CA . ALA A 1 213 ? 38.016 5.218 -7.637 1.00 21.69 281 ALA A CA 1
ATOM 1578 C C . ALA A 1 213 ? 37.685 4.846 -6.192 1.00 20.74 281 ALA A C 1
ATOM 1579 O O . ALA A 1 213 ? 37.418 3.686 -5.924 1.00 20.78 281 ALA A O 1
ATOM 1581 N N . TRP A 1 214 ? 37.662 5.822 -5.273 1.00 20.55 282 TRP A N 1
ATOM 1582 C CA . TRP A 1 214 ? 37.350 5.514 -3.871 1.00 19.76 282 TRP A CA 1
ATOM 1583 C C . TRP A 1 214 ? 35.938 4.926 -3.693 1.00 18.27 282 TRP A C 1
ATOM 1584 O O . TRP A 1 214 ? 35.662 4.297 -2.672 1.00 18.08 282 TRP A O 1
ATOM 1595 N N . MET A 1 215 ? 35.046 5.148 -4.664 1.00 17.33 283 MET A N 1
ATOM 1596 C CA . MET A 1 215 ? 33.698 4.567 -4.627 1.00 17.63 283 MET A CA 1
ATOM 1597 C C . MET A 1 215 ? 33.530 3.162 -5.227 1.00 18.29 283 MET A C 1
ATOM 1598 O O . MET A 1 215 ? 32.403 2.653 -5.303 1.00 17.35 283 MET A O 1
ATOM 1603 N N . ALA A 1 216 ? 34.628 2.536 -5.656 1.00 18.57 284 ALA A N 1
ATOM 1604 C CA . ALA A 1 216 ? 34.579 1.186 -6.235 1.00 19.04 284 ALA A CA 1
ATOM 1605 C C . ALA A 1 216 ? 33.810 0.163 -5.386 1.00 18.63 284 ALA A C 1
ATOM 1606 O O . ALA A 1 216 ? 34.024 0.085 -4.179 1.00 17.82 284 ALA A O 1
ATOM 1608 N N . ASN A 1 217 ? 32.863 -0.545 -6.011 1.00 16.83 285 ASN A N 1
ATOM 1609 C CA . ASN A 1 217 ? 31.962 -1.480 -5.330 1.00 17.08 285 ASN A CA 1
ATOM 1610 C C . ASN A 1 217 ? 30.988 -0.820 -4.322 1.00 15.67 285 ASN A C 1
ATOM 1611 O O . ASN A 1 217 ? 30.348 -1.521 -3.553 1.00 15.63 285 ASN A O 1
ATOM 1616 N N . GLY A 1 218 ? 30.899 0.496 -4.344 1.00 15.31 286 GLY A N 1
ATOM 1617 C CA . GLY A 1 218 ? 29.958 1.236 -3.508 1.00 15.11 286 GLY A CA 1
ATOM 1618 C C . GLY A 1 218 ? 28.596 1.400 -4.146 1.00 14.99 286 GLY A C 1
ATOM 1619 O O . GLY A 1 218 ? 28.328 0.889 -5.244 1.00 15.34 286 GLY A O 1
ATOM 1620 N N A SER A 1 219 ? 27.707 2.097 -3.452 0.70 14.12 287 SER A N 1
ATOM 1621 N N B SER A 1 219 ? 27.727 2.128 -3.449 0.30 14.54 287 SER A N 1
ATOM 1622 C CA A SER A 1 219 ? 26.370 2.402 -3.984 0.70 13.55 287 SER A CA 1
ATOM 1623 C CA B SER A 1 219 ? 26.377 2.434 -3.926 0.30 14.19 287 SER A CA 1
ATOM 1624 C C A SER A 1 219 ? 25.947 3.769 -3.479 0.70 13.63 287 SER A C 1
ATOM 1625 C C B SER A 1 219 ? 26.014 3.848 -3.518 0.30 13.98 287 SER A C 1
ATOM 1626 O O A SER A 1 219 ? 26.496 4.240 -2.485 0.70 13.76 287 SER A O 1
ATOM 1627 O O B SER A 1 219 ? 26.661 4.432 -2.648 0.30 13.95 287 SER A O 1
ATOM 1632 N N . TYR A 1 220 ? 24.992 4.405 -4.160 1.00 13.51 288 TYR A N 1
ATOM 1633 C CA . TYR A 1 220 ? 24.438 5.693 -3.748 1.00 13.92 288 TYR A CA 1
ATOM 1634 C C . TYR A 1 220 ? 23.077 5.398 -3.099 1.00 13.47 288 TYR A C 1
ATOM 1635 O O . TYR A 1 220 ? 22.248 4.712 -3.684 1.00 13.56 288 TYR A O 1
ATOM 1644 N N . VAL A 1 221 ? 22.888 5.923 -1.889 1.00 12.52 289 VAL A N 1
ATOM 1645 C CA . VAL A 1 221 ? 21.615 5.794 -1.165 1.00 12.27 289 VAL A CA 1
ATOM 1646 C C . VAL A 1 221 ? 20.862 7.125 -1.213 1.00 11.47 289 VAL A C 1
ATOM 1647 O O . VAL A 1 221 ? 21.455 8.197 -1.038 1.00 11.12 289 VAL A O 1
ATOM 1651 N N . VAL A 1 222 ? 19.563 7.051 -1.485 1.00 11.73 290 VAL A N 1
ATOM 1652 C CA . VAL A 1 222 ? 18.658 8.173 -1.284 1.00 11.21 290 VAL A CA 1
ATOM 1653 C C . VAL A 1 222 ? 17.700 7.748 -0.187 1.00 11.71 290 VAL A C 1
ATOM 1654 O O . VAL A 1 222 ? 17.045 6.709 -0.314 1.00 11.21 290 VAL A O 1
ATOM 1658 N N . VAL A 1 223 ? 17.687 8.523 0.899 1.00 10.83 291 VAL A N 1
ATOM 1659 C CA . VAL A 1 223 ? 16.783 8.368 2.040 1.00 10.91 291 VAL A CA 1
ATOM 1660 C C . VAL A 1 223 ? 15.693 9.410 1.864 1.00 10.78 291 VAL A C 1
ATOM 1661 O O . VAL A 1 223 ? 16.000 10.587 1.613 1.00 10.81 291 VAL A O 1
ATOM 1665 N N . ARG A 1 224 ? 14.436 8.992 2.017 1.00 10.53 292 ARG A N 1
ATOM 1666 C CA . ARG A 1 224 ? 13.296 9.926 2.071 1.00 10.87 292 ARG A CA 1
ATOM 1667 C C . ARG A 1 224 ? 12.418 9.573 3.237 1.00 10.44 292 ARG A C 1
ATOM 1668 O O . ARG A 1 224 ? 11.998 8.414 3.368 1.00 11.13 292 ARG A O 1
ATOM 1676 N N . ARG A 1 225 ? 12.148 10.557 4.097 1.00 10.04 293 ARG A N 1
ATOM 1677 C CA . ARG A 1 225 ? 11.199 10.396 5.177 1.00 10.21 293 ARG A CA 1
ATOM 1678 C C . ARG A 1 225 ? 9.854 10.760 4.543 1.00 9.86 293 ARG A C 1
ATOM 1679 O O . ARG A 1 225 ? 9.572 11.935 4.352 1.00 9.14 293 ARG A O 1
ATOM 1687 N N . ILE A 1 226 ? 9.026 9.744 4.266 1.00 9.84 294 ILE A N 1
ATOM 1688 C CA . ILE A 1 226 ? 7.776 9.975 3.564 1.00 9.98 294 ILE A CA 1
ATOM 1689 C C . ILE A 1 226 ? 6.634 9.711 4.530 1.00 9.65 294 ILE A C 1
ATOM 1690 O O . ILE A 1 226 ? 6.385 8.568 4.911 1.00 9.63 294 ILE A O 1
ATOM 1695 N N . ARG A 1 227 ? 5.937 10.780 4.932 1.00 10.10 295 ARG A N 1
ATOM 1696 C CA . ARG A 1 227 ? 4.808 10.636 5.800 1.00 10.42 295 ARG A CA 1
ATOM 1697 C C . ARG A 1 227 ? 3.659 10.078 5.014 1.00 10.76 295 ARG A C 1
ATOM 1698 O O . ARG A 1 227 ? 3.445 10.448 3.862 1.00 10.76 295 ARG A O 1
ATOM 1706 N N . MET A 1 228 ? 2.965 9.127 5.591 1.00 10.47 296 MET A N 1
ATOM 1707 C CA . MET A 1 228 ? 1.751 8.636 4.975 1.00 10.12 296 MET A CA 1
ATOM 1708 C C . MET A 1 228 ? 0.565 9.411 5.513 1.00 10.45 296 MET A C 1
ATOM 1709 O O . MET A 1 228 ? 0.386 9.511 6.693 1.00 10.50 296 MET A O 1
ATOM 1714 N N . LEU A 1 229 ? -0.284 9.921 4.626 1.00 10.63 297 LEU A N 1
ATOM 1715 C CA . LEU A 1 229 ? -1.474 10.665 5.026 1.00 11.08 297 LEU A CA 1
ATOM 1716 C C . LEU A 1 229 ? -2.559 9.638 5.320 1.00 10.72 297 LEU A C 1
ATOM 1717 O O . LEU A 1 229 ? -3.563 9.527 4.619 1.00 10.88 297 LEU A O 1
ATOM 1722 N N . LEU A 1 230 ? -2.379 8.963 6.453 1.00 10.31 298 LEU A N 1
ATOM 1723 C CA . LEU A 1 230 ? -3.227 7.839 6.818 1.00 10.71 298 LEU A CA 1
ATOM 1724 C C . LEU A 1 230 ? -4.682 8.245 7.069 1.00 11.12 298 LEU A C 1
ATOM 1725 O O . LEU A 1 230 ? -5.613 7.470 6.794 1.00 11.16 298 LEU A O 1
ATOM 1730 N N . ASP A 1 231 ? -4.884 9.474 7.568 1.00 12.01 299 ASP A N 1
ATOM 1731 C CA . ASP A 1 231 ? -6.253 9.975 7.821 1.00 13.07 299 ASP A CA 1
ATOM 1732 C C . ASP A 1 231 ? -7.040 10.011 6.509 1.00 13.38 299 ASP A C 1
ATOM 1733 O O . ASP A 1 231 ? -8.215 9.673 6.491 1.00 15.13 299 ASP A O 1
ATOM 1738 N N . ASP A 1 232 ? -6.398 10.403 5.406 1.00 12.92 300 ASP A N 1
ATOM 1739 C CA . ASP A 1 232 ? -7.087 10.409 4.114 1.00 13.55 300 ASP A CA 1
ATOM 1740 C C . ASP A 1 232 ? -7.070 9.031 3.487 1.00 13.27 300 ASP A C 1
ATOM 1741 O O . ASP A 1 232 ? -8.058 8.596 2.908 1.00 12.55 300 ASP A O 1
ATOM 1746 N N . TRP A 1 233 ? -5.930 8.343 3.562 1.00 12.16 301 TRP A N 1
ATOM 1747 C CA . TRP A 1 233 ? -5.793 7.008 2.936 1.00 11.91 301 TRP A CA 1
ATOM 1748 C C . TRP A 1 233 ? -6.839 6.011 3.438 1.00 12.19 301 TRP A C 1
ATOM 1749 O O . TRP A 1 233 ? -7.420 5.242 2.675 1.00 12.07 301 TRP A O 1
ATOM 1760 N N . GLU A 1 234 ? -7.056 6.023 4.745 1.00 12.35 302 GLU A N 1
ATOM 1761 C CA . GLU A 1 234 ? -7.940 5.038 5.390 1.00 13.16 302 GLU A CA 1
ATOM 1762 C C . GLU A 1 234 ? -9.403 5.385 5.259 1.00 14.67 302 GLU A C 1
ATOM 1763 O O . GLU A 1 234 ? -10.247 4.634 5.721 1.00 16.35 302 GLU A O 1
ATOM 1769 N N . GLU A 1 235 ? -9.710 6.480 4.562 1.00 14.57 303 GLU A N 1
ATOM 1770 C CA . GLU A 1 235 ? -11.100 6.760 4.186 1.00 15.18 303 GLU A CA 1
ATOM 1771 C C . GLU A 1 235 ? -11.423 6.275 2.766 1.00 15.28 303 GLU A C 1
ATOM 1772 O O . GLU A 1 235 ? -12.532 6.471 2.297 1.00 16.49 303 GLU A O 1
ATOM 1778 N N . LEU A 1 236 ? -10.470 5.647 2.099 1.00 13.57 304 LEU A N 1
ATOM 1779 C CA . LEU A 1 236 ? -10.722 5.142 0.747 1.00 13.91 304 LEU A CA 1
ATOM 1780 C C . LEU A 1 236 ? -11.301 3.728 0.792 1.00 13.66 304 LEU A C 1
ATOM 1781 O O . LEU A 1 236 ? -11.013 2.934 1.691 1.00 14.52 304 LEU A O 1
ATOM 1786 N N . SER A 1 237 ? -12.133 3.408 -0.199 1.00 13.03 305 SER A N 1
ATOM 1787 C CA . SER A 1 237 ? -12.530 2.027 -0.432 1.00 13.32 305 SER A CA 1
ATOM 1788 C C . SER A 1 237 ? -11.305 1.176 -0.787 1.00 12.91 305 SER A C 1
ATOM 1789 O O . SER A 1 237 ? -10.288 1.711 -1.223 1.00 13.54 305 SER A O 1
ATOM 1792 N N . LEU A 1 238 ? -11.461 -0.135 -0.633 1.00 13.00 306 LEU A N 1
ATOM 1793 C CA . LEU A 1 238 ? -10.457 -1.091 -1.077 1.00 13.28 306 LEU A CA 1
ATOM 1794 C C . LEU A 1 238 ? -10.171 -0.919 -2.560 1.00 13.41 306 LEU A C 1
ATOM 1795 O O . LEU A 1 238 ? -9.014 -0.890 -2.973 1.00 13.18 306 LEU A O 1
ATOM 1800 N N . LYS A 1 239 ? -11.229 -0.793 -3.354 1.00 13.87 307 LYS A N 1
ATOM 1801 C CA . LYS A 1 239 ? -11.047 -0.683 -4.787 1.00 14.59 307 LYS A CA 1
ATOM 1802 C C . LYS A 1 239 ? -10.210 0.559 -5.106 1.00 14.03 307 LYS A C 1
ATOM 1803 O O . LYS A 1 239 ? -9.314 0.511 -5.960 1.00 14.45 307 LYS A O 1
ATOM 1809 N N . ALA A 1 240 ? -10.468 1.655 -4.407 1.00 13.25 308 ALA A N 1
ATOM 1810 C CA . ALA A 1 240 ? -9.745 2.887 -4.657 1.00 12.86 308 ALA A CA 1
ATOM 1811 C C . ALA A 1 240 ? -8.272 2.736 -4.286 1.00 12.41 308 ALA A C 1
ATOM 1812 O O . ALA A 1 240 ? -7.400 3.182 -5.003 1.00 12.77 308 ALA A O 1
ATOM 1814 N N . GLN A 1 241 ? -8.025 2.057 -3.183 1.00 11.78 309 GLN A N 1
ATOM 1815 C CA . GLN A 1 241 ? -6.647 1.859 -2.729 1.00 11.11 309 GLN A CA 1
ATOM 1816 C C . GLN A 1 241 ? -5.861 0.962 -3.680 1.00 11.11 309 GLN A C 1
ATOM 1817 O O . GLN A 1 241 ? -4.667 1.209 -3.914 1.00 10.43 309 GLN A O 1
ATOM 1823 N N . GLU A 1 242 ? -6.510 -0.078 -4.208 1.00 11.01 310 GLU A N 1
ATOM 1824 C CA . GLU A 1 242 ? -5.861 -0.995 -5.101 1.00 11.30 310 GLU A CA 1
ATOM 1825 C C . GLU A 1 242 ? -5.582 -0.301 -6.447 1.00 11.43 310 GLU A C 1
ATOM 1826 O O . GLU A 1 242 ? -4.537 -0.507 -7.080 1.00 11.63 310 GLU A O 1
ATOM 1832 N N . ASP A 1 243 ? -6.490 0.566 -6.881 1.00 12.32 311 ASP A N 1
ATOM 1833 C CA . ASP A 1 243 ? -6.199 1.371 -8.100 1.00 13.02 311 ASP A CA 1
ATOM 1834 C C . ASP A 1 243 ? -5.023 2.335 -7.948 1.00 13.57 311 ASP A C 1
ATOM 1835 O O . ASP A 1 243 ? -4.355 2.619 -8.924 1.00 12.97 311 ASP A O 1
ATOM 1840 N N . VAL A 1 244 ? -4.754 2.837 -6.737 1.00 12.39 312 VAL A N 1
ATOM 1841 C CA . VAL A 1 244 ? -3.591 3.725 -6.534 1.00 12.53 312 VAL A CA 1
ATOM 1842 C C . VAL A 1 244 ? -2.285 2.999 -6.805 1.00 12.25 312 VAL A C 1
ATOM 1843 O O . VAL A 1 244 ? -1.389 3.554 -7.444 1.00 11.93 312 VAL A O 1
ATOM 1847 N N . ILE A 1 245 ? -2.207 1.736 -6.378 1.00 11.28 313 ILE A N 1
ATOM 1848 C CA . ILE A 1 245 ? -0.957 0.962 -6.533 1.00 11.23 313 ILE A CA 1
ATOM 1849 C C . ILE A 1 245 ? -0.944 0.145 -7.828 1.00 11.15 313 ILE A C 1
ATOM 1850 O O . ILE A 1 245 ? 0.098 0.035 -8.455 1.00 10.99 313 ILE A O 1
ATOM 1855 N N . GLY A 1 246 ? -2.087 -0.433 -8.209 1.00 11.11 314 GLY A N 1
ATOM 1856 C CA . GLY A 1 246 ? -2.120 -1.405 -9.314 1.00 11.17 314 GLY A CA 1
ATOM 1857 C C . GLY A 1 246 ? -1.870 -2.856 -8.918 1.00 11.51 314 GLY A C 1
ATOM 1858 O O . GLY A 1 246 ? -1.699 -3.747 -9.780 1.00 12.83 314 GLY A O 1
ATOM 1859 N N . ARG A 1 247 ? -1.871 -3.116 -7.605 1.00 11.37 315 ARG A N 1
ATOM 1860 C CA . ARG A 1 247 ? -1.710 -4.441 -7.052 1.00 11.48 315 ARG A CA 1
ATOM 1861 C C . ARG A 1 247 ? -2.690 -4.622 -5.891 1.00 11.87 315 ARG A C 1
ATOM 1862 O O . ARG A 1 247 ? -3.070 -3.660 -5.228 1.00 13.24 315 ARG A O 1
ATOM 1870 N N . ARG A 1 248 ? -3.120 -5.856 -5.677 1.00 12.39 316 ARG A N 1
ATOM 1871 C CA . ARG A 1 248 ? -4.072 -6.184 -4.646 1.00 13.11 316 ARG A CA 1
ATOM 1872 C C . ARG A 1 248 ? -3.419 -6.128 -3.270 1.00 12.48 316 ARG A C 1
ATOM 1873 O O . ARG A 1 248 ? -2.249 -6.489 -3.105 1.00 12.07 316 ARG A O 1
ATOM 1881 N N . LYS A 1 249 ? -4.196 -5.719 -2.277 1.00 11.69 317 LYS A N 1
ATOM 1882 C CA . LYS A 1 249 ? -3.708 -5.662 -0.896 1.00 12.23 317 LYS A CA 1
ATOM 1883 C C . LYS A 1 249 ? -3.605 -7.057 -0.293 1.00 12.84 317 LYS A C 1
ATOM 1884 O O . LYS A 1 249 ? -2.669 -7.321 0.479 1.00 13.30 317 LYS A O 1
ATOM 1890 N N . SER A 1 250 ? -4.545 -7.941 -0.619 1.00 13.12 318 SER A N 1
ATOM 1891 C CA . SER A 1 250 ? -4.560 -9.270 0.008 1.00 14.31 318 SER A CA 1
ATOM 1892 C C . SER A 1 250 ? -3.250 -10.050 -0.231 1.00 14.83 318 SER A C 1
ATOM 1893 O O . SER A 1 250 ? -2.653 -10.594 0.696 1.00 14.87 318 SER A O 1
ATOM 1896 N N . ASP A 1 251 ? -2.846 -10.112 -1.496 1.00 14.65 319 ASP A N 1
ATOM 1897 C CA . ASP A 1 251 ? -1.749 -11.001 -1.927 1.00 14.80 319 ASP A CA 1
ATOM 1898 C C . ASP A 1 251 ? -0.667 -10.330 -2.769 1.00 13.85 319 ASP A C 1
ATOM 1899 O O . ASP A 1 251 ? 0.296 -10.988 -3.164 1.00 14.45 319 ASP A O 1
ATOM 1904 N N . GLY A 1 252 ? -0.811 -9.034 -3.038 1.00 12.22 320 GLY A N 1
ATOM 1905 C CA . GLY A 1 252 ? 0.169 -8.301 -3.837 1.00 12.09 320 GLY A CA 1
ATOM 1906 C C . GLY A 1 252 ? 0.183 -8.594 -5.313 1.00 12.36 320 GLY A C 1
ATOM 1907 O O . GLY A 1 252 ? 1.066 -8.124 -6.013 1.00 12.04 320 GLY A O 1
ATOM 1908 N N . ALA A 1 253 ? -0.831 -9.290 -5.822 1.00 12.21 321 ALA A N 1
ATOM 1909 C CA . ALA A 1 253 ? -0.865 -9.631 -7.259 1.00 12.49 321 ALA A CA 1
ATOM 1910 C C . ALA A 1 253 ? -1.197 -8.393 -8.089 1.00 12.82 321 ALA A C 1
ATOM 1911 O O . ALA A 1 253 ? -1.926 -7.509 -7.640 1.00 12.57 321 ALA A O 1
ATOM 1913 N N . PRO A 1 254 ? -0.689 -8.336 -9.338 1.00 13.20 322 PRO A N 1
ATOM 1914 C CA . PRO A 1 254 ? -1.138 -7.275 -10.230 1.00 14.07 322 PRO A CA 1
ATOM 1915 C C . PRO A 1 254 ? -2.637 -7.364 -10.445 1.00 14.24 322 PRO A C 1
ATOM 1916 O O . PRO A 1 254 ? -3.187 -8.480 -10.447 1.00 14.82 322 PRO A O 1
ATOM 1920 N N . LEU A 1 255 ? -3.302 -6.216 -10.566 1.00 14.73 323 LEU A N 1
ATOM 1921 C CA . LEU A 1 255 ? -4.759 -6.200 -10.755 1.00 14.34 323 LEU A CA 1
ATOM 1922 C C . LEU A 1 255 ? -5.165 -6.913 -12.057 1.00 14.37 323 LEU A C 1
ATOM 1923 O O . LEU A 1 255 ? -6.268 -7.415 -12.164 1.00 14.39 323 LEU A O 1
ATOM 1928 N N . SER A 1 256 ? -4.253 -6.955 -13.010 1.00 15.28 324 SER A N 1
ATOM 1929 C CA . SER A 1 256 ? -4.432 -7.706 -14.258 1.00 15.62 324 SER A CA 1
ATOM 1930 C C . SER A 1 256 ? -4.472 -9.217 -14.072 1.00 16.38 324 SER A C 1
ATOM 1931 O O . SER A 1 256 ? -4.831 -9.939 -14.992 1.00 16.27 324 SER A O 1
ATOM 1934 N N . GLY A 1 257 ? -4.057 -9.706 -12.908 1.00 16.52 325 GLY A N 1
ATOM 1935 C CA . GLY A 1 257 ? -3.999 -11.131 -12.665 1.00 16.89 325 GLY A CA 1
ATOM 1936 C C . GLY A 1 257 ? -5.379 -11.677 -12.350 1.00 19.04 325 GLY A C 1
ATOM 1937 O O . GLY A 1 257 ? -6.227 -10.983 -11.794 1.00 21.81 325 GLY A O 1
ATOM 1938 N N . GLY A 1 258 ? -5.589 -12.948 -12.644 1.00 21.63 326 GLY A N 1
ATOM 1939 C CA . GLY A 1 258 ? -6.781 -13.634 -12.163 1.00 23.52 326 GLY A CA 1
ATOM 1940 C C . GLY A 1 258 ? -6.730 -14.000 -10.687 1.00 26.23 326 GLY A C 1
ATOM 1941 O O . GLY A 1 258 ? -5.818 -13.603 -9.935 1.00 23.12 326 GLY A O 1
ATOM 1942 N N . SER A 1 259 ? -7.726 -14.792 -10.285 1.00 29.01 327 SER A N 1
ATOM 1943 C CA . SER A 1 259 ? -7.853 -15.300 -8.925 1.00 28.95 327 SER A CA 1
ATOM 1944 C C . SER A 1 259 ? -6.716 -16.242 -8.539 1.00 25.23 327 SER A C 1
ATOM 1945 O O . SER A 1 259 ? -6.428 -16.423 -7.365 1.00 30.17 327 SER A O 1
ATOM 1948 N N . GLY A 1 260 ? -6.111 -16.862 -9.535 1.00 23.38 328 GLY A N 1
ATOM 1949 C CA . GLY A 1 260 ? -4.925 -17.665 -9.369 1.00 21.57 328 GLY A CA 1
ATOM 1950 C C . GLY A 1 260 ? -3.618 -16.913 -9.300 1.00 18.95 328 GLY A C 1
ATOM 1951 O O . GLY A 1 260 ? -2.593 -17.514 -8.985 1.00 19.16 328 GLY A O 1
ATOM 1952 N N . ALA A 1 261 ? -3.642 -15.615 -9.599 1.00 15.73 329 ALA A N 1
ATOM 1953 C CA . ALA A 1 261 ? -2.403 -14.841 -9.651 1.00 15.01 329 ALA A CA 1
ATOM 1954 C C . ALA A 1 261 ? -1.908 -14.595 -8.235 1.00 13.23 329 ALA A C 1
ATOM 1955 O O . ALA A 1 261 ? -2.706 -14.502 -7.308 1.00 13.45 329 ALA A O 1
ATOM 1957 N N . THR A 1 262 ? -0.599 -14.456 -8.098 1.00 12.96 330 THR A N 1
ATOM 1958 C CA . THR A 1 262 ? 0.054 -14.084 -6.835 1.00 13.56 330 THR A CA 1
ATOM 1959 C C . THR A 1 262 ? 0.953 -12.878 -7.073 1.00 14.02 330 THR A C 1
ATOM 1960 O O . THR A 1 262 ? 1.020 -12.352 -8.173 1.00 13.95 330 THR A O 1
ATOM 1964 N N . GLU A 1 263 ? 1.683 -12.441 -6.038 1.00 14.41 331 GLU A N 1
ATOM 1965 C CA . GLU A 1 263 ? 2.549 -11.281 -6.164 1.00 15.32 331 GLU A CA 1
ATOM 1966 C C . GLU A 1 263 ? 3.567 -11.367 -7.313 1.00 16.46 331 GLU A C 1
ATOM 1967 O O . GLU A 1 263 ? 3.855 -10.346 -7.937 1.00 16.93 331 GLU A O 1
ATOM 1973 N N . SER A 1 264 ? 4.059 -12.571 -7.622 1.00 15.78 332 SER A N 1
ATOM 1974 C CA . SER A 1 264 ? 5.071 -12.770 -8.659 1.00 17.48 332 SER A CA 1
ATOM 1975 C C . SER A 1 264 ? 4.499 -12.857 -10.057 1.00 15.41 332 SER A C 1
ATOM 1976 O O . SER A 1 264 ? 5.252 -12.828 -11.009 1.00 16.78 332 SER A O 1
ATOM 1979 N N . THR A 1 265 ? 3.189 -12.989 -10.190 1.00 13.92 333 THR A N 1
ATOM 1980 C CA . THR A 1 265 ? 2.583 -13.068 -11.513 1.00 13.42 333 THR A CA 1
ATOM 1981 C C . THR A 1 265 ? 2.941 -11.804 -12.303 1.00 14.09 333 THR A C 1
ATOM 1982 O O . THR A 1 265 ? 2.854 -10.669 -11.795 1.00 13.89 333 THR A O 1
ATOM 1986 N N . GLU A 1 266 ? 3.345 -11.978 -13.555 1.00 14.23 334 GLU A N 1
ATOM 1987 C CA . GLU A 1 266 ? 3.781 -10.830 -14.354 1.00 14.96 334 GLU A CA 1
ATOM 1988 C C . GLU A 1 266 ? 2.578 -9.910 -14.642 1.00 15.33 334 GLU A C 1
ATOM 1989 O O . GLU A 1 266 ? 1.467 -10.380 -14.976 1.00 16.09 334 GLU A O 1
ATOM 1995 N N . MET A 1 267 ? 2.786 -8.607 -14.485 1.00 14.61 335 MET A N 1
ATOM 1996 C CA . MET A 1 267 ? 1.756 -7.592 -14.732 1.00 16.04 335 MET A CA 1
ATOM 1997 C C . MET A 1 267 ? 1.511 -7.477 -16.239 1.00 16.07 335 MET A C 1
ATOM 1998 O O . MET A 1 267 ? 2.460 -7.529 -17.020 1.00 16.53 335 MET A O 1
ATOM 2003 N N . ASP A 1 268 ? 0.241 -7.349 -16.624 1.00 17.20 336 ASP A N 1
ATOM 2004 C CA . ASP A 1 268 ? -0.117 -7.095 -18.007 1.00 17.41 336 ASP A CA 1
ATOM 2005 C C . ASP A 1 268 ? -0.548 -5.620 -18.116 1.00 17.13 336 ASP A C 1
ATOM 2006 O O . ASP A 1 268 ? -1.613 -5.230 -17.653 1.00 16.28 336 ASP A O 1
ATOM 2011 N N . LEU A 1 269 ? 0.314 -4.830 -18.735 1.00 18.19 337 LEU A N 1
ATOM 2012 C CA . LEU A 1 269 ? 0.174 -3.382 -18.815 1.00 19.01 337 LEU A CA 1
ATOM 2013 C C . LEU A 1 269 ? -0.820 -2.939 -19.893 1.00 19.89 337 LEU A C 1
ATOM 2014 O O . LEU A 1 269 ? -1.198 -1.770 -19.931 1.00 18.44 337 LEU A O 1
ATOM 2019 N N . GLU A 1 270 ? -1.201 -3.850 -20.784 1.00 19.69 338 GLU A N 1
ATOM 2020 C CA . GLU A 1 270 ? -2.157 -3.517 -21.863 1.00 22.01 338 GLU A CA 1
ATOM 2021 C C . GLU A 1 270 ? -3.586 -3.996 -21.600 1.00 22.10 338 GLU A C 1
ATOM 2022 O O . GLU A 1 270 ? -4.515 -3.563 -22.307 1.00 22.34 338 GLU A O 1
ATOM 2028 N N . LYS A 1 271 ? -3.786 -4.855 -20.603 1.00 21.11 339 LYS A N 1
ATOM 2029 C CA . LYS A 1 271 ? -5.087 -5.488 -20.370 1.00 21.77 339 LYS A CA 1
ATOM 2030 C C . LYS A 1 271 ? -6.143 -4.465 -20.025 1.00 22.64 339 LYS A C 1
ATOM 2031 O O . LYS A 1 271 ? -5.930 -3.600 -19.159 1.00 20.59 339 LYS A O 1
ATOM 2037 N N . THR A 1 272 ? -7.284 -4.573 -20.711 1.00 23.35 340 THR A N 1
ATOM 2038 C CA . THR A 1 272 ? -8.457 -3.746 -20.434 1.00 24.75 340 THR A CA 1
ATOM 2039 C C . THR A 1 272 ? -9.639 -4.570 -19.969 1.00 25.49 340 THR A C 1
ATOM 2040 O O . THR A 1 272 ? -9.674 -5.798 -20.118 1.00 26.23 340 THR A O 1
ATOM 2044 N N . ASP A 1 273 ? -10.594 -3.874 -19.365 1.00 26.03 341 ASP A N 1
ATOM 2045 C CA . ASP A 1 273 ? -11.850 -4.452 -18.910 1.00 26.89 341 ASP A CA 1
ATOM 2046 C C . ASP A 1 273 ? -12.850 -4.408 -20.072 1.00 28.16 341 ASP A C 1
ATOM 2047 O O . ASP A 1 273 ? -12.470 -4.075 -21.194 1.00 28.52 341 ASP A O 1
ATOM 2052 N N . GLY A 1 274 ? -14.104 -4.752 -19.797 1.00 29.85 342 GLY A N 1
ATOM 2053 C CA . GLY A 1 274 ? -15.170 -4.758 -20.811 1.00 31.51 342 GLY A CA 1
ATOM 2054 C C . GLY A 1 274 ? -15.553 -3.403 -21.411 1.00 32.76 342 GLY A C 1
ATOM 2055 O O . GLY A 1 274 ? -16.129 -3.353 -22.506 1.00 33.18 342 GLY A O 1
ATOM 2056 N N . SER A 1 275 ? -15.242 -2.316 -20.711 1.00 31.23 343 SER A N 1
ATOM 2057 C CA . SER A 1 275 ? -15.472 -0.951 -21.205 1.00 32.95 343 SER A CA 1
ATOM 2058 C C . SER A 1 275 ? -14.248 -0.359 -21.904 1.00 32.03 343 SER A C 1
ATOM 2059 O O . SER A 1 275 ? -14.262 0.816 -22.252 1.00 32.13 343 SER A O 1
ATOM 2062 N N . GLY A 1 276 ? -13.181 -1.147 -22.093 1.00 30.24 344 GLY A N 1
ATOM 2063 C CA . GLY A 1 276 ? -11.961 -0.657 -22.730 1.00 27.93 344 GLY A CA 1
ATOM 2064 C C . GLY A 1 276 ? -10.983 0.122 -21.855 1.00 26.86 344 GLY A C 1
ATOM 2065 O O . GLY A 1 276 ? -9.989 0.646 -22.366 1.00 26.69 344 GLY A O 1
ATOM 2066 N N . GLU A 1 277 ? -11.244 0.184 -20.547 1.00 24.96 345 GLU A N 1
ATOM 2067 C CA . GLU A 1 277 ? -10.377 0.919 -19.613 1.00 23.69 345 GLU A CA 1
ATOM 2068 C C . GLU A 1 277 ? -9.278 -0.006 -19.088 1.00 21.64 345 GLU A C 1
ATOM 2069 O O . GLU A 1 277 ? -9.525 -1.193 -18.843 1.00 21.37 345 GLU A O 1
ATOM 2075 N N . LEU A 1 278 ? -8.085 0.543 -18.874 1.00 20.88 346 LEU A N 1
ATOM 2076 C CA . LEU A 1 278 ? -6.963 -0.249 -18.345 1.00 19.90 346 LEU A CA 1
ATOM 2077 C C . LEU A 1 278 ? -7.261 -0.857 -16.964 1.00 18.53 346 LEU A C 1
ATOM 2078 O O . LEU A 1 278 ? -7.781 -0.188 -16.082 1.00 18.32 346 LEU A O 1
ATOM 2083 N N . VAL A 1 279 ? -6.944 -2.146 -16.799 1.00 17.36 347 VAL A N 1
ATOM 2084 C CA . VAL A 1 279 ? -7.169 -2.832 -15.514 1.00 16.54 347 VAL A CA 1
ATOM 2085 C C . VAL A 1 279 ? -6.153 -2.326 -14.467 1.00 16.30 347 VAL A C 1
ATOM 2086 O O . VAL A 1 279 ? -6.528 -2.083 -13.316 1.00 16.71 347 VAL A O 1
ATOM 2090 N N . VAL A 1 280 ? -4.891 -2.157 -14.873 1.00 15.64 348 VAL A N 1
ATOM 2091 C CA . VAL A 1 280 ? -3.891 -1.491 -14.016 1.00 14.16 348 VAL A CA 1
ATOM 2092 C C . VAL A 1 280 ? -3.905 -0.030 -14.432 1.00 13.69 348 VAL A C 1
ATOM 2093 O O . VAL A 1 280 ? -3.502 0.282 -15.556 1.00 13.12 348 VAL A O 1
ATOM 2097 N N . PRO A 1 281 ? -4.398 0.885 -13.577 1.00 13.58 349 PRO A N 1
ATOM 2098 C CA . PRO A 1 281 ? -4.551 2.260 -14.052 1.00 13.67 349 PRO A CA 1
ATOM 2099 C C . PRO A 1 281 ? -3.286 2.900 -14.615 1.00 14.27 349 PRO A C 1
ATOM 2100 O O . PRO A 1 281 ? -2.176 2.519 -14.250 1.00 14.00 349 PRO A O 1
ATOM 2104 N N . ILE A 1 282 ? -3.475 3.847 -15.532 1.00 15.35 350 ILE A N 1
ATOM 2105 C CA . ILE A 1 282 ? -2.369 4.550 -16.202 1.00 15.99 350 ILE A CA 1
ATOM 2106 C C . ILE A 1 282 ? -1.416 5.271 -15.253 1.00 15.42 350 ILE A C 1
ATOM 2107 O O . ILE A 1 282 ? -0.247 5.455 -15.569 1.00 15.57 350 ILE A O 1
ATOM 2112 N N . ASN A 1 283 ? -1.944 5.713 -14.109 1.00 13.85 351 ASN A N 1
ATOM 2113 C CA . ASN A 1 283 ? -1.153 6.430 -13.099 1.00 14.37 351 ASN A CA 1
ATOM 2114 C C . ASN A 1 283 ? -0.916 5.576 -11.855 1.00 13.62 351 ASN A C 1
ATOM 2115 O O . ASN A 1 283 ? -0.562 6.136 -10.813 1.00 14.37 351 ASN A O 1
ATOM 2120 N N . ALA A 1 284 ? -1.093 4.252 -11.946 1.00 12.67 352 ALA A N 1
ATOM 2121 C CA . ALA A 1 284 ? -0.866 3.369 -10.788 1.00 12.37 352 ALA A CA 1
ATOM 2122 C C . ALA A 1 284 ? 0.614 3.352 -10.439 1.00 11.91 352 ALA A C 1
ATOM 2123 O O . ALA A 1 284 ? 1.459 3.198 -11.299 1.00 12.98 352 ALA A O 1
ATOM 2125 N N . HIS A 1 285 ? 0.925 3.440 -9.150 1.00 11.57 353 HIS A N 1
ATOM 2126 C CA . HIS A 1 285 ? 2.321 3.466 -8.675 1.00 11.52 353 HIS A CA 1
ATOM 2127 C C . HIS A 1 285 ? 3.175 2.299 -9.180 1.00 11.52 353 HIS A C 1
ATOM 2128 O O . HIS A 1 285 ? 4.305 2.493 -9.645 1.00 11.26 353 HIS A O 1
ATOM 2135 N N . ALA A 1 286 ? 2.637 1.098 -9.079 1.00 12.70 354 ALA A N 1
ATOM 2136 C CA . ALA A 1 286 ? 3.365 -0.108 -9.503 1.00 12.91 354 ALA A CA 1
ATOM 2137 C C . ALA A 1 286 ? 3.397 -0.319 -11.023 1.00 13.39 354 ALA A C 1
ATOM 2138 O O . ALA A 1 286 ? 4.068 -1.263 -11.505 1.00 13.75 354 ALA A O 1
ATOM 2140 N N . ARG A 1 287 ? 2.709 0.539 -11.777 1.00 12.26 355 ARG A N 1
ATOM 2141 C CA . ARG A 1 287 ? 2.969 0.650 -13.217 1.00 12.84 355 ARG A CA 1
ATOM 2142 C C . ARG A 1 287 ? 4.105 1.633 -13.488 1.00 12.38 355 ARG A C 1
ATOM 2143 O O . ARG A 1 287 ? 5.127 1.289 -14.074 1.00 12.46 355 ARG A O 1
ATOM 2151 N N . ILE A 1 288 ? 3.918 2.866 -13.037 1.00 12.41 356 ILE A N 1
ATOM 2152 C CA . ILE A 1 288 ? 4.788 3.956 -13.465 1.00 12.86 356 ILE A CA 1
ATOM 2153 C C . ILE A 1 288 ? 6.210 3.958 -12.861 1.00 13.16 356 ILE A C 1
ATOM 2154 O O . ILE A 1 288 ? 7.095 4.641 -13.372 1.00 14.01 356 ILE A O 1
ATOM 2159 N N . THR A 1 289 ? 6.419 3.181 -11.802 1.00 12.63 357 THR A N 1
ATOM 2160 C CA . THR A 1 289 ? 7.756 3.047 -11.204 1.00 12.36 357 THR A CA 1
ATOM 2161 C C . THR A 1 289 ? 8.644 1.948 -11.842 1.00 12.31 357 THR A C 1
ATOM 2162 O O . THR A 1 289 ? 9.841 1.872 -11.547 1.00 12.77 357 THR A O 1
ATOM 2166 N N . ARG A 1 290 ? 8.093 1.121 -12.738 1.00 11.39 358 ARG A N 1
ATOM 2167 C CA . ARG A 1 290 ? 8.855 0.000 -13.298 1.00 12.62 358 ARG A CA 1
ATOM 2168 C C . ARG A 1 290 ? 10.070 0.475 -14.116 1.00 13.30 358 ARG A C 1
ATOM 2169 O O . ARG A 1 290 ? 10.000 1.512 -14.823 1.00 13.79 358 ARG A O 1
ATOM 2177 N N . PRO A 1 291 ? 11.186 -0.273 -14.038 1.00 14.16 359 PRO A N 1
ATOM 2178 C CA . PRO A 1 291 ? 12.307 0.075 -14.915 1.00 14.30 359 PRO A CA 1
ATOM 2179 C C . PRO A 1 291 ? 11.914 0.141 -16.401 1.00 14.81 359 PRO A C 1
ATOM 2180 O O . PRO A 1 291 ? 12.359 1.051 -17.088 1.00 14.42 359 PRO A O 1
ATOM 2184 N N . ASP A 1 292 ? 11.036 -0.760 -16.857 1.00 15.16 360 ASP A N 1
ATOM 2185 C CA . ASP A 1 292 ? 10.602 -0.719 -18.274 1.00 15.78 360 ASP A CA 1
ATOM 2186 C C . ASP A 1 292 ? 9.687 0.478 -18.684 1.00 16.34 360 ASP A C 1
ATOM 2187 O O . ASP A 1 292 ? 9.412 0.660 -19.882 1.00 17.41 360 ASP A O 1
ATOM 2192 N N . GLN A 1 293 ? 9.239 1.282 -17.718 1.00 15.26 361 GLN A N 1
ATOM 2193 C CA . GLN A 1 293 ? 8.546 2.557 -17.947 1.00 15.91 361 GLN A CA 1
ATOM 2194 C C . GLN A 1 293 ? 9.419 3.788 -17.760 1.00 15.63 361 GLN A C 1
ATOM 2195 O O . GLN A 1 293 ? 8.929 4.907 -17.864 1.00 16.24 361 GLN A O 1
ATOM 2201 N N . ASN A 1 294 ? 10.703 3.590 -17.435 1.00 15.77 362 ASN A N 1
ATOM 2202 C CA . ASN A 1 294 ? 11.618 4.688 -17.113 1.00 16.05 362 ASN A CA 1
ATOM 2203 C C . ASN A 1 294 ? 12.989 4.472 -17.747 1.00 16.63 362 ASN A C 1
ATOM 2204 O O . ASN A 1 294 ? 14.034 4.793 -17.151 1.00 17.58 362 ASN A O 1
ATOM 2209 N N . GLY A 1 295 ? 12.986 3.925 -18.967 1.00 17.55 363 GLY A N 1
ATOM 2210 C CA . GLY A 1 295 ? 14.214 3.723 -19.720 1.00 17.39 363 GLY A CA 1
ATOM 2211 C C . GLY A 1 295 ? 15.276 2.941 -18.969 1.00 17.09 363 GLY A C 1
ATOM 2212 O O . GLY A 1 295 ? 16.456 3.200 -19.130 1.00 17.70 363 GLY A O 1
ATOM 2213 N N . GLY A 1 296 ? 14.859 1.976 -18.143 1.00 16.77 364 GLY A N 1
ATOM 2214 C CA . GLY A 1 296 ? 15.782 1.102 -17.448 1.00 15.51 364 GLY A CA 1
ATOM 2215 C C . GLY A 1 296 ? 16.183 1.590 -16.046 1.00 15.24 364 GLY A C 1
ATOM 2216 O O . GLY A 1 296 ? 16.905 0.884 -15.362 1.00 15.60 364 GLY A O 1
ATOM 2217 N N . ALA A 1 297 ? 15.717 2.768 -15.624 1.00 14.67 365 ALA A N 1
ATOM 2218 C CA . ALA A 1 297 ? 15.991 3.259 -14.256 1.00 14.26 365 ALA A CA 1
ATOM 2219 C C . ALA A 1 297 ? 15.492 2.267 -13.192 1.00 15.48 365 ALA A C 1
ATOM 2220 O O . ALA A 1 297 ? 14.380 1.724 -13.307 1.00 15.25 365 ALA A O 1
ATOM 2222 N N . ALA A 1 298 ? 16.338 1.992 -12.198 1.00 14.98 366 ALA A N 1
ATOM 2223 C CA . ALA A 1 298 ? 16.075 0.921 -11.251 1.00 14.33 366 ALA A CA 1
ATOM 2224 C C . ALA A 1 298 ? 16.795 1.206 -9.962 1.00 13.83 366 ALA A C 1
ATOM 2225 O O . ALA A 1 298 ? 17.736 1.996 -9.926 1.00 15.02 366 ALA A O 1
ATOM 2227 N N . MET A 1 299 ? 16.306 0.575 -8.901 1.00 13.52 367 MET A N 1
ATOM 2228 C CA . MET A 1 299 ? 16.898 0.751 -7.578 1.00 13.27 367 MET A CA 1
ATOM 2229 C C . MET A 1 299 ? 16.526 -0.436 -6.713 1.00 13.09 367 MET A C 1
ATOM 2230 O O . MET A 1 299 ? 15.502 -1.050 -6.919 1.00 13.68 367 MET A O 1
ATOM 2235 N N . VAL A 1 300 ? 17.359 -0.726 -5.713 1.00 13.26 368 VAL A N 1
ATOM 2236 C CA . VAL A 1 300 ? 16.978 -1.611 -4.605 1.00 13.49 368 VAL A CA 1
ATOM 2237 C C . VAL A 1 300 ? 16.296 -0.741 -3.555 1.00 12.50 368 VAL A C 1
ATOM 2238 O O . VAL A 1 300 ? 16.713 0.388 -3.305 1.00 12.85 368 VAL A O 1
ATOM 2242 N N . ARG A 1 301 ? 15.182 -1.243 -3.047 1.00 12.09 369 ARG A N 1
ATOM 2243 C CA . ARG A 1 301 ? 14.423 -0.592 -1.974 1.00 11.63 369 ARG A CA 1
ATOM 2244 C C . ARG A 1 301 ? 14.554 -1.443 -0.716 1.00 11.42 369 ARG A C 1
ATOM 2245 O O . ARG A 1 301 ? 14.364 -2.646 -0.759 1.00 11.53 369 ARG A O 1
ATOM 2253 N N . ARG A 1 302 ? 14.893 -0.812 0.406 1.00 10.92 370 ARG A N 1
ATOM 2254 C CA . ARG A 1 302 ? 15.152 -1.543 1.631 1.00 10.29 370 ARG A CA 1
ATOM 2255 C C . ARG A 1 302 ? 14.808 -0.611 2.806 1.00 9.98 370 ARG A C 1
ATOM 2256 O O . ARG A 1 302 ? 15.692 -0.072 3.473 1.00 9.33 370 ARG A O 1
ATOM 2264 N N . PRO A 1 303 ? 13.494 -0.431 3.054 1.00 9.69 371 PRO A N 1
ATOM 2265 C CA . PRO A 1 303 ? 12.975 0.594 3.964 1.00 9.33 371 PRO A CA 1
ATOM 2266 C C . PRO A 1 303 ? 12.809 0.136 5.397 1.00 9.68 371 PRO A C 1
ATOM 2267 O O . PRO A 1 303 ? 12.944 -1.054 5.696 1.00 9.92 371 PRO A O 1
ATOM 2271 N N . PHE A 1 304 ? 12.457 1.090 6.229 1.00 9.88 372 PHE A N 1
ATOM 2272 C CA . PHE A 1 304 ? 11.830 0.839 7.506 1.00 10.05 372 PHE A CA 1
ATOM 2273 C C . PHE A 1 304 ? 10.555 1.667 7.583 1.00 10.27 372 PHE A C 1
ATOM 2274 O O . PHE A 1 304 ? 10.489 2.767 7.019 1.00 11.36 372 PHE A O 1
ATOM 2282 N N . SER A 1 305 ? 9.565 1.178 8.322 1.00 9.70 373 SER A N 1
ATOM 2283 C CA . SER A 1 305 ? 8.380 1.990 8.610 1.00 9.47 373 SER A CA 1
ATOM 2284 C C . SER A 1 305 ? 8.672 2.838 9.873 1.00 9.55 373 SER A C 1
ATOM 2285 O O . SER A 1 305 ? 9.622 2.549 10.607 1.00 8.73 373 SER A O 1
ATOM 2288 N N . TYR A 1 306 ? 7.950 3.949 10.041 1.00 8.93 374 TYR A N 1
ATOM 2289 C CA . TYR A 1 306 ? 8.095 4.790 11.237 1.00 9.41 374 TYR A CA 1
ATOM 2290 C C . TYR A 1 306 ? 6.774 5.254 11.770 1.00 9.12 374 TYR A C 1
ATOM 2291 O O . TYR A 1 306 ? 5.761 5.364 11.045 1.00 9.29 374 TYR A O 1
ATOM 2300 N N . HIS A 1 307 ? 6.786 5.482 13.062 1.00 9.20 375 HIS A N 1
ATOM 2301 C CA . HIS A 1 307 ? 5.715 6.136 13.781 1.00 9.88 375 HIS A CA 1
ATOM 2302 C C . HIS A 1 307 ? 6.295 6.833 14.998 1.00 10.63 375 HIS A C 1
ATOM 2303 O O . HIS A 1 307 ? 6.814 6.166 15.881 1.00 11.30 375 HIS A O 1
ATOM 2310 N N . ASP A 1 308 ? 6.228 8.162 15.018 1.00 10.92 376 ASP A N 1
ATOM 2311 C CA . ASP A 1 308 ? 6.822 8.954 16.092 1.00 11.93 376 ASP A CA 1
ATOM 2312 C C . ASP A 1 308 ? 5.814 9.615 17.010 1.00 12.83 376 ASP A C 1
ATOM 2313 O O . ASP A 1 308 ? 6.187 10.366 17.920 1.00 15.79 376 ASP A O 1
ATOM 2318 N N . GLY A 1 309 ? 4.553 9.265 16.854 1.00 12.18 377 GLY A N 1
ATOM 2319 C CA . GLY A 1 309 ? 3.521 9.788 17.757 1.00 11.99 377 GLY A CA 1
ATOM 2320 C C . GLY A 1 309 ? 2.551 10.605 16.956 1.00 11.78 377 GLY A C 1
ATOM 2321 O O . GLY A 1 309 ? 2.477 10.504 15.698 1.00 11.06 377 GLY A O 1
ATOM 2322 N N . PHE A 1 310 ? 1.768 11.399 17.674 1.00 11.82 378 PHE A N 1
ATOM 2323 C CA . PHE A 1 310 ? 0.692 12.193 17.123 1.00 12.34 378 PHE A CA 1
ATOM 2324 C C . PHE A 1 310 ? 0.932 13.666 17.430 1.00 13.40 378 PHE A C 1
ATOM 2325 O O . PHE A 1 310 ? 1.401 13.997 18.528 1.00 13.85 378 PHE A O 1
ATOM 2333 N N . ASP A 1 311 ? 0.593 14.546 16.482 1.00 14.54 379 ASP A N 1
ATOM 2334 C CA . ASP A 1 311 ? 0.674 15.977 16.747 1.00 15.51 379 ASP A CA 1
ATOM 2335 C C . ASP A 1 311 ? -0.502 16.408 17.634 1.00 15.88 379 ASP A C 1
ATOM 2336 O O . ASP A 1 311 ? -1.404 15.615 17.935 1.00 16.21 379 ASP A O 1
ATOM 2341 N N . ALA A 1 312 ? -0.486 17.668 18.049 1.00 17.27 380 ALA A N 1
ATOM 2342 C CA . ALA A 1 312 ? -1.528 18.209 18.920 1.00 17.87 380 ALA A CA 1
ATOM 2343 C C . ALA A 1 312 ? -2.926 18.074 18.330 1.00 17.67 380 ALA A C 1
ATOM 2344 O O . ALA A 1 312 ? -3.919 18.012 19.049 1.00 19.60 380 ALA A O 1
ATOM 2346 N N . ASP A 1 313 ? -3.024 18.000 17.007 1.00 16.70 381 ASP A N 1
ATOM 2347 C CA . ASP A 1 313 ? -4.309 17.846 16.350 1.00 16.68 381 ASP A CA 1
ATOM 2348 C C . ASP A 1 313 ? -4.723 16.397 16.046 1.00 16.31 381 ASP A C 1
ATOM 2349 O O . ASP A 1 313 ? -5.740 16.179 15.404 1.00 17.67 381 ASP A O 1
ATOM 2354 N N . GLY A 1 314 ? -3.965 15.399 16.509 1.00 15.45 382 GLY A N 1
ATOM 2355 C CA . GLY A 1 314 ? -4.324 13.984 16.261 1.00 14.26 382 GLY A CA 1
ATOM 2356 C C . GLY A 1 314 ? -3.810 13.349 14.979 1.00 13.78 382 GLY A C 1
ATOM 2357 O O . GLY A 1 314 ? -4.238 12.256 14.628 1.00 13.57 382 GLY A O 1
ATOM 2358 N N . VAL A 1 315 ? -2.870 13.999 14.293 1.00 13.51 383 VAL A N 1
ATOM 2359 C CA . VAL A 1 315 ? -2.372 13.498 13.012 1.00 12.63 383 VAL A CA 1
ATOM 2360 C C . VAL A 1 315 ? -1.164 12.625 13.309 1.00 11.69 383 VAL A C 1
ATOM 2361 O O . VAL A 1 315 ? -0.236 13.072 14.005 1.00 11.85 383 VAL A O 1
ATOM 2365 N N . PRO A 1 316 ? -1.139 11.397 12.779 1.00 11.14 384 PRO A N 1
ATOM 2366 C CA . PRO A 1 316 ? 0.033 10.561 13.108 1.00 11.18 384 PRO A CA 1
ATOM 2367 C C . PRO A 1 316 ? 1.265 10.947 12.322 1.00 11.27 384 PRO A C 1
ATOM 2368 O O . PRO A 1 316 ? 1.216 11.102 11.095 1.00 11.22 384 PRO A O 1
ATOM 2372 N N . ASP A 1 317 ? 2.383 11.078 13.020 1.00 11.16 385 ASP A N 1
ATOM 2373 C CA . ASP A 1 317 ? 3.677 11.267 12.355 1.00 11.65 385 ASP A CA 1
ATOM 2374 C C . ASP A 1 317 ? 4.240 9.897 12.022 1.00 10.99 385 ASP A C 1
ATOM 2375 O O . ASP A 1 317 ? 5.136 9.381 12.693 1.00 11.11 385 ASP A O 1
ATOM 2380 N N . ALA A 1 318 ? 3.689 9.310 10.952 1.00 10.59 386 ALA A N 1
ATOM 2381 C CA . ALA A 1 318 ? 3.918 7.901 10.624 1.00 10.50 386 ALA A CA 1
ATOM 2382 C C . ALA A 1 318 ? 4.076 7.765 9.135 1.00 10.26 386 ALA A C 1
ATOM 2383 O O . ALA A 1 318 ? 3.488 8.524 8.367 1.00 10.75 386 ALA A O 1
ATOM 2385 N N . GLY A 1 319 ? 4.843 6.769 8.719 1.00 9.58 387 GLY A N 1
ATOM 2386 C CA . GLY A 1 319 ? 5.089 6.619 7.303 1.00 9.60 387 GLY A CA 1
ATOM 2387 C C . GLY A 1 319 ? 6.173 5.612 6.991 1.00 9.83 387 GLY A C 1
ATOM 2388 O O . GLY A 1 319 ? 6.286 4.561 7.632 1.00 9.30 387 GLY A O 1
ATOM 2389 N N . LEU A 1 320 ? 6.969 5.947 5.979 1.00 9.75 388 LEU A N 1
ATOM 2390 C CA . LEU A 1 320 ? 8.040 5.063 5.495 1.00 10.04 388 LEU A CA 1
ATOM 2391 C C . LEU A 1 320 ? 9.344 5.805 5.437 1.00 9.96 388 LEU A C 1
ATOM 2392 O O . LEU A 1 320 ? 9.398 6.921 4.886 1.00 9.65 388 LEU A O 1
ATOM 2397 N N . LEU A 1 321 ? 10.391 5.233 6.055 1.00 9.63 389 LEU A N 1
ATOM 2398 C CA . LEU A 1 321 ? 11.758 5.677 5.804 1.00 9.96 389 LEU A CA 1
ATOM 2399 C C . LEU A 1 321 ? 12.179 4.931 4.565 1.00 9.96 389 LEU A C 1
ATOM 2400 O O . LEU A 1 321 ? 12.580 3.753 4.612 1.00 10.09 389 LEU A O 1
ATOM 2405 N N . PHE A 1 322 ? 11.954 5.587 3.434 1.00 10.41 390 PHE A N 1
ATOM 2406 C CA . PHE A 1 322 ? 12.272 5.044 2.124 1.00 10.92 390 PHE A CA 1
ATOM 2407 C C . PHE A 1 322 ? 13.790 5.134 1.981 1.00 10.70 390 PHE A C 1
ATOM 2408 O O . PHE A 1 322 ? 14.359 6.190 2.152 1.00 11.33 390 PHE A O 1
ATOM 2416 N N . VAL A 1 323 ? 14.423 4.003 1.694 1.00 10.78 391 VAL A N 1
ATOM 2417 C CA . VAL A 1 323 ? 15.877 3.911 1.551 1.00 10.87 391 VAL A CA 1
ATOM 2418 C C . VAL A 1 323 ? 16.158 3.114 0.299 1.00 11.06 391 VAL A C 1
ATOM 2419 O O . VAL A 1 323 ? 15.872 1.919 0.240 1.00 12.47 391 VAL A O 1
ATOM 2423 N N . CYS A 1 324 ? 16.671 3.769 -0.736 1.00 11.17 392 CYS A N 1
ATOM 2424 C CA . CYS A 1 324 ? 16.921 3.079 -2.004 1.00 11.08 392 CYS A CA 1
ATOM 2425 C C . CYS A 1 324 ? 18.380 3.191 -2.386 1.00 11.34 392 CYS A C 1
ATOM 2426 O O . CYS A 1 324 ? 19.069 4.157 -2.022 1.00 12.04 392 CYS A O 1
ATOM 2429 N N . TRP A 1 325 ? 18.796 2.198 -3.172 1.00 12.18 393 TRP A N 1
ATOM 2430 C CA . TRP A 1 325 ? 20.186 1.946 -3.497 1.00 12.18 393 TRP A CA 1
ATOM 2431 C C . TRP A 1 325 ? 20.309 1.832 -5.028 1.00 12.73 393 TRP A C 1
ATOM 2432 O O . TRP A 1 325 ? 19.517 1.136 -5.645 1.00 12.75 393 TRP A O 1
ATOM 2443 N N . GLN A 1 326 ? 21.293 2.526 -5.607 1.00 12.92 394 GLN A N 1
ATOM 2444 C CA . GLN A 1 326 ? 21.547 2.488 -7.045 1.00 13.52 394 GLN A CA 1
ATOM 2445 C C . GLN A 1 326 ? 22.997 2.861 -7.344 1.00 14.26 394 GLN A C 1
ATOM 2446 O O . GLN A 1 326 ? 23.648 3.530 -6.535 1.00 13.48 394 GLN A O 1
ATOM 2452 N N . ALA A 1 327 ? 23.496 2.459 -8.514 1.00 15.20 395 ALA A N 1
ATOM 2453 C CA . ALA A 1 327 ? 24.855 2.835 -8.922 1.00 15.23 395 ALA A CA 1
ATOM 2454 C C . ALA A 1 327 ? 24.935 4.304 -9.271 1.00 15.62 395 ALA A C 1
ATOM 2455 O O . ALA A 1 327 ? 26.005 4.885 -9.177 1.00 15.62 395 ALA A O 1
ATOM 2457 N N . ASP A 1 328 ? 23.817 4.904 -9.686 1.00 15.20 396 ASP A N 1
ATOM 2458 C CA . ASP A 1 328 ? 23.774 6.304 -10.090 1.00 15.30 396 ASP A CA 1
ATOM 2459 C C . ASP A 1 328 ? 22.357 6.862 -9.854 1.00 15.28 396 ASP A C 1
ATOM 2460 O O . ASP A 1 328 ? 21.430 6.394 -10.507 1.00 14.63 396 ASP A O 1
ATOM 2465 N N . PRO A 1 329 ? 22.183 7.879 -8.971 1.00 14.92 397 PRO A N 1
ATOM 2466 C CA . PRO A 1 329 ? 20.798 8.386 -8.755 1.00 15.59 397 PRO A CA 1
ATOM 2467 C C . PRO A 1 329 ? 20.068 8.863 -10.016 1.00 16.06 397 PRO A C 1
ATOM 2468 O O . PRO A 1 329 ? 18.839 8.757 -10.110 1.00 14.87 397 PRO A O 1
ATOM 2472 N N . LEU A 1 330 ? 20.828 9.379 -10.988 1.00 16.12 398 LEU A N 1
ATOM 2473 C CA . LEU A 1 330 ? 20.233 9.778 -12.258 1.00 16.84 398 LEU A CA 1
ATOM 2474 C C . LEU A 1 330 ? 19.729 8.602 -13.122 1.00 17.30 398 LEU A C 1
ATOM 2475 O O . LEU A 1 330 ? 19.035 8.853 -14.116 1.00 17.50 398 LEU A O 1
ATOM 2480 N N . ARG A 1 331 ? 20.093 7.359 -12.792 1.00 17.54 399 ARG A N 1
ATOM 2481 C CA . ARG A 1 331 ? 19.498 6.157 -13.393 1.00 18.91 399 ARG A CA 1
ATOM 2482 C C . ARG A 1 331 ? 18.679 5.329 -12.392 1.00 17.43 399 ARG A C 1
ATOM 2483 O O . ARG A 1 331 ? 18.522 4.116 -12.564 1.00 16.32 399 ARG A O 1
ATOM 2491 N N . GLY A 1 332 ? 18.165 5.982 -11.346 1.00 15.35 400 GLY A N 1
ATOM 2492 C CA . GLY A 1 332 ? 17.371 5.284 -10.326 1.00 14.07 400 GLY A CA 1
ATOM 2493 C C . GLY A 1 332 ? 16.343 6.232 -9.761 1.00 13.49 400 GLY A C 1
ATOM 2494 O O . GLY A 1 332 ? 15.401 6.627 -10.437 1.00 13.60 400 GLY A O 1
ATOM 2495 N N . PHE A 1 333 ? 16.544 6.630 -8.506 1.00 12.68 401 PHE A N 1
ATOM 2496 C CA . PHE A 1 333 ? 15.602 7.503 -7.798 1.00 13.10 401 PHE A CA 1
ATOM 2497 C C . PHE A 1 333 ? 15.158 8.735 -8.569 1.00 13.43 401 PHE A C 1
ATOM 2498 O O . PHE A 1 333 ? 13.963 9.021 -8.639 1.00 13.91 401 PHE A O 1
ATOM 2506 N N . VAL A 1 334 ? 16.113 9.453 -9.175 1.00 14.07 402 VAL A N 1
ATOM 2507 C CA . VAL A 1 334 ? 15.816 10.783 -9.694 1.00 15.16 402 VAL A CA 1
ATOM 2508 C C . VAL A 1 334 ? 14.765 10.763 -10.829 1.00 14.62 402 VAL A C 1
ATOM 2509 O O . VAL A 1 334 ? 13.737 11.409 -10.705 1.00 14.85 402 VAL A O 1
ATOM 2513 N N . PRO A 1 335 ? 15.023 10.012 -11.906 1.00 15.52 403 PRO A N 1
ATOM 2514 C CA . PRO A 1 335 ? 14.008 9.994 -12.991 1.00 15.72 403 PRO A CA 1
ATOM 2515 C C . PRO A 1 335 ? 12.662 9.386 -12.601 1.00 14.92 403 PRO A C 1
ATOM 2516 O O . PRO A 1 335 ? 11.628 9.842 -13.076 1.00 16.32 403 PRO A O 1
ATOM 2520 N N . VAL A 1 336 ? 12.659 8.415 -11.695 1.00 15.76 404 VAL A N 1
ATOM 2521 C CA . VAL A 1 336 ? 11.415 7.809 -11.249 1.00 14.73 404 VAL A CA 1
ATOM 2522 C C . VAL A 1 336 ? 10.655 8.848 -10.426 1.00 13.76 404 VAL A C 1
ATOM 2523 O O . VAL A 1 336 ? 9.472 9.075 -10.666 1.00 14.27 404 VAL A O 1
ATOM 2527 N N . GLN A 1 337 ? 11.311 9.489 -9.462 1.00 13.18 405 GLN A N 1
ATOM 2528 C CA . GLN A 1 337 ? 10.631 10.526 -8.681 1.00 13.99 405 GLN A CA 1
ATOM 2529 C C . GLN A 1 337 ? 10.145 11.708 -9.524 1.00 14.77 405 GLN A C 1
ATOM 2530 O O . GLN A 1 337 ? 9.070 12.252 -9.244 1.00 15.80 405 GLN A O 1
ATOM 2536 N N . ARG A 1 338 ? 10.891 12.079 -10.575 1.00 15.79 406 ARG A N 1
ATOM 2537 C CA . ARG A 1 338 ? 10.406 13.142 -11.487 1.00 17.51 406 ARG A CA 1
ATOM 2538 C C . ARG A 1 338 ? 9.059 12.738 -12.052 1.00 17.31 406 ARG A C 1
ATOM 2539 O O . ARG A 1 338 ? 8.149 13.560 -12.139 1.00 18.64 406 ARG A O 1
ATOM 2547 N N . LYS A 1 339 ? 8.948 11.464 -12.429 1.00 17.22 407 LYS A N 1
ATOM 2548 C CA . LYS A 1 339 ? 7.696 10.919 -12.939 1.00 18.31 407 LYS A CA 1
ATOM 2549 C C . LYS A 1 339 ? 6.621 10.813 -11.878 1.00 17.91 407 LYS A C 1
ATOM 2550 O O . LYS A 1 339 ? 5.454 11.080 -12.159 1.00 18.23 407 LYS A O 1
ATOM 2556 N N . LEU A 1 340 ? 6.992 10.382 -10.666 1.00 15.97 408 LEU A N 1
ATOM 2557 C CA . LEU A 1 340 ? 5.964 10.245 -9.615 1.00 16.04 408 LEU A CA 1
ATOM 2558 C C . LEU A 1 340 ? 5.390 11.571 -9.128 1.00 16.88 408 LEU A C 1
ATOM 2559 O O . LEU A 1 340 ? 4.202 11.652 -8.730 1.00 16.36 408 LEU A O 1
ATOM 2564 N N . ASP A 1 341 ? 6.250 12.587 -9.128 1.00 17.23 409 ASP A N 1
ATOM 2565 C CA . ASP A 1 341 ? 6.024 13.872 -8.451 1.00 18.69 409 ASP A CA 1
ATOM 2566 C C . ASP A 1 341 ? 4.561 14.336 -8.527 1.00 19.93 409 ASP A C 1
ATOM 2567 O O . ASP A 1 341 ? 3.867 14.420 -7.495 1.00 19.60 409 ASP A O 1
ATOM 2572 N N . ARG A 1 342 ? 4.089 14.569 -9.757 1.00 21.00 410 ARG A N 1
ATOM 2573 C CA . ARG A 1 342 ? 2.668 14.842 -10.049 1.00 21.65 410 ARG A CA 1
ATOM 2574 C C . ARG A 1 342 ? 1.922 13.678 -10.721 1.00 20.92 410 ARG A C 1
ATOM 2575 O O . ARG A 1 342 ? 0.679 13.608 -10.638 1.00 21.92 410 ARG A O 1
ATOM 2583 N N . GLY A 1 343 ? 2.646 12.810 -11.430 1.00 18.14 411 GLY A N 1
ATOM 2584 C CA . GLY A 1 343 ? 2.026 11.725 -12.177 1.00 18.31 411 GLY A CA 1
ATOM 2585 C C . GLY A 1 343 ? 1.467 10.540 -11.402 1.00 17.74 411 GLY A C 1
ATOM 2586 O O . GLY A 1 343 ? 0.611 9.830 -11.911 1.00 19.64 411 GLY A O 1
ATOM 2587 N N . ASP A 1 344 ? 1.925 10.315 -10.174 1.00 15.36 412 ASP A N 1
ATOM 2588 C CA . ASP A 1 344 ? 1.603 9.091 -9.443 1.00 13.47 412 ASP A CA 1
ATOM 2589 C C . ASP A 1 344 ? 0.293 9.269 -8.676 1.00 13.02 412 ASP A C 1
ATOM 2590 O O . ASP A 1 344 ? 0.122 10.244 -7.953 1.00 11.98 412 ASP A O 1
ATOM 2595 N N . ALA A 1 345 ? -0.640 8.331 -8.829 1.00 12.84 413 ALA A N 1
ATOM 2596 C CA . ALA A 1 345 ? -1.846 8.324 -7.993 1.00 13.13 413 ALA A CA 1
ATOM 2597 C C . ALA A 1 345 ? -1.502 8.354 -6.503 1.00 13.03 413 ALA A C 1
ATOM 2598 O O . ALA A 1 345 ? -2.241 8.954 -5.717 1.00 13.98 413 ALA A O 1
ATOM 2600 N N . LEU A 1 346 ? -0.377 7.746 -6.124 1.00 12.17 414 LEU A N 1
ATOM 2601 C CA . LEU A 1 346 ? -0.004 7.677 -4.690 1.00 11.33 414 LEU A CA 1
ATOM 2602 C C . LEU A 1 346 ? 0.378 9.032 -4.105 1.00 11.14 414 LEU A C 1
ATOM 2603 O O . LEU A 1 346 ? 0.287 9.218 -2.893 1.00 9.88 414 LEU A O 1
ATOM 2608 N N . SER A 1 347 ? 0.831 9.971 -4.922 1.00 11.68 415 SER A N 1
ATOM 2609 C CA . SER A 1 347 ? 1.400 11.234 -4.433 1.00 12.23 415 SER A CA 1
ATOM 2610 C C . SER A 1 347 ? 0.457 12.035 -3.544 1.00 12.80 415 SER A C 1
ATOM 2611 O O . SER A 1 347 ? 0.887 12.696 -2.635 1.00 12.44 415 SER A O 1
ATOM 2614 N N . GLN A 1 348 ? -0.833 11.932 -3.817 1.00 14.13 416 GLN A N 1
ATOM 2615 C CA . GLN A 1 348 ? -1.871 12.609 -3.063 1.00 14.26 416 GLN A CA 1
ATOM 2616 C C . GLN A 1 348 ? -1.885 12.183 -1.583 1.00 13.15 416 GLN A C 1
ATOM 2617 O O . GLN A 1 348 ? -2.392 12.909 -0.725 1.00 13.74 416 GLN A O 1
ATOM 2623 N N . PHE A 1 349 ? -1.400 10.971 -1.326 1.00 11.82 417 PHE A N 1
ATOM 2624 C CA . PHE A 1 349 ? -1.550 10.325 0.003 1.00 11.35 417 PHE A CA 1
ATOM 2625 C C . PHE A 1 349 ? -0.264 10.212 0.777 1.00 11.40 417 PHE A C 1
ATOM 2626 O O . PHE A 1 349 ? -0.232 9.548 1.825 1.00 10.89 417 PHE A O 1
ATOM 2634 N N . ILE A 1 350 ? 0.784 10.861 0.269 1.00 10.96 418 ILE A N 1
ATOM 2635 C CA . ILE A 1 350 ? 2.066 10.880 0.925 1.00 12.40 418 ILE A CA 1
ATOM 2636 C C . ILE A 1 350 ? 2.689 12.297 0.939 1.00 12.97 418 ILE A C 1
ATOM 2637 O O . ILE A 1 350 ? 2.303 13.188 0.172 1.00 12.93 418 ILE A O 1
ATOM 2642 N N . ARG A 1 351 ? 3.650 12.513 1.836 1.00 13.05 419 ARG A N 1
ATOM 2643 C CA . ARG A 1 351 ? 4.364 13.793 1.852 1.00 13.75 419 ARG A CA 1
ATOM 2644 C C . ARG A 1 351 ? 5.828 13.570 2.175 1.00 12.42 419 ARG A C 1
ATOM 2645 O O . ARG A 1 351 ? 6.162 13.039 3.248 1.00 11.25 419 ARG A O 1
ATOM 2653 N N . HIS A 1 352 ? 6.699 13.912 1.229 1.00 11.46 420 HIS A N 1
ATOM 2654 C CA . HIS A 1 352 ? 8.132 13.765 1.445 1.00 11.27 420 HIS A CA 1
ATOM 2655 C C . HIS A 1 352 ? 8.608 14.900 2.366 1.00 11.63 420 HIS A C 1
ATOM 2656 O O . HIS A 1 352 ? 8.538 16.106 2.027 1.00 11.70 420 HIS A O 1
ATOM 2663 N N . GLU A 1 353 ? 9.069 14.544 3.559 1.00 11.51 421 GLU A N 1
ATOM 2664 C CA . GLU A 1 353 ? 9.385 15.535 4.590 1.00 11.77 421 GLU A CA 1
ATOM 2665 C C . GLU A 1 353 ? 10.840 15.620 5.021 1.00 12.06 421 GLU A C 1
ATOM 2666 O O . GLU A 1 353 ? 11.176 16.505 5.804 1.00 11.28 421 GLU A O 1
ATOM 2672 N N . ALA A 1 354 ? 11.691 14.699 4.545 1.00 11.83 422 ALA A N 1
ATOM 2673 C CA . ALA A 1 354 ? 13.139 14.833 4.716 1.00 12.24 422 ALA A CA 1
ATOM 2674 C C . ALA A 1 354 ? 13.828 14.029 3.639 1.00 12.03 422 ALA A C 1
ATOM 2675 O O . ALA A 1 354 ? 13.215 13.101 3.083 1.00 11.21 422 ALA A O 1
ATOM 2677 N N . SER A 1 355 ? 15.101 14.344 3.357 1.00 12.25 423 SER A N 1
ATOM 2678 C CA . SER A 1 355 ? 15.814 13.710 2.262 1.00 12.51 423 SER A CA 1
ATOM 2679 C C . SER A 1 355 ? 17.300 13.645 2.555 1.00 12.41 423 SER A C 1
ATOM 2680 O O . SER A 1 355 ? 17.821 14.492 3.231 1.00 12.43 423 SER A O 1
ATOM 2683 N N . GLY A 1 356 ? 17.976 12.658 2.002 1.00 12.56 424 GLY A N 1
ATOM 2684 C CA . GLY A 1 356 ? 19.452 12.598 2.094 1.00 12.84 424 GLY A CA 1
ATOM 2685 C C . GLY A 1 356 ? 19.942 11.791 0.908 1.00 13.31 424 GLY A C 1
ATOM 2686 O O . GLY A 1 356 ? 19.269 10.875 0.466 1.00 12.99 424 GLY A O 1
ATOM 2687 N N . LEU A 1 357 ? 21.087 12.190 0.368 1.00 13.26 425 LEU A N 1
ATOM 2688 C CA . LEU A 1 357 ? 21.763 11.485 -0.707 1.00 14.17 425 LEU A CA 1
ATOM 2689 C C . LEU A 1 357 ? 23.196 11.240 -0.263 1.00 13.60 425 LEU A C 1
ATOM 2690 O O . LEU A 1 357 ? 23.915 12.211 0.004 1.00 14.87 425 LEU A O 1
ATOM 2695 N N . PHE A 1 358 ? 23.592 9.967 -0.096 1.00 12.88 426 PHE A N 1
ATOM 2696 C CA . PHE A 1 358 ? 24.931 9.648 0.423 1.00 13.02 426 PHE A CA 1
ATOM 2697 C C . PHE A 1 358 ? 25.693 8.657 -0.455 1.00 13.61 426 PHE A C 1
ATOM 2698 O O . PHE A 1 358 ? 25.089 7.762 -1.068 1.00 13.01 426 PHE A O 1
ATOM 2706 N N . ALA A 1 359 ? 27.017 8.851 -0.512 1.00 13.26 427 ALA A N 1
ATOM 2707 C CA . ALA A 1 359 ? 27.928 7.947 -1.196 1.00 13.85 427 ALA A CA 1
ATOM 2708 C C . ALA A 1 359 ? 28.409 6.890 -0.219 1.00 13.12 427 ALA A C 1
ATOM 2709 O O . ALA A 1 359 ? 29.156 7.204 0.727 1.00 15.22 427 ALA A O 1
ATOM 2711 N N . VAL A 1 360 ? 28.038 5.646 -0.455 1.00 12.73 428 VAL A N 1
ATOM 2712 C CA . VAL A 1 360 ? 28.310 4.551 0.457 1.00 13.03 428 VAL A CA 1
ATOM 2713 C C . VAL A 1 360 ? 29.376 3.687 -0.229 1.00 14.14 428 VAL A C 1
ATOM 2714 O O . VAL A 1 360 ? 29.064 2.932 -1.160 1.00 14.81 428 VAL A O 1
ATOM 2718 N N . PRO A 1 361 ? 30.648 3.821 0.190 1.00 13.96 429 PRO A N 1
ATOM 2719 C CA . PRO A 1 361 ? 31.709 3.083 -0.518 1.00 14.84 429 PRO A CA 1
ATOM 2720 C C . PRO A 1 361 ? 31.661 1.580 -0.333 1.00 14.10 429 PRO A C 1
ATOM 2721 O O . PRO A 1 361 ? 30.781 1.031 0.346 1.00 15.15 429 PRO A O 1
ATOM 2725 N N . GLY A 1 362 ? 32.583 0.878 -0.982 1.00 14.71 430 GLY A N 1
ATOM 2726 C CA . GLY A 1 362 ? 32.698 -0.568 -0.807 1.00 14.32 430 GLY A CA 1
ATOM 2727 C C . GLY A 1 362 ? 32.936 -1.019 0.623 1.00 15.22 430 GLY A C 1
ATOM 2728 O O . GLY A 1 362 ? 33.260 -0.209 1.494 1.00 14.92 430 GLY A O 1
ATOM 2729 N N . GLY A 1 363 ? 32.791 -2.310 0.866 1.00 15.61 431 GLY A N 1
ATOM 2730 C CA . GLY A 1 363 ? 32.982 -2.833 2.212 1.00 17.04 431 GLY A CA 1
ATOM 2731 C C . GLY A 1 363 ? 34.441 -2.786 2.607 1.00 17.82 431 GLY A C 1
ATOM 2732 O O . GLY A 1 363 ? 35.338 -2.712 1.755 1.00 18.16 431 GLY A O 1
ATOM 2733 N N . ALA A 1 364 ? 34.672 -2.812 3.904 1.00 18.98 432 ALA A N 1
ATOM 2734 C CA . ALA A 1 364 ? 36.036 -2.908 4.441 1.00 20.14 432 ALA A CA 1
ATOM 2735 C C . ALA A 1 364 ? 36.615 -4.310 4.243 1.00 21.18 432 ALA A C 1
ATOM 2736 O O . ALA A 1 364 ? 36.005 -5.291 4.648 1.00 19.96 432 ALA A O 1
ATOM 2738 N N . ALA A 1 365 ? 37.798 -4.406 3.638 1.00 23.71 433 ALA A N 1
ATOM 2739 C CA . ALA A 1 365 ? 38.548 -5.666 3.661 1.00 26.13 433 ALA A CA 1
ATOM 2740 C C . ALA A 1 365 ? 39.089 -5.876 5.079 1.00 27.21 433 ALA A C 1
ATOM 2741 O O . ALA A 1 365 ? 39.191 -4.918 5.864 1.00 28.60 433 ALA A O 1
ATOM 2743 N N . GLU A 1 366 ? 39.421 -7.121 5.408 1.00 29.74 434 GLU A N 1
ATOM 2744 C CA . GLU A 1 366 ? 40.182 -7.407 6.635 1.00 30.89 434 GLU A CA 1
ATOM 2745 C C . GLU A 1 366 ? 41.418 -6.489 6.722 1.00 29.88 434 GLU A C 1
ATOM 2746 O O . GLU A 1 366 ? 42.118 -6.286 5.738 1.00 30.36 434 GLU A O 1
ATOM 2752 N N . GLY A 1 367 ? 41.639 -5.892 7.890 1.00 32.06 435 GLY A N 1
ATOM 2753 C CA . GLY A 1 367 ? 42.715 -4.913 8.081 1.00 32.12 435 GLY A CA 1
ATOM 2754 C C . GLY A 1 367 ? 42.465 -3.497 7.578 1.00 33.32 435 GLY A C 1
ATOM 2755 O O . GLY A 1 367 ? 43.391 -2.681 7.562 1.00 34.59 435 GLY A O 1
ATOM 2756 N N . GLU A 1 368 ? 41.228 -3.191 7.158 1.00 30.87 436 GLU A N 1
ATOM 2757 C CA . GLU A 1 368 ? 40.890 -1.867 6.641 1.00 28.93 436 GLU A CA 1
ATOM 2758 C C . GLU A 1 368 ? 39.703 -1.291 7.387 1.00 22.68 436 GLU A C 1
ATOM 2759 O O . GLU A 1 368 ? 38.988 -2.001 8.096 1.00 24.97 436 GLU A O 1
ATOM 2765 N N . TYR A 1 369 ? 39.515 0.006 7.164 1.00 21.37 437 TYR A N 1
ATOM 2766 C CA . TYR A 1 369 ? 38.313 0.722 7.586 1.00 19.63 437 TYR A CA 1
ATOM 2767 C C . TYR A 1 369 ? 37.508 1.215 6.374 1.00 18.87 437 TYR A C 1
ATOM 2768 O O . TYR A 1 369 ? 38.039 1.407 5.266 1.00 19.63 437 TYR A O 1
ATOM 2777 N N . VAL A 1 370 ? 36.217 1.453 6.612 1.00 17.99 438 VAL A N 1
ATOM 2778 C CA . VAL A 1 370 ? 35.308 1.916 5.568 1.00 17.18 438 VAL A CA 1
ATOM 2779 C C . VAL A 1 370 ? 35.698 3.335 5.142 1.00 17.72 438 VAL A C 1
ATOM 2780 O O . VAL A 1 370 ? 35.887 4.218 5.985 1.00 17.30 438 VAL A O 1
ATOM 2784 N N . GLY A 1 371 ? 35.830 3.552 3.832 1.00 16.82 439 GLY A N 1
ATOM 2785 C CA . GLY A 1 371 ? 36.190 4.860 3.300 1.00 16.91 439 GLY A CA 1
ATOM 2786 C C . GLY A 1 371 ? 37.688 5.146 3.292 1.00 16.85 439 GLY A C 1
ATOM 2787 O O . GLY A 1 371 ? 38.098 6.280 3.074 1.00 17.61 439 GLY A O 1
ATOM 2788 N N . GLN A 1 372 ? 38.489 4.111 3.488 1.00 18.12 440 GLN A N 1
ATOM 2789 C CA . GLN A 1 372 ? 39.938 4.289 3.612 1.00 19.51 440 GLN A CA 1
ATOM 2790 C C . GLN A 1 372 ? 40.583 4.829 2.350 1.00 21.35 440 GLN A C 1
ATOM 2791 O O . GLN A 1 372 ? 41.458 5.695 2.438 1.00 20.46 440 GLN A O 1
ATOM 2797 N N . ARG A 1 373 ? 40.124 4.372 1.176 1.00 22.18 441 ARG A N 1
ATOM 2798 C CA . ARG A 1 373 ? 40.649 4.943 -0.078 1.00 22.33 441 ARG A CA 1
ATOM 2799 C C . ARG A 1 373 ? 40.347 6.423 -0.273 1.00 22.52 441 ARG A C 1
ATOM 2800 O O . ARG A 1 373 ? 41.118 7.136 -0.917 1.00 23.89 441 ARG A O 1
ATOM 2808 N N . LEU A 1 374 ? 39.218 6.886 0.266 1.00 19.22 442 LEU A N 1
ATOM 2809 C CA . LEU A 1 374 ? 38.899 8.292 0.249 1.00 20.22 442 LEU A CA 1
ATOM 2810 C C . LEU A 1 374 ? 39.764 9.080 1.235 1.00 20.87 442 LEU A C 1
ATOM 2811 O O . LEU A 1 374 ? 40.234 10.181 0.911 1.00 22.72 442 LEU A O 1
ATOM 2816 N N . LEU A 1 375 ? 39.859 8.577 2.467 1.00 19.96 443 LEU A N 1
ATOM 2817 C CA . LEU A 1 375 ? 40.226 9.428 3.595 1.00 19.79 443 LEU A CA 1
ATOM 2818 C C . LEU A 1 375 ? 41.705 9.444 3.970 1.00 20.40 443 LEU A C 1
ATOM 2819 O O . LEU A 1 375 ? 42.155 10.370 4.631 1.00 22.79 443 LEU A O 1
ATOM 2824 N N . GLU A 1 376 ? 42.424 8.403 3.603 1.00 21.34 444 GLU A N 1
ATOM 2825 C CA . GLU A 1 376 ? 43.853 8.342 3.902 1.00 23.42 444 GLU A CA 1
ATOM 2826 C C . GLU A 1 376 ? 44.612 9.583 3.324 1.00 26.58 444 GLU A C 1
ATOM 2827 O O . GLU A 1 376 ? 44.240 10.151 2.274 1.00 26.67 444 GLU A O 1
ATOM 2833 N N . GLY A 1 377 ? 45.645 10.009 4.055 1.00 27.05 445 GLY A N 1
ATOM 2834 C CA . GLY A 1 377 ? 46.415 11.203 3.710 1.00 30.08 445 GLY A CA 1
ATOM 2835 C C . GLY A 1 377 ? 46.907 11.922 4.950 1.00 33.65 445 GLY A C 1
ATOM 2836 O O . GLY A 1 377 ? 46.272 11.892 6.016 1.00 34.47 445 GLY A O 1
ATOM 2838 N N . ALA B 1 1 ? 12.263 -28.127 21.297 1.00 34.84 69 ALA B N 1
ATOM 2839 C CA . ALA B 1 1 ? 12.769 -26.884 20.624 1.00 33.26 69 ALA B CA 1
ATOM 2840 C C . ALA B 1 1 ? 11.618 -25.896 20.401 1.00 31.62 69 ALA B C 1
ATOM 2841 O O . ALA B 1 1 ? 10.511 -26.312 20.009 1.00 32.71 69 ALA B O 1
ATOM 2843 N N . THR B 1 2 ? 11.848 -24.607 20.684 1.00 28.12 70 THR B N 1
ATOM 2844 C CA . THR B 1 2 ? 10.815 -23.594 20.390 1.00 24.97 70 THR B CA 1
ATOM 2845 C C . THR B 1 2 ? 10.979 -23.108 18.950 1.00 21.30 70 THR B C 1
ATOM 2846 O O . THR B 1 2 ? 12.020 -22.578 18.577 1.00 19.10 70 THR B O 1
ATOM 2850 N N . PRO B 1 3 ? 9.960 -23.311 18.108 1.00 20.08 71 PRO B N 1
ATOM 2851 C CA . PRO B 1 3 ? 10.124 -22.862 16.726 1.00 18.37 71 PRO B CA 1
ATOM 2852 C C . PRO B 1 3 ? 10.015 -21.320 16.580 1.00 16.97 71 PRO B C 1
ATOM 2853 O O . PRO B 1 3 ? 9.300 -20.667 17.356 1.00 15.72 71 PRO B O 1
ATOM 2857 N N . LEU B 1 4 ? 10.706 -20.774 15.589 1.00 16.64 72 LEU B N 1
ATOM 2858 C CA . LEU B 1 4 ? 10.637 -19.330 15.274 1.00 16.05 72 LEU B CA 1
ATOM 2859 C C . LEU B 1 4 ? 9.194 -18.849 15.111 1.00 15.59 72 LEU B C 1
ATOM 2860 O O . LEU B 1 4 ? 8.819 -17.800 15.604 1.00 14.53 72 LEU B O 1
ATOM 2865 N N . THR B 1 5 ? 8.374 -19.664 14.466 1.00 16.03 73 THR B N 1
ATOM 2866 C CA . THR B 1 5 ? 6.973 -19.317 14.230 1.00 15.69 73 THR B CA 1
ATOM 2867 C C . THR B 1 5 ? 6.159 -19.091 15.495 1.00 14.70 73 THR B C 1
ATOM 2868 O O . THR B 1 5 ? 5.077 -18.534 15.412 1.00 13.99 73 THR B O 1
ATOM 2872 N N . SER B 1 6 ? 6.643 -19.525 16.661 1.00 15.15 74 SER B N 1
ATOM 2873 C CA . SER B 1 6 ? 5.936 -19.273 17.925 1.00 14.92 74 SER B CA 1
ATOM 2874 C C . SER B 1 6 ? 5.814 -17.788 18.269 1.00 14.50 74 SER B C 1
ATOM 2875 O O . SER B 1 6 ? 4.886 -17.397 18.970 1.00 14.68 74 SER B O 1
ATOM 2878 N N . LEU B 1 7 ? 6.731 -16.974 17.758 1.00 13.63 75 LEU B N 1
ATOM 2879 C CA . LEU B 1 7 ? 6.669 -15.530 17.957 1.00 13.77 75 LEU B CA 1
ATOM 2880 C C . LEU B 1 7 ? 5.356 -14.975 17.428 1.00 12.88 75 LEU B C 1
ATOM 2881 O O . LEU B 1 7 ? 4.651 -14.259 18.129 1.00 12.72 75 LEU B O 1
ATOM 2886 N N . GLY B 1 8 ? 5.016 -15.336 16.205 1.00 12.88 76 GLY B N 1
ATOM 2887 C CA . GLY B 1 8 ? 3.728 -14.966 15.655 1.00 12.33 76 GLY B CA 1
ATOM 2888 C C . GLY B 1 8 ? 2.502 -15.713 16.116 1.00 12.60 76 GLY B C 1
ATOM 2889 O O . GLY B 1 8 ? 1.422 -15.119 16.224 1.00 12.32 76 GLY B O 1
ATOM 2890 N N A SER B 1 9 ? 2.632 -17.016 16.363 0.50 12.34 77 SER B N 1
ATOM 2891 N N B SER B 1 9 ? 2.627 -17.017 16.367 0.50 13.32 77 SER B N 1
ATOM 2892 C CA A SER B 1 9 ? 1.479 -17.861 16.674 0.50 12.33 77 SER B CA 1
ATOM 2893 C CA B SER B 1 9 ? 1.471 -17.853 16.703 0.50 13.93 77 SER B CA 1
ATOM 2894 C C A SER B 1 9 ? 1.007 -17.722 18.138 0.50 12.86 77 SER B C 1
ATOM 2895 C C B SER B 1 9 ? 0.986 -17.670 18.138 0.50 13.77 77 SER B C 1
ATOM 2896 O O A SER B 1 9 ? -0.138 -18.043 18.443 0.50 13.02 77 SER B O 1
ATOM 2897 O O B SER B 1 9 ? -0.178 -17.924 18.425 0.50 13.93 77 SER B O 1
ATOM 2902 N N . GLU B 1 10 ? 1.875 -17.259 19.037 1.00 13.37 78 GLU B N 1
ATOM 2903 C CA . GLU B 1 10 ? 1.517 -17.106 20.438 1.00 14.08 78 GLU B CA 1
ATOM 2904 C C . GLU B 1 10 ? 0.384 -16.096 20.598 1.00 13.87 78 GLU B C 1
ATOM 2905 O O . GLU B 1 10 ? 0.414 -15.024 20.026 1.00 12.14 78 GLU B O 1
ATOM 2911 N N . GLN B 1 11 ? -0.597 -16.465 21.410 1.00 13.84 79 GLN B N 1
ATOM 2912 C CA . GLN B 1 11 ? -1.848 -15.722 21.468 1.00 14.30 79 GLN B CA 1
ATOM 2913 C C . GLN B 1 11 ? -2.206 -15.538 22.912 1.00 14.60 79 GLN B C 1
ATOM 2914 O O . GLN B 1 11 ? -2.237 -16.519 23.666 1.00 15.20 79 GLN B O 1
ATOM 2920 N N . ALA B 1 12 ? -2.480 -14.299 23.301 1.00 13.33 80 ALA B N 1
ATOM 2921 C CA . ALA B 1 12 ? -2.897 -14.006 24.673 1.00 14.23 80 ALA B CA 1
ATOM 2922 C C . ALA B 1 12 ? -4.415 -13.928 24.742 1.00 14.67 80 ALA B C 1
ATOM 2923 O O . ALA B 1 12 ? -5.071 -13.554 23.760 1.00 14.63 80 ALA B O 1
ATOM 2925 N N . MET B 1 13 ? -4.972 -14.325 25.894 1.00 15.67 81 MET B N 1
ATOM 2926 C CA . MET B 1 13 ? -6.412 -14.302 26.112 1.00 18.12 81 MET B CA 1
ATOM 2927 C C . MET B 1 13 ? -6.897 -12.885 26.365 1.00 16.24 81 MET B C 1
ATOM 2928 O O . MET B 1 13 ? -6.334 -12.181 27.179 1.00 15.86 81 MET B O 1
ATOM 2933 N N . PHE B 1 14 ? -7.970 -12.501 25.677 1.00 15.38 82 PHE B N 1
ATOM 2934 C CA . PHE B 1 14 ? -8.677 -11.252 25.949 1.00 14.99 82 PHE B CA 1
ATOM 2935 C C . PHE B 1 14 ? -9.612 -11.430 27.142 1.00 15.15 82 PHE B C 1
ATOM 2936 O O . PHE B 1 14 ? -9.534 -10.679 28.118 1.00 15.33 82 PHE B O 1
ATOM 2944 N N . HIS B 1 15 ? -10.479 -12.431 27.062 1.00 15.72 83 HIS B N 1
ATOM 2945 C CA . HIS B 1 15 ? -11.383 -12.737 28.171 1.00 16.21 83 HIS B CA 1
ATOM 2946 C C . HIS B 1 15 ? -10.624 -13.368 29.328 1.00 16.28 83 HIS B C 1
ATOM 2947 O O . HIS B 1 15 ? -9.736 -14.206 29.141 1.00 16.66 83 HIS B O 1
ATOM 2954 N N . GLY B 1 16 ? -10.997 -12.977 30.541 1.00 16.26 84 GLY B N 1
ATOM 2955 C CA . GLY B 1 16 ? -10.401 -13.561 31.730 1.00 17.17 84 GLY B CA 1
ATOM 2956 C C . GLY B 1 16 ? -10.802 -12.826 32.991 1.00 16.19 84 GLY B C 1
ATOM 2957 O O . GLY B 1 16 ? -11.407 -11.766 32.939 1.00 15.02 84 GLY B O 1
ATOM 2958 N N . LYS B 1 17 ? -10.399 -13.395 34.118 1.00 16.22 85 LYS B N 1
ATOM 2959 C CA . LYS B 1 17 ? -10.594 -12.791 35.450 1.00 16.97 85 LYS B CA 1
ATOM 2960 C C . LYS B 1 17 ? -9.920 -11.392 35.468 1.00 15.26 85 LYS B C 1
ATOM 2961 O O . LYS B 1 17 ? -10.529 -10.381 35.843 1.00 14.52 85 LYS B O 1
ATOM 2967 N N . HIS B 1 18 ? -8.667 -11.355 35.009 1.00 14.73 86 HIS B N 1
ATOM 2968 C CA . HIS B 1 18 ? -7.870 -10.116 34.949 1.00 13.94 86 HIS B CA 1
ATOM 2969 C C . HIS B 1 18 ? -7.684 -9.709 33.500 1.00 13.27 86 HIS B C 1
ATOM 2970 O O . HIS B 1 18 ? -7.709 -10.548 32.593 1.00 14.33 86 HIS B O 1
ATOM 2977 N N . GLN B 1 19 ? -7.488 -8.416 33.252 1.00 11.55 87 GLN B N 1
ATOM 2978 C CA . GLN B 1 19 ? -7.201 -7.981 31.867 1.00 11.03 87 GLN B CA 1
ATOM 2979 C C . GLN B 1 19 ? -5.813 -8.460 31.506 1.00 10.76 87 GLN B C 1
ATOM 2980 O O . GLN B 1 19 ? -4.968 -8.626 32.383 1.00 11.38 87 GLN B O 1
ATOM 2986 N N . PRO B 1 20 ? -5.572 -8.691 30.218 1.00 10.22 88 PRO B N 1
ATOM 2987 C CA . PRO B 1 20 ? -4.236 -8.989 29.744 1.00 10.52 88 PRO B CA 1
ATOM 2988 C C . PRO B 1 20 ? -3.325 -7.751 29.872 1.00 10.63 88 PRO B C 1
ATOM 2989 O O . PRO B 1 20 ? -3.810 -6.653 30.113 1.00 11.01 88 PRO B O 1
ATOM 2993 N N . GLY B 1 21 ? -2.010 -7.961 29.770 1.00 10.39 89 GLY B N 1
ATOM 2994 C CA . GLY B 1 21 ? -1.020 -6.895 29.883 1.00 10.27 89 GLY B CA 1
ATOM 2995 C C . GLY B 1 21 ? -0.544 -6.547 31.275 1.00 10.09 89 GLY B C 1
ATOM 2996 O O . GLY B 1 21 ? 0.025 -5.478 31.453 1.00 10.44 89 GLY B O 1
ATOM 2997 N N . ILE B 1 22 ? -0.811 -7.429 32.241 1.00 9.87 90 ILE B N 1
ATOM 2998 C CA . ILE B 1 22 ? -0.447 -7.238 33.645 1.00 10.33 90 ILE B CA 1
ATOM 2999 C C . ILE B 1 22 ? 0.517 -8.354 34.032 1.00 10.56 90 ILE B C 1
ATOM 3000 O O . ILE B 1 22 ? 1.662 -8.091 34.427 1.00 10.35 90 ILE B O 1
ATOM 3005 N N . THR B 1 23 ? 0.084 -9.607 33.893 1.00 11.20 91 THR B N 1
ATOM 3006 C CA . THR B 1 23 ? 0.943 -10.755 34.136 1.00 12.05 91 THR B CA 1
ATOM 3007 C C . THR B 1 23 ? 1.495 -11.370 32.848 1.00 12.17 91 THR B C 1
ATOM 3008 O O . THR B 1 23 ? 2.351 -12.292 32.889 1.00 12.44 91 THR B O 1
ATOM 3012 N N . THR B 1 24 ? 1.038 -10.857 31.713 1.00 12.09 92 THR B N 1
ATOM 3013 C CA . THR B 1 24 ? 1.515 -11.298 30.400 1.00 12.05 92 THR B CA 1
ATOM 3014 C C . THR B 1 24 ? 3.021 -11.125 30.312 1.00 11.93 92 THR B C 1
ATOM 3015 O O . THR B 1 24 ? 3.548 -10.146 30.837 1.00 11.65 92 THR B O 1
ATOM 3019 N N . PRO B 1 25 ? 3.721 -12.078 29.657 1.00 11.35 93 PRO B N 1
ATOM 3020 C CA . PRO B 1 25 ? 5.150 -11.840 29.487 1.00 12.27 93 PRO B CA 1
ATOM 3021 C C . PRO B 1 25 ? 5.465 -10.529 28.755 1.00 12.71 93 PRO B C 1
ATOM 3022 O O . PRO B 1 25 ? 4.666 -10.015 27.968 1.00 12.23 93 PRO B O 1
ATOM 3026 N N . MET B 1 26 ? 6.644 -10.011 29.034 1.00 12.73 94 MET B N 1
ATOM 3027 C CA . MET B 1 26 ? 7.239 -8.899 28.324 1.00 12.70 94 MET B CA 1
ATOM 3028 C C . MET B 1 26 ? 7.113 -9.026 26.816 1.00 11.11 94 MET B C 1
ATOM 3029 O O . MET B 1 26 ? 7.347 -10.095 26.266 1.00 11.20 94 MET B O 1
ATOM 3034 N N . GLN B 1 27 ? 6.741 -7.910 26.183 1.00 10.18 95 GLN B N 1
ATOM 3035 C CA . GLN B 1 27 ? 6.636 -7.836 24.731 1.00 9.39 95 GLN B CA 1
ATOM 3036 C C . GLN B 1 27 ? 7.645 -6.900 24.087 1.00 9.16 95 GLN B C 1
ATOM 3037 O O . GLN B 1 27 ? 8.054 -5.895 24.677 1.00 9.60 95 GLN B O 1
ATOM 3043 N N . ALA B 1 28 ? 8.034 -7.211 22.844 1.00 8.43 96 ALA B N 1
ATOM 3044 C CA . ALA B 1 28 ? 9.076 -6.469 22.156 1.00 8.90 96 ALA B CA 1
ATOM 3045 C C . ALA B 1 28 ? 8.697 -5.039 21.776 1.00 8.80 96 ALA B C 1
ATOM 3046 O O . ALA B 1 28 ? 9.583 -4.198 21.553 1.00 9.22 96 ALA B O 1
ATOM 3048 N N . ARG B 1 29 ? 7.393 -4.785 21.593 1.00 8.78 97 ARG B N 1
ATOM 3049 C CA . ARG B 1 29 ? 6.913 -3.497 21.135 1.00 9.22 97 ARG B CA 1
ATOM 3050 C C . ARG B 1 29 ? 5.764 -3.050 22.021 1.00 8.72 97 ARG B C 1
ATOM 3051 O O . ARG B 1 29 ? 4.870 -3.827 22.294 1.00 8.88 97 ARG B O 1
ATOM 3059 N N . GLY B 1 30 ? 5.804 -1.772 22.423 1.00 8.88 98 GLY B N 1
ATOM 3060 C CA . GLY B 1 30 ? 4.752 -1.158 23.238 1.00 8.73 98 GLY B CA 1
ATOM 3061 C C . GLY B 1 30 ? 4.346 0.221 22.723 1.00 8.56 98 GLY B C 1
ATOM 3062 O O . GLY B 1 30 ? 5.180 0.977 22.169 1.00 8.45 98 GLY B O 1
ATOM 3063 N N . HIS B 1 31 ? 3.055 0.521 22.865 1.00 7.90 99 HIS B N 1
ATOM 3064 C CA . HIS B 1 31 ? 2.474 1.827 22.599 1.00 8.31 99 HIS B CA 1
ATOM 3065 C C . HIS B 1 31 ? 1.550 2.125 23.776 1.00 8.48 99 HIS B C 1
ATOM 3066 O O . HIS B 1 31 ? 0.623 1.341 24.045 1.00 8.97 99 HIS B O 1
ATOM 3073 N N . LEU B 1 32 ? 1.856 3.204 24.491 1.00 8.91 100 LEU B N 1
ATOM 3074 C CA . LEU B 1 32 ? 0.979 3.722 25.548 1.00 9.62 100 LEU B CA 1
ATOM 3075 C C . LEU B 1 32 ? 0.292 4.962 25.034 1.00 10.06 100 LEU B C 1
ATOM 3076 O O . LEU B 1 32 ? 0.923 5.798 24.412 1.00 10.25 100 LEU B O 1
ATOM 3081 N N . VAL B 1 33 ? -1.012 5.085 25.318 1.00 10.35 101 VAL B N 1
ATOM 3082 C CA . VAL B 1 33 ? -1.789 6.231 24.853 1.00 11.06 101 VAL B CA 1
ATOM 3083 C C . VAL B 1 33 ? -2.784 6.664 25.933 1.00 11.18 101 VAL B C 1
ATOM 3084 O O . VAL B 1 33 ? -3.360 5.824 26.638 1.00 10.61 101 VAL B O 1
ATOM 3088 N N . ALA B 1 34 ? -2.964 7.980 26.052 1.00 10.41 102 ALA B N 1
ATOM 3089 C CA . ALA B 1 34 ? -4.013 8.557 26.873 1.00 10.64 102 ALA B CA 1
ATOM 3090 C C . ALA B 1 34 ? -4.965 9.349 26.001 1.00 10.88 102 ALA B C 1
ATOM 3091 O O . ALA B 1 34 ? -4.524 10.005 25.047 1.00 10.47 102 ALA B O 1
ATOM 3093 N N . PHE B 1 35 ? -6.264 9.245 26.295 1.00 10.24 103 PHE B N 1
ATOM 3094 C CA . PHE B 1 35 ? -7.301 9.955 25.571 1.00 10.71 103 PHE B CA 1
ATOM 3095 C C . PHE B 1 35 ? -8.091 10.797 26.551 1.00 10.71 103 PHE B C 1
ATOM 3096 O O . PHE B 1 35 ? -8.315 10.376 27.688 1.00 10.99 103 PHE B O 1
ATOM 3104 N N . ASP B 1 36 ? -8.531 11.959 26.086 1.00 11.45 104 ASP B N 1
ATOM 3105 C CA . ASP B 1 36 ? -9.453 12.800 26.821 1.00 11.19 104 ASP B CA 1
ATOM 3106 C C . ASP B 1 36 ? -10.780 12.818 26.079 1.00 11.34 104 ASP B C 1
ATOM 3107 O O . ASP B 1 36 ? -10.806 12.958 24.858 1.00 11.61 104 ASP B O 1
ATOM 3112 N N . LEU B 1 37 ? -11.873 12.617 26.814 1.00 11.88 105 LEU B N 1
ATOM 3113 C CA . LEU B 1 37 ? -13.210 12.671 26.260 1.00 12.78 105 LEU B CA 1
ATOM 3114 C C . LEU B 1 37 ? -13.485 14.060 25.681 1.00 13.46 105 LEU B C 1
ATOM 3115 O O . LEU B 1 37 ? -13.102 15.076 26.244 1.00 13.73 105 LEU B O 1
ATOM 3120 N N . ALA B 1 38 ? -14.154 14.068 24.530 1.00 14.45 106 ALA B N 1
ATOM 3121 C CA . ALA B 1 38 ? -14.459 15.294 23.832 1.00 16.34 106 ALA B CA 1
ATOM 3122 C C . ALA B 1 38 ? -15.485 16.066 24.605 1.00 17.90 106 ALA B C 1
ATOM 3123 O O . ALA B 1 38 ? -16.198 15.497 25.431 1.00 18.13 106 ALA B O 1
ATOM 3125 N N . ALA B 1 39 ? -15.559 17.376 24.344 1.00 20.36 107 ALA B N 1
ATOM 3126 C CA . ALA B 1 39 ? -16.586 18.213 24.955 1.00 22.28 107 ALA B CA 1
ATOM 3127 C C . ALA B 1 39 ? -17.952 17.612 24.585 1.00 22.75 107 ALA B C 1
ATOM 3128 O O . ALA B 1 39 ? -18.187 17.194 23.432 1.00 22.56 107 ALA B O 1
ATOM 3130 N N . GLY B 1 40 ? -18.831 17.471 25.575 1.00 25.40 108 GLY B N 1
ATOM 3131 C CA . GLY B 1 40 ? -20.152 16.894 25.312 1.00 25.22 108 GLY B CA 1
ATOM 3132 C C . GLY B 1 40 ? -20.227 15.367 25.298 1.00 25.80 108 GLY B C 1
ATOM 3133 O O . GLY B 1 40 ? -21.308 14.808 25.105 1.00 28.57 108 GLY B O 1
ATOM 3134 N N . ALA B 1 41 ? -19.107 14.669 25.505 1.00 22.76 109 ALA B N 1
ATOM 3135 C CA . ALA B 1 41 ? -19.153 13.218 25.607 1.00 21.26 109 ALA B CA 1
ATOM 3136 C C . ALA B 1 41 ? -19.308 12.917 27.081 1.00 21.23 109 ALA B C 1
ATOM 3137 O O . ALA B 1 41 ? -18.451 13.311 27.865 1.00 22.92 109 ALA B O 1
ATOM 3139 N N . GLY B 1 42 ? -20.394 12.248 27.443 1.00 18.23 110 GLY B N 1
ATOM 3140 C CA . GLY B 1 42 ? -20.629 11.808 28.812 1.00 17.44 110 GLY B CA 1
ATOM 3141 C C . GLY B 1 42 ? -20.651 10.294 28.973 1.00 16.98 110 GLY B C 1
ATOM 3142 O O . GLY B 1 42 ? -19.979 9.545 28.225 1.00 15.51 110 GLY B O 1
ATOM 3143 N N . ARG B 1 43 ? -21.391 9.834 29.979 1.00 16.25 111 ARG B N 1
ATOM 3144 C CA . ARG B 1 43 ? -21.506 8.421 30.277 1.00 17.83 111 ARG B CA 1
ATOM 3145 C C . ARG B 1 43 ? -21.860 7.564 29.056 1.00 17.08 111 ARG B C 1
ATOM 3146 O O . ARG B 1 43 ? -21.234 6.517 28.819 1.00 16.83 111 ARG B O 1
ATOM 3154 N N . LYS B 1 44 ? -22.887 7.976 28.330 1.00 16.85 112 LYS B N 1
ATOM 3155 C CA . LYS B 1 44 ? -23.396 7.152 27.236 1.00 18.88 112 LYS B CA 1
ATOM 3156 C C . LYS B 1 44 ? -22.373 7.071 26.094 1.00 16.84 112 LYS B C 1
ATOM 3157 O O . LYS B 1 44 ? -22.179 6.015 25.534 1.00 17.05 112 LYS B O 1
ATOM 3163 N N . GLU B 1 45 ? -21.713 8.178 25.790 1.00 16.26 113 GLU B N 1
ATOM 3164 C CA . GLU B 1 45 ? -20.677 8.187 24.762 1.00 15.81 113 GLU B CA 1
ATOM 3165 C C . GLU B 1 45 ? -19.455 7.364 25.187 1.00 14.58 113 GLU B C 1
ATOM 3166 O O . GLU B 1 45 ? -18.879 6.613 24.382 1.00 13.51 113 GLU B O 1
ATOM 3172 N N . ALA B 1 46 ? -19.080 7.503 26.441 1.00 12.40 114 ALA B N 1
ATOM 3173 C CA . ALA B 1 46 ? -17.975 6.719 27.016 1.00 12.83 114 ALA B CA 1
ATOM 3174 C C . ALA B 1 46 ? -18.237 5.196 27.007 1.00 13.49 114 ALA B C 1
ATOM 3175 O O . ALA B 1 46 ? -17.352 4.382 26.687 1.00 13.48 114 ALA B O 1
ATOM 3177 N N . ALA B 1 47 ? -19.452 4.797 27.350 1.00 12.88 115 ALA B N 1
ATOM 3178 C CA . ALA B 1 47 ? -19.837 3.381 27.291 1.00 12.87 115 ALA B CA 1
ATOM 3179 C C . ALA B 1 47 ? -19.742 2.853 25.838 1.00 13.23 115 ALA B C 1
ATOM 3180 O O . ALA B 1 47 ? -19.210 1.757 25.589 1.00 13.64 115 ALA B O 1
ATOM 3182 N N . ALA B 1 48 ? -20.222 3.644 24.881 1.00 12.32 116 ALA B N 1
ATOM 3183 C CA . ALA B 1 48 ? -20.163 3.238 23.475 1.00 12.56 116 ALA B CA 1
ATOM 3184 C C . ALA B 1 48 ? -18.709 3.084 23.024 1.00 12.31 116 ALA B C 1
ATOM 3185 O O . ALA B 1 48 ? -18.372 2.128 22.317 1.00 12.71 116 ALA B O 1
ATOM 3187 N N . LEU B 1 49 ? -17.849 3.992 23.472 1.00 11.93 117 LEU B N 1
ATOM 3188 C CA . LEU B 1 49 ? -16.422 3.935 23.131 1.00 12.11 117 LEU B CA 1
ATOM 3189 C C . LEU B 1 49 ? -15.771 2.666 23.696 1.00 12.84 117 LEU B C 1
ATOM 3190 O O . LEU B 1 49 ? -15.050 1.962 22.986 1.00 11.45 117 LEU B O 1
ATOM 3195 N N . LEU B 1 50 ? -16.019 2.365 24.972 1.00 12.48 118 LEU B N 1
ATOM 3196 C CA . LEU B 1 50 ? -15.476 1.149 25.583 1.00 12.72 118 LEU B CA 1
ATOM 3197 C C . LEU B 1 50 ? -16.002 -0.127 24.914 1.00 12.73 118 LEU B C 1
ATOM 3198 O O . LEU B 1 50 ? -15.253 -1.104 24.791 1.00 12.31 118 LEU B O 1
ATOM 3203 N N . ARG B 1 51 ? -17.255 -0.112 24.451 1.00 12.23 119 ARG B N 1
ATOM 3204 C CA . ARG B 1 51 ? -17.740 -1.249 23.672 1.00 12.67 119 ARG B CA 1
ATOM 3205 C C . ARG B 1 51 ? -16.967 -1.384 22.368 1.00 12.49 119 ARG B C 1
ATOM 3206 O O . ARG B 1 51 ? -16.513 -2.495 22.049 1.00 12.51 119 ARG B O 1
ATOM 3214 N N . ARG B 1 52 ? -16.821 -0.284 21.636 1.00 12.80 120 ARG B N 1
ATOM 3215 C CA . ARG B 1 52 ? -16.077 -0.296 20.355 1.00 13.48 120 ARG B CA 1
ATOM 3216 C C . ARG B 1 52 ? -14.649 -0.813 20.588 1.00 12.87 120 ARG B C 1
ATOM 3217 O O . ARG B 1 52 ? -14.197 -1.725 19.885 1.00 13.67 120 ARG B O 1
ATOM 3225 N N . TRP B 1 53 ? -13.962 -0.248 21.581 1.00 10.98 121 TRP B N 1
ATOM 3226 C CA . TRP B 1 53 ? -12.592 -0.646 21.911 1.00 11.22 121 TRP B CA 1
ATOM 3227 C C . TRP B 1 53 ? -12.444 -2.142 22.291 1.00 11.05 121 TRP B C 1
ATOM 3228 O O . TRP B 1 53 ? -11.471 -2.799 21.923 1.00 10.56 121 TRP B O 1
ATOM 3239 N N . SER B 1 54 ? -13.403 -2.642 23.052 1.00 10.62 122 SER B N 1
ATOM 3240 C CA . SER B 1 54 ? -13.380 -4.019 23.522 1.00 11.42 122 SER B CA 1
ATOM 3241 C C . SER B 1 54 ? -13.660 -4.983 22.375 1.00 11.45 122 SER B C 1
ATOM 3242 O O . SER B 1 54 ? -13.007 -6.016 22.280 1.00 11.70 122 SER B O 1
ATOM 3245 N N . ASP B 1 55 ? -14.606 -4.633 21.502 1.00 12.54 123 ASP B N 1
ATOM 3246 C CA . ASP B 1 55 ? -14.851 -5.419 20.305 1.00 12.59 123 ASP B CA 1
ATOM 3247 C C . ASP B 1 55 ? -13.593 -5.471 19.429 1.00 13.04 123 ASP B C 1
ATOM 3248 O O . ASP B 1 55 ? -13.188 -6.543 18.948 1.00 13.09 123 ASP B O 1
ATOM 3253 N N . THR B 1 56 ? -12.960 -4.321 19.243 1.00 12.33 124 THR B N 1
ATOM 3254 C CA . THR B 1 56 ? -11.708 -4.257 18.500 1.00 12.50 124 THR B CA 1
ATOM 3255 C C . THR B 1 56 ? -10.602 -5.078 19.149 1.00 12.95 124 THR B C 1
ATOM 3256 O O . THR B 1 56 ? -9.903 -5.845 18.459 1.00 13.54 124 THR B O 1
ATOM 3260 N N . ALA B 1 57 ? -10.418 -4.906 20.451 1.00 12.00 125 ALA B N 1
ATOM 3261 C CA . ALA B 1 57 ? -9.367 -5.633 21.161 1.00 12.23 125 ALA B CA 1
ATOM 3262 C C . ALA B 1 57 ? -9.529 -7.166 21.060 1.00 12.42 125 ALA B C 1
ATOM 3263 O O . ALA B 1 57 ? -8.541 -7.900 20.834 1.00 11.61 125 ALA B O 1
ATOM 3265 N N A ARG B 1 58 ? -10.767 -7.626 21.206 0.60 12.38 126 ARG B N 1
ATOM 3266 N N B ARG B 1 58 ? -10.764 -7.653 21.218 0.40 12.35 126 ARG B N 1
ATOM 3267 C CA A ARG B 1 58 ? -11.096 -9.046 21.156 0.60 13.42 126 ARG B CA 1
ATOM 3268 C CA B ARG B 1 58 ? -11.023 -9.093 21.142 0.40 13.05 126 ARG B CA 1
ATOM 3269 C C A ARG B 1 58 ? -10.671 -9.619 19.803 0.60 13.30 126 ARG B C 1
ATOM 3270 C C B ARG B 1 58 ? -10.617 -9.616 19.776 0.40 13.07 126 ARG B C 1
ATOM 3271 O O A ARG B 1 58 ? -9.955 -10.627 19.752 0.60 13.30 126 ARG B O 1
ATOM 3272 O O B ARG B 1 58 ? -9.873 -10.598 19.679 0.40 12.93 126 ARG B O 1
ATOM 3287 N N . ARG B 1 59 ? -11.076 -8.944 18.721 1.00 13.10 127 ARG B N 1
ATOM 3288 C CA A ARG B 1 59 ? -10.710 -9.319 17.348 0.50 13.72 127 ARG B CA 1
ATOM 3289 C CA B ARG B 1 59 ? -10.719 -9.354 17.372 0.50 13.66 127 ARG B CA 1
ATOM 3290 C C . ARG B 1 59 ? -9.209 -9.303 17.137 1.00 12.99 127 ARG B C 1
ATOM 3291 O O . ARG B 1 59 ? -8.623 -10.288 16.707 1.00 13.40 127 ARG B O 1
ATOM 3306 N N . LEU B 1 60 ? -8.575 -8.186 17.468 1.00 12.57 128 LEU B N 1
ATOM 3307 C CA . LEU B 1 60 ? -7.139 -8.062 17.169 1.00 12.64 128 LEU B CA 1
ATOM 3308 C C . LEU B 1 60 ? -6.283 -9.044 17.952 1.00 11.99 128 LEU B C 1
ATOM 3309 O O . LEU B 1 60 ? -5.312 -9.588 17.417 1.00 11.65 128 LEU B O 1
ATOM 3314 N N . MET B 1 61 ? -6.639 -9.291 19.204 1.00 11.13 129 MET B N 1
ATOM 3315 C CA . MET B 1 61 ? -5.866 -10.228 20.017 1.00 11.00 129 MET B CA 1
ATOM 3316 C C . MET B 1 61 ? -5.956 -11.674 19.524 1.00 11.71 129 MET B C 1
ATOM 3317 O O . MET B 1 61 ? -5.094 -12.486 19.854 1.00 11.82 129 MET B O 1
ATOM 3322 N N . ALA B 1 62 ? -6.996 -11.984 18.733 1.00 12.26 130 ALA B N 1
ATOM 3323 C CA . ALA B 1 62 ? -7.154 -13.299 18.090 1.00 13.02 130 ALA B CA 1
ATOM 3324 C C . ALA B 1 62 ? -6.549 -13.312 16.681 1.00 13.20 130 ALA B C 1
ATOM 3325 O O . ALA B 1 62 ? -6.748 -14.270 15.916 1.00 14.72 130 ALA B O 1
ATOM 3327 N N . GLY B 1 63 ? -5.871 -12.240 16.292 1.00 12.99 131 GLY B N 1
ATOM 3328 C CA . GLY B 1 63 ? -5.295 -12.138 14.953 1.00 14.01 131 GLY B CA 1
ATOM 3329 C C . GLY B 1 63 ? -6.304 -11.917 13.852 1.00 14.44 131 GLY B C 1
ATOM 3330 O O . GLY B 1 63 ? -5.989 -12.113 12.680 1.00 15.33 131 GLY B O 1
ATOM 3331 N N . GLU B 1 64 ? -7.515 -11.494 14.204 1.00 15.98 132 GLU B N 1
ATOM 3332 C CA . GLU B 1 64 ? -8.590 -11.228 13.226 1.00 16.51 132 GLU B CA 1
ATOM 3333 C C . GLU B 1 64 ? -8.605 -9.737 12.861 1.00 16.59 132 GLU B C 1
ATOM 3334 O O . GLU B 1 64 ? -8.133 -8.906 13.649 1.00 15.50 132 GLU B O 1
ATOM 3340 N N . PRO B 1 65 ? -9.148 -9.380 11.683 1.00 16.51 133 PRO B N 1
ATOM 3341 C CA . PRO B 1 65 ? -9.147 -7.982 11.305 1.00 16.13 133 PRO B CA 1
ATOM 3342 C C . PRO B 1 65 ? -10.132 -7.211 12.143 1.00 16.82 133 PRO B C 1
ATOM 3343 O O . PRO B 1 65 ? -11.011 -7.812 12.763 1.00 17.01 133 PRO B O 1
ATOM 3347 N N . ALA B 1 66 ? -9.992 -5.891 12.126 1.00 17.23 134 ALA B N 1
ATOM 3348 C CA . ALA B 1 66 ? -10.890 -4.985 12.858 1.00 18.24 134 ALA B CA 1
ATOM 3349 C C . ALA B 1 66 ? -12.302 -5.113 12.323 1.00 23.12 134 ALA B C 1
ATOM 3350 O O . ALA B 1 66 ? -12.482 -5.517 11.169 1.00 23.54 134 ALA B O 1
ATOM 3352 N N . GLY B 1 67 ? -13.287 -4.778 13.165 1.00 26.31 135 GLY B N 1
ATOM 3353 C CA . GLY B 1 67 ? -14.715 -4.854 12.820 1.00 28.51 135 GLY B CA 1
ATOM 3354 C C . GLY B 1 67 ? -15.061 -4.059 11.575 1.00 32.65 135 GLY B C 1
ATOM 3355 O O . GLY B 1 67 ? -15.831 -4.538 10.726 1.00 34.50 135 GLY B O 1
ATOM 3356 N N . SER B 1 68 ? -14.489 -2.855 11.463 1.00 35.83 136 SER B N 1
ATOM 3357 C CA . SER B 1 68 ? -14.658 -1.992 10.277 1.00 38.57 136 SER B CA 1
ATOM 3358 C C . SER B 1 68 ? -13.400 -2.025 9.393 1.00 37.60 136 SER B C 1
ATOM 3359 O O . SER B 1 68 ? -12.307 -2.358 9.873 1.00 40.68 136 SER B O 1
ATOM 3362 N N . ARG B 1 69 ? -13.570 -1.675 8.112 1.00 35.63 137 ARG B N 1
ATOM 3363 C CA . ARG B 1 69 ? -12.619 -2.035 7.020 1.00 33.06 137 ARG B CA 1
ATOM 3364 C C . ARG B 1 69 ? -11.125 -1.960 7.406 1.00 26.38 137 ARG B C 1
ATOM 3365 O O . ARG B 1 69 ? -10.490 -0.914 7.412 1.00 32.43 137 ARG B O 1
ATOM 3373 N N . ASP B 1 70 ? -10.589 -3.123 7.693 1.00 20.70 138 ASP B N 1
ATOM 3374 C CA . ASP B 1 70 ? -9.258 -3.246 8.273 1.00 16.68 138 ASP B CA 1
ATOM 3375 C C . ASP B 1 70 ? -8.182 -2.726 7.301 1.00 15.15 138 ASP B C 1
ATOM 3376 O O . ASP B 1 70 ? -8.303 -2.883 6.065 1.00 15.30 138 ASP B O 1
ATOM 3381 N N . THR B 1 71 ? -7.106 -2.161 7.837 1.00 13.16 139 THR B N 1
ATOM 3382 C CA . THR B 1 71 ? -6.039 -1.561 6.987 1.00 12.67 139 THR B CA 1
ATOM 3383 C C . THR B 1 71 ? -5.104 -2.565 6.318 1.00 12.08 139 THR B C 1
ATOM 3384 O O . THR B 1 71 ? -4.335 -2.186 5.425 1.00 12.42 139 THR B O 1
ATOM 3388 N N . ASP B 1 72 ? -5.154 -3.828 6.756 1.00 11.95 140 ASP B N 1
ATOM 3389 C CA . ASP B 1 72 ? -4.307 -4.923 6.273 1.00 12.46 140 ASP B CA 1
ATOM 3390 C C . ASP B 1 72 ? -2.865 -4.817 6.780 1.00 12.08 140 ASP B C 1
ATOM 3391 O O . ASP B 1 72 ? -2.018 -5.605 6.365 1.00 11.10 140 ASP B O 1
ATOM 3396 N N . VAL B 1 73 ? -2.583 -3.896 7.706 1.00 11.59 141 VAL B N 1
ATOM 3397 C CA . VAL B 1 73 ? -1.216 -3.706 8.169 1.00 11.31 141 VAL B CA 1
ATOM 3398 C C . VAL B 1 73 ? -0.703 -4.959 8.886 1.00 11.18 141 VAL B C 1
ATOM 3399 O O . VAL B 1 73 ? 0.466 -5.274 8.784 1.00 10.76 141 VAL B O 1
ATOM 3403 N N . ALA B 1 74 ? -1.578 -5.643 9.622 1.00 11.38 142 ALA B N 1
ATOM 3404 C CA . ALA B 1 74 ? -1.181 -6.865 10.373 1.00 12.07 142 ALA B CA 1
ATOM 3405 C C . ALA B 1 74 ? -1.440 -8.145 9.598 1.00 12.37 142 ALA B C 1
ATOM 3406 O O . ALA B 1 74 ? -1.269 -9.218 10.133 1.00 12.95 142 ALA B O 1
ATOM 3408 N N . ARG B 1 75 ? -1.879 -8.024 8.342 1.00 12.60 143 ARG B N 1
ATOM 3409 C CA . ARG B 1 75 ? -2.286 -9.175 7.582 1.00 13.24 143 ARG B CA 1
ATOM 3410 C C . ARG B 1 75 ? -1.050 -10.031 7.357 1.00 12.67 143 ARG B C 1
ATOM 3411 O O . ARG B 1 75 ? 0.033 -9.492 7.200 1.00 12.40 143 ARG B O 1
ATOM 3419 N N . ASP B 1 76 ? -1.229 -11.351 7.331 1.00 13.29 144 ASP B N 1
ATOM 3420 C CA . ASP B 1 76 ? -0.143 -12.313 7.165 1.00 14.18 144 ASP B CA 1
ATOM 3421 C C . ASP B 1 76 ? 0.325 -12.785 8.557 1.00 13.72 144 ASP B C 1
ATOM 3422 O O . ASP B 1 76 ? 0.798 -13.934 8.683 1.00 13.43 144 ASP B O 1
ATOM 3427 N N . ALA B 1 77 ? 0.299 -11.892 9.563 1.00 12.70 145 ALA B N 1
ATOM 3428 C CA . ALA B 1 77 ? 0.892 -12.214 10.857 1.00 12.28 145 ALA B CA 1
ATOM 3429 C C . ALA B 1 77 ? -0.082 -12.985 11.731 1.00 11.65 145 ALA B C 1
ATOM 3430 O O . ALA B 1 77 ? -1.301 -12.870 11.599 1.00 12.28 145 ALA B O 1
ATOM 3432 N N . GLY B 1 78 ? 0.474 -13.722 12.682 1.00 11.17 146 GLY B N 1
ATOM 3433 C CA . GLY B 1 78 ? -0.300 -14.263 13.784 1.00 11.82 146 GLY B CA 1
ATOM 3434 C C . GLY B 1 78 ? -0.551 -13.187 14.849 1.00 11.58 146 GLY B C 1
ATOM 3435 O O . GLY B 1 78 ? -0.077 -12.048 14.733 1.00 11.21 146 GLY B O 1
ATOM 3436 N N . PRO B 1 79 ? -1.265 -13.544 15.920 1.00 12.08 147 PRO B N 1
ATOM 3437 C CA . PRO B 1 79 ? -1.529 -12.586 17.021 1.00 12.27 147 PRO B CA 1
ATOM 3438 C C . PRO B 1 79 ? -0.280 -11.962 17.641 1.00 11.69 147 PRO B C 1
ATOM 3439 O O . PRO B 1 79 ? -0.360 -10.853 18.211 1.00 10.58 147 PRO B O 1
ATOM 3443 N N . SER B 1 80 ? 0.851 -12.691 17.600 1.00 10.66 148 SER B N 1
ATOM 3444 C CA . SER B 1 80 ? 2.143 -12.133 18.018 1.00 10.11 148 SER B CA 1
ATOM 3445 C C . SER B 1 80 ? 2.115 -11.617 19.472 1.00 10.03 148 SER B C 1
ATOM 3446 O O . SER B 1 80 ? 2.717 -10.567 19.803 1.00 10.15 148 SER B O 1
ATOM 3449 N N . SER B 1 81 ? 1.397 -12.363 20.321 1.00 9.47 149 SER B N 1
ATOM 3450 C CA . SER B 1 81 ? 1.196 -12.000 21.729 1.00 9.48 149 SER B CA 1
ATOM 3451 C C . SER B 1 81 ? 0.632 -10.577 21.921 1.00 9.43 149 SER B C 1
ATOM 3452 O O . SER B 1 81 ? 0.866 -9.964 22.957 1.00 9.47 149 SER B O 1
ATOM 3455 N N . LEU B 1 82 ? -0.168 -10.088 20.979 1.00 8.99 150 LEU B N 1
ATOM 3456 C CA . LEU B 1 82 ? -0.830 -8.769 21.165 1.00 8.76 150 LEU B CA 1
ATOM 3457 C C . LEU B 1 82 ? -1.673 -8.789 22.427 1.00 9.51 150 LEU B C 1
ATOM 3458 O O . LEU B 1 82 ? -2.473 -9.721 22.618 1.00 9.13 150 LEU B O 1
ATOM 3463 N N . THR B 1 83 ? -1.501 -7.757 23.258 1.00 9.36 151 THR B N 1
ATOM 3464 C CA . THR B 1 83 ? -2.458 -7.459 24.315 1.00 9.26 151 THR B CA 1
ATOM 3465 C C . THR B 1 83 ? -2.893 -5.997 24.255 1.00 9.72 151 THR B C 1
ATOM 3466 O O . THR B 1 83 ? -2.129 -5.127 23.835 1.00 9.96 151 THR B O 1
ATOM 3470 N N . VAL B 1 84 ? -4.135 -5.762 24.672 1.00 9.59 152 VAL B N 1
ATOM 3471 C CA . VAL B 1 84 ? -4.708 -4.418 24.780 1.00 9.30 152 VAL B CA 1
ATOM 3472 C C . VAL B 1 84 ? -5.309 -4.335 26.163 1.00 9.35 152 VAL B C 1
ATOM 3473 O O . VAL B 1 84 ? -6.103 -5.194 26.552 1.00 9.61 152 VAL B O 1
ATOM 3477 N N . THR B 1 85 ? -4.917 -3.295 26.904 1.00 9.35 153 THR B N 1
ATOM 3478 C CA . THR B 1 85 ? -5.323 -3.110 28.303 1.00 9.10 153 THR B CA 1
ATOM 3479 C C . THR B 1 85 ? -5.899 -1.690 28.471 1.00 9.25 153 THR B C 1
ATOM 3480 O O . THR B 1 85 ? -5.304 -0.737 28.002 1.00 8.68 153 THR B O 1
ATOM 3484 N N . PHE B 1 86 ? -7.022 -1.551 29.193 1.00 9.37 154 PHE B N 1
ATOM 3485 C CA . PHE B 1 86 ? -7.719 -0.260 29.353 1.00 9.32 154 PHE B CA 1
ATOM 3486 C C . PHE B 1 86 ? -7.775 0.200 30.801 1.00 9.53 154 PHE B C 1
ATOM 3487 O O . PHE B 1 86 ? -8.115 -0.584 31.713 1.00 9.65 154 PHE B O 1
ATOM 3495 N N . GLY B 1 87 ? -7.500 1.484 31.021 1.00 9.60 155 GLY B N 1
ATOM 3496 C CA . GLY B 1 87 ? -7.665 2.102 32.338 1.00 9.68 155 GLY B CA 1
ATOM 3497 C C . GLY B 1 87 ? -8.405 3.425 32.354 1.00 9.88 155 GLY B C 1
ATOM 3498 O O . GLY B 1 87 ? -8.506 4.099 31.326 1.00 10.16 155 GLY B O 1
ATOM 3499 N N . PHE B 1 88 ? -8.861 3.815 33.541 1.00 10.43 156 PHE B N 1
ATOM 3500 C CA . PHE B 1 88 ? -9.595 5.049 33.752 1.00 10.31 156 PHE B CA 1
ATOM 3501 C C . PHE B 1 88 ? -8.841 5.959 34.703 1.00 10.49 156 PHE B C 1
ATOM 3502 O O . PHE B 1 88 ? -8.413 5.510 35.795 1.00 11.35 156 PHE B O 1
ATOM 3510 N N . GLY B 1 89 ? -8.681 7.228 34.312 1.00 10.15 157 GLY B N 1
ATOM 3511 C CA . GLY B 1 89 ? -8.071 8.256 35.126 1.00 10.17 157 GLY B CA 1
ATOM 3512 C C . GLY B 1 89 ? -9.020 8.926 36.088 1.00 10.67 157 GLY B C 1
ATOM 3513 O O . GLY B 1 89 ? -10.235 8.834 35.913 1.00 10.54 157 GLY B O 1
ATOM 3514 N N . HIS B 1 90 ? -8.466 9.567 37.119 1.00 11.37 158 HIS B N 1
ATOM 3515 C CA . HIS B 1 90 ? -9.258 10.361 38.100 1.00 12.58 158 HIS B CA 1
ATOM 3516 C C . HIS B 1 90 ? -10.262 11.259 37.372 1.00 12.46 158 HIS B C 1
ATOM 3517 O O . HIS B 1 90 ? -11.453 11.289 37.697 1.00 13.72 158 HIS B O 1
ATOM 3524 N N . SER B 1 91 ? -9.797 11.962 36.342 1.00 12.17 159 SER B N 1
ATOM 3525 C CA . SER B 1 91 ? -10.653 12.906 35.603 1.00 12.10 159 SER B CA 1
ATOM 3526 C C . SER B 1 91 ? -11.854 12.307 34.860 1.00 12.77 159 SER B C 1
ATOM 3527 O O . SER B 1 91 ? -12.838 13.006 34.620 1.00 13.74 159 SER B O 1
ATOM 3530 N N . PHE B 1 92 ? -11.800 11.019 34.513 1.00 12.16 160 PHE B N 1
ATOM 3531 C CA . PHE B 1 92 ? -12.893 10.354 33.787 1.00 11.88 160 PHE B CA 1
ATOM 3532 C C . PHE B 1 92 ? -14.226 10.478 34.534 1.00 12.63 160 PHE B C 1
ATOM 3533 O O . PHE B 1 92 ? -15.264 10.696 33.916 1.00 12.52 160 PHE B O 1
ATOM 3541 N N . PHE B 1 93 ? -14.176 10.365 35.848 1.00 13.21 161 PHE B N 1
ATOM 3542 C CA . PHE B 1 93 ? -15.384 10.196 36.693 1.00 14.04 161 PHE B CA 1
ATOM 3543 C C . PHE B 1 93 ? -16.236 11.463 36.719 1.00 15.04 161 PHE B C 1
ATOM 3544 O O . PHE B 1 93 ? -17.467 11.399 36.570 1.00 15.14 161 PHE B O 1
ATOM 3552 N N . GLY B 1 94 ? -15.567 12.605 36.783 1.00 16.23 162 GLY B N 1
ATOM 3553 C CA . GLY B 1 94 ? -16.228 13.908 36.682 1.00 18.29 162 GLY B CA 1
ATOM 3554 C C . GLY B 1 94 ? -16.819 14.293 35.331 1.00 20.09 162 GLY B C 1
ATOM 3555 O O . GLY B 1 94 ? -17.663 15.203 35.261 1.00 22.70 162 GLY B O 1
ATOM 3556 N N . ARG B 1 95 ? -16.382 13.615 34.263 1.00 19.86 163 ARG B N 1
ATOM 3557 C CA . ARG B 1 95 ? -16.902 13.812 32.913 1.00 19.52 163 ARG B CA 1
ATOM 3558 C C . ARG B 1 95 ? -18.154 12.982 32.626 1.00 17.98 163 ARG B C 1
ATOM 3559 O O . ARG B 1 95 ? -18.869 13.248 31.671 1.00 18.27 163 ARG B O 1
ATOM 3567 N N . THR B 1 96 ? -18.413 11.966 33.434 1.00 16.03 164 THR B N 1
ATOM 3568 C CA . THR B 1 96 ? -19.400 10.948 33.121 1.00 15.62 164 THR B CA 1
ATOM 3569 C C . THR B 1 96 ? -20.422 10.747 34.234 1.00 16.66 164 THR B C 1
ATOM 3570 O O . THR B 1 96 ? -21.095 9.742 34.254 1.00 17.53 164 THR B O 1
ATOM 3574 N N . GLY B 1 97 ? -20.505 11.708 35.152 1.00 17.20 165 GLY B N 1
ATOM 3575 C CA . GLY B 1 97 ? -21.386 11.616 36.333 1.00 17.48 165 GLY B CA 1
ATOM 3576 C C . GLY B 1 97 ? -21.148 10.428 37.250 1.00 17.22 165 GLY B C 1
ATOM 3577 O O . GLY B 1 97 ? -22.083 9.947 37.897 1.00 17.13 165 GLY B O 1
ATOM 3578 N N . LEU B 1 98 ? -19.899 9.966 37.323 1.00 16.12 166 LEU B N 1
ATOM 3579 C CA . LEU B 1 98 ? -19.526 8.777 38.077 1.00 16.49 166 LEU B CA 1
ATOM 3580 C C . LEU B 1 98 ? -18.622 9.051 39.279 1.00 16.81 166 LEU B C 1
ATOM 3581 O O . LEU B 1 98 ? -17.901 8.168 39.737 1.00 16.52 166 LEU B O 1
ATOM 3586 N N . GLU B 1 99 ? -18.713 10.261 39.825 1.00 17.32 167 GLU B N 1
ATOM 3587 C CA . GLU B 1 99 ? -17.855 10.697 40.936 1.00 18.52 167 GLU B CA 1
ATOM 3588 C C . GLU B 1 99 ? -17.982 9.768 42.145 1.00 17.94 167 GLU B C 1
ATOM 3589 O O . GLU B 1 99 ? -17.008 9.465 42.822 1.00 17.83 167 GLU B O 1
ATOM 3595 N N . LYS B 1 100 ? -19.190 9.292 42.420 1.00 18.07 168 LYS B N 1
ATOM 3596 C CA . LYS B 1 100 ? -19.415 8.417 43.564 1.00 19.18 168 LYS B CA 1
ATOM 3597 C C . LYS B 1 100 ? -18.698 7.060 43.393 1.00 18.21 168 LYS B C 1
ATOM 3598 O O . LYS B 1 100 ? -18.454 6.363 44.373 1.00 20.09 168 LYS B O 1
ATOM 3604 N N . GLN B 1 101 ? -18.398 6.684 42.143 1.00 16.92 169 GLN B N 1
ATOM 3605 C CA . GLN B 1 101 ? -17.660 5.460 41.843 1.00 16.92 169 GLN B CA 1
ATOM 3606 C C . GLN B 1 101 ? -16.160 5.666 41.663 1.00 15.80 169 GLN B C 1
ATOM 3607 O O . GLN B 1 101 ? -15.451 4.697 41.388 1.00 15.31 169 GLN B O 1
ATOM 3613 N N . ARG B 1 102 ? -15.674 6.884 41.847 1.00 14.84 170 ARG B N 1
ATOM 3614 C CA . ARG B 1 102 ? -14.241 7.130 41.732 1.00 15.90 170 ARG B CA 1
ATOM 3615 C C . ARG B 1 102 ? -13.490 6.494 42.917 1.00 16.07 170 ARG B C 1
ATOM 3616 O O . ARG B 1 102 ? -13.735 6.873 44.064 1.00 16.15 170 ARG B O 1
ATOM 3624 N N . PRO B 1 103 ? -12.572 5.533 42.663 1.00 15.37 171 PRO B N 1
ATOM 3625 C CA . PRO B 1 103 ? -11.866 4.934 43.799 1.00 15.26 171 PRO B CA 1
ATOM 3626 C C . PRO B 1 103 ? -10.961 5.923 44.509 1.00 14.91 171 PRO B C 1
ATOM 3627 O O . PRO B 1 103 ? -10.408 6.828 43.888 1.00 13.48 171 PRO B O 1
ATOM 3631 N N . VAL B 1 104 ? -10.863 5.768 45.827 1.00 15.16 172 VAL B N 1
ATOM 3632 C CA . VAL B 1 104 ? -9.909 6.513 46.635 1.00 15.21 172 VAL B CA 1
ATOM 3633 C C . VAL B 1 104 ? -8.487 6.280 46.093 1.00 13.85 172 VAL B C 1
ATOM 3634 O O . VAL B 1 104 ? -7.638 7.182 46.135 1.00 13.07 172 VAL B O 1
ATOM 3638 N N . ALA B 1 105 ? -8.258 5.077 45.574 1.00 13.01 173 ALA B N 1
ATOM 3639 C CA . ALA B 1 105 ? -6.978 4.731 44.957 1.00 13.25 173 ALA B CA 1
ATOM 3640 C C . ALA B 1 105 ? -6.526 5.632 43.808 1.00 13.32 173 ALA B C 1
ATOM 3641 O O . ALA B 1 105 ? -5.323 5.678 43.522 1.00 13.36 173 ALA B O 1
ATOM 3643 N N . LEU B 1 106 ? -7.448 6.366 43.186 1.00 13.25 174 LEU B N 1
ATOM 3644 C CA . LEU B 1 106 ? -7.080 7.341 42.140 1.00 12.78 174 LEU B CA 1
ATOM 3645 C C . LEU B 1 106 ? -6.754 8.756 42.681 1.00 13.02 174 LEU B C 1
ATOM 3646 O O . LEU B 1 106 ? -6.513 9.677 41.908 1.00 13.73 174 LEU B O 1
ATOM 3651 N N . ASP B 1 107 ? -6.692 8.939 44.004 1.00 13.48 175 ASP B N 1
ATOM 3652 C CA . ASP B 1 107 ? -6.255 10.233 44.538 1.00 13.62 175 ASP B CA 1
ATOM 3653 C C . ASP B 1 107 ? -4.875 10.588 43.946 1.00 13.55 175 ASP B C 1
ATOM 3654 O O . ASP B 1 107 ? -4.052 9.678 43.741 1.00 13.34 175 ASP B O 1
ATOM 3659 N N . PRO B 1 108 ? -4.634 11.888 43.629 1.00 13.49 176 PRO B N 1
ATOM 3660 C CA . PRO B 1 108 ? -3.421 12.277 42.923 1.00 13.47 176 PRO B CA 1
ATOM 3661 C C . PRO B 1 108 ? -2.162 11.798 43.619 1.00 12.68 176 PRO B C 1
ATOM 3662 O O . PRO B 1 108 ? -2.056 11.811 44.856 1.00 11.95 176 PRO B O 1
ATOM 3666 N N . LEU B 1 109 ? -1.210 11.354 42.816 1.00 11.74 177 LEU B N 1
ATOM 3667 C CA . LEU B 1 109 ? 0.097 11.008 43.340 1.00 12.48 177 LEU B CA 1
ATOM 3668 C C . LEU B 1 109 ? 0.727 12.231 43.985 1.00 12.42 177 LEU B C 1
ATOM 3669 O O . LEU B 1 109 ? 0.385 13.348 43.637 1.00 12.44 177 LEU B O 1
ATOM 3674 N N . PRO B 1 110 ? 1.671 12.028 44.924 1.00 12.64 178 PRO B N 1
ATOM 3675 C CA . PRO B 1 110 ? 2.334 13.198 45.499 1.00 13.11 178 PRO B CA 1
ATOM 3676 C C . PRO B 1 110 ? 3.128 14.010 44.494 1.00 13.63 178 PRO B C 1
ATOM 3677 O O . PRO B 1 110 ? 3.545 13.484 43.446 1.00 12.43 178 PRO B O 1
ATOM 3681 N N . ASP B 1 111 ? 3.310 15.283 44.837 1.00 13.85 179 ASP B N 1
ATOM 3682 C CA . ASP B 1 111 ? 4.236 16.166 44.141 1.00 14.19 179 ASP B CA 1
ATOM 3683 C C . ASP B 1 111 ? 5.621 15.900 44.705 1.00 13.53 179 ASP B C 1
ATOM 3684 O O . ASP B 1 111 ? 6.057 16.536 45.670 1.00 15.03 179 ASP B O 1
ATOM 3689 N N . PHE B 1 112 ? 6.323 14.940 44.128 1.00 12.48 180 PHE B N 1
ATOM 3690 C CA . PHE B 1 112 ? 7.620 14.548 44.676 1.00 12.16 180 PHE B CA 1
ATOM 3691 C C . PHE B 1 112 ? 8.625 15.640 44.328 1.00 11.89 180 PHE B C 1
ATOM 3692 O O . PHE B 1 112 ? 8.583 16.207 43.236 1.00 12.11 180 PHE B O 1
ATOM 3700 N N . SER B 1 113 ? 9.587 15.868 45.209 1.00 11.91 181 SER B N 1
ATOM 3701 C CA . SER B 1 113 ? 10.572 16.938 44.997 1.00 12.82 181 SER B CA 1
ATOM 3702 C C . SER B 1 113 ? 11.367 16.755 43.718 1.00 12.97 181 SER B C 1
ATOM 3703 O O . SER B 1 113 ? 11.775 17.727 43.111 1.00 13.80 181 SER B O 1
ATOM 3706 N N . SER B 1 114 ? 11.600 15.506 43.320 1.00 13.08 182 SER B N 1
ATOM 3707 C CA . SER B 1 114 ? 12.346 15.233 42.095 1.00 12.81 182 SER B CA 1
ATOM 3708 C C . SER B 1 114 ? 11.488 15.199 40.840 1.00 12.80 182 SER B C 1
ATOM 3709 O O . SER B 1 114 ? 12.037 14.903 39.779 1.00 14.52 182 SER B O 1
ATOM 3712 N N . ASP B 1 115 ? 10.180 15.462 40.917 1.00 11.41 183 ASP B N 1
ATOM 3713 C CA . ASP B 1 115 ? 9.345 15.472 39.726 1.00 11.70 183 ASP B CA 1
ATOM 3714 C C . ASP B 1 115 ? 9.782 16.561 38.719 1.00 11.50 183 ASP B C 1
ATOM 3715 O O . ASP B 1 115 ? 10.143 17.662 39.094 1.00 11.68 183 ASP B O 1
ATOM 3720 N N . HIS B 1 116 ? 9.699 16.243 37.427 1.00 11.62 184 HIS B N 1
ATOM 3721 C CA . HIS B 1 116 ? 9.882 17.193 36.340 1.00 12.45 184 HIS B CA 1
ATOM 3722 C C . HIS B 1 116 ? 8.821 16.890 35.288 1.00 11.43 184 HIS B C 1
ATOM 3723 O O . HIS B 1 116 ? 9.135 16.729 34.112 1.00 11.00 184 HIS B O 1
ATOM 3730 N N . LEU B 1 117 ? 7.567 16.847 35.717 1.00 10.92 185 LEU B N 1
ATOM 3731 C CA . LEU B 1 117 ? 6.492 16.344 34.884 1.00 11.31 185 LEU B CA 1
ATOM 3732 C C . LEU B 1 117 ? 5.959 17.357 33.873 1.00 11.56 185 LEU B C 1
ATOM 3733 O O . LEU B 1 117 ? 5.584 18.470 34.232 1.00 11.43 185 LEU B O 1
ATOM 3738 N N . ASP B 1 118 ? 5.933 16.961 32.604 1.00 10.87 186 ASP B N 1
ATOM 3739 C CA . ASP B 1 118 ? 5.146 17.647 31.582 1.00 11.56 186 ASP B CA 1
ATOM 3740 C C . ASP B 1 118 ? 3.715 17.204 31.795 1.00 11.86 186 ASP B C 1
ATOM 3741 O O . ASP B 1 118 ? 3.372 16.061 31.530 1.00 10.60 186 ASP B O 1
ATOM 3746 N N . LYS B 1 119 ? 2.893 18.103 32.343 1.00 12.23 187 LYS B N 1
ATOM 3747 C CA . LYS B 1 119 ? 1.532 17.753 32.724 1.00 13.08 187 LYS B CA 1
ATOM 3748 C C . LYS B 1 119 ? 0.597 17.534 31.541 1.00 12.76 187 LYS B C 1
ATOM 3749 O O . LYS B 1 119 ? -0.411 16.846 31.667 1.00 12.72 187 LYS B O 1
ATOM 3755 N N . ASN B 1 120 ? 0.935 18.106 30.397 1.00 12.92 188 ASN B N 1
ATOM 3756 C CA . ASN B 1 120 ? 0.166 17.861 29.190 1.00 14.54 188 ASN B CA 1
ATOM 3757 C C . ASN B 1 120 ? 0.365 16.392 28.756 1.00 15.44 188 ASN B C 1
ATOM 3758 O O . ASN B 1 120 ? -0.585 15.771 28.280 1.00 18.60 188 ASN B O 1
ATOM 3763 N N . ARG B 1 121 ? 1.579 15.859 28.941 1.00 13.37 189 ARG B N 1
ATOM 3764 C CA . ARG B 1 121 ? 1.935 14.472 28.634 1.00 13.30 189 ARG B CA 1
ATOM 3765 C C . ARG B 1 121 ? 1.759 13.511 29.793 1.00 12.15 189 ARG B C 1
ATOM 3766 O O . ARG B 1 121 ? 2.324 12.404 29.799 1.00 11.40 189 ARG B O 1
ATOM 3774 N N . SER B 1 122 ? 0.930 13.908 30.759 1.00 11.26 190 SER B N 1
ATOM 3775 C CA . SER B 1 122 ? 0.648 13.120 31.931 1.00 11.04 190 SER B CA 1
ATOM 3776 C C . SER B 1 122 ? -0.841 12.920 32.062 1.00 10.83 190 SER B C 1
ATOM 3777 O O . SER B 1 122 ? -1.631 13.661 31.478 1.00 10.62 190 SER B O 1
ATOM 3780 N N . ASN B 1 123 ? -1.241 11.964 32.887 1.00 10.91 191 ASN B N 1
ATOM 3781 C CA . ASN B 1 123 ? -2.633 11.825 33.272 1.00 11.16 191 ASN B CA 1
ATOM 3782 C C . ASN B 1 123 ? -3.548 11.592 32.072 1.00 10.75 191 ASN B C 1
ATOM 3783 O O . ASN B 1 123 ? -3.102 10.984 31.095 1.00 10.52 191 ASN B O 1
ATOM 3788 N N . GLY B 1 124 ? -4.812 12.006 32.132 1.00 10.16 192 GLY B N 1
ATOM 3789 C CA . GLY B 1 124 ? -5.775 11.772 31.043 1.00 10.52 192 GLY B CA 1
ATOM 3790 C C . GLY B 1 124 ? -6.993 11.012 31.515 1.00 10.51 192 GLY B C 1
ATOM 3791 O O . GLY B 1 124 ? -6.956 10.318 32.516 1.00 11.40 192 GLY B O 1
ATOM 3792 N N . ASP B 1 125 ? -8.095 11.136 30.793 1.00 10.73 193 ASP B N 1
ATOM 3793 C CA . ASP B 1 125 ? -9.312 10.440 31.190 1.00 10.89 193 ASP B CA 1
ATOM 3794 C C . ASP B 1 125 ? -9.241 8.907 31.027 1.00 10.93 193 ASP B C 1
ATOM 3795 O O . ASP B 1 125 ? -9.786 8.191 31.866 1.00 11.03 193 ASP B O 1
ATOM 3800 N N . LEU B 1 126 ? -8.592 8.454 29.951 1.00 10.06 194 LEU B N 1
ATOM 3801 C CA . LEU B 1 126 ? -8.538 7.055 29.549 1.00 10.70 194 LEU B CA 1
ATOM 3802 C C . LEU B 1 126 ? -7.121 6.684 29.140 1.00 11.11 194 LEU B C 1
ATOM 3803 O O . LEU B 1 126 ? -6.419 7.508 28.547 1.00 11.27 194 LEU B O 1
ATOM 3808 N N . TRP B 1 127 ? -6.731 5.454 29.439 1.00 10.38 195 TRP B N 1
ATOM 3809 C CA . TRP B 1 127 ? -5.411 4.950 29.113 1.00 9.77 195 TRP B CA 1
ATOM 3810 C C . TRP B 1 127 ? -5.541 3.620 28.415 1.00 9.62 195 TRP B C 1
ATOM 3811 O O . TRP B 1 127 ? -6.347 2.758 28.814 1.00 9.24 195 TRP B O 1
ATOM 3822 N N . VAL B 1 128 ? -4.728 3.457 27.364 1.00 9.35 196 VAL B N 1
ATOM 3823 C CA . VAL B 1 128 ? -4.644 2.201 26.671 1.00 9.64 196 VAL B CA 1
ATOM 3824 C C . VAL B 1 128 ? -3.184 1.769 26.548 1.00 9.75 196 VAL B C 1
ATOM 3825 O O . VAL B 1 128 ? -2.314 2.567 26.158 1.00 9.46 196 VAL B O 1
ATOM 3829 N N . GLN B 1 129 ? -2.922 0.517 26.916 1.00 9.63 197 GLN B N 1
ATOM 3830 C CA . GLN B 1 129 ? -1.594 -0.082 26.757 1.00 9.88 197 GLN B CA 1
ATOM 3831 C C . GLN B 1 129 ? -1.714 -1.144 25.651 1.00 9.78 197 GLN B C 1
ATOM 3832 O O . GLN B 1 129 ? -2.527 -2.075 25.761 1.00 9.55 197 GLN B O 1
ATOM 3838 N N A ILE B 1 130 ? -0.919 -0.991 24.599 0.50 9.40 198 ILE B N 1
ATOM 3839 N N B ILE B 1 130 ? -0.914 -0.982 24.597 0.50 9.29 198 ILE B N 1
ATOM 3840 C CA A ILE B 1 130 ? -0.830 -1.976 23.528 0.50 9.88 198 ILE B CA 1
ATOM 3841 C CA B ILE B 1 130 ? -0.820 -1.934 23.487 0.50 9.68 198 ILE B CA 1
ATOM 3842 C C A ILE B 1 130 ? 0.587 -2.530 23.516 0.50 9.50 198 ILE B C 1
ATOM 3843 C C B ILE B 1 130 ? 0.590 -2.521 23.458 0.50 9.40 198 ILE B C 1
ATOM 3844 O O A ILE B 1 130 ? 1.552 -1.773 23.595 0.50 9.56 198 ILE B O 1
ATOM 3845 O O B ILE B 1 130 ? 1.562 -1.765 23.425 0.50 9.45 198 ILE B O 1
ATOM 3854 N N . GLY B 1 131 ? 0.705 -3.854 23.454 1.00 8.88 199 GLY B N 1
ATOM 3855 C CA . GLY B 1 131 ? 2.020 -4.521 23.315 1.00 9.28 199 GLY B CA 1
ATOM 3856 C C . GLY B 1 131 ? 1.908 -5.744 22.415 1.00 9.12 199 GLY B C 1
ATOM 3857 O O . GLY B 1 131 ? 0.846 -6.353 22.318 1.00 9.06 199 GLY B O 1
ATOM 3858 N N . ALA B 1 132 ? 2.998 -6.067 21.716 1.00 8.44 200 ALA B N 1
ATOM 3859 C CA . ALA B 1 132 ? 3.079 -7.278 20.871 1.00 8.79 200 ALA B CA 1
ATOM 3860 C C . ALA B 1 132 ? 4.515 -7.506 20.555 1.00 9.09 200 ALA B C 1
ATOM 3861 O O . ALA B 1 132 ? 5.354 -6.615 20.741 1.00 9.25 200 ALA B O 1
ATOM 3863 N N . ASP B 1 133 ? 4.798 -8.685 20.024 1.00 9.08 201 ASP B N 1
ATOM 3864 C CA . ASP B 1 133 ? 6.159 -9.019 19.595 1.00 9.47 201 ASP B CA 1
ATOM 3865 C C . ASP B 1 133 ? 6.458 -8.658 18.159 1.00 9.74 201 ASP B C 1
ATOM 3866 O O . ASP B 1 133 ? 7.599 -8.797 17.742 1.00 10.41 201 ASP B O 1
ATOM 3871 N N . ASP B 1 134 ? 5.444 -8.186 17.422 1.00 9.01 202 ASP B N 1
ATOM 3872 C CA . ASP B 1 134 ? 5.615 -7.688 16.073 1.00 9.44 202 ASP B CA 1
ATOM 3873 C C . ASP B 1 134 ? 5.170 -6.231 15.989 1.00 9.11 202 ASP B C 1
ATOM 3874 O O . ASP B 1 134 ? 4.102 -5.879 16.460 1.00 8.25 202 ASP B O 1
ATOM 3879 N N . ALA B 1 135 ? 5.989 -5.408 15.352 1.00 8.55 203 ALA B N 1
ATOM 3880 C CA . ALA B 1 135 ? 5.760 -3.985 15.304 1.00 8.68 203 ALA B CA 1
ATOM 3881 C C . ALA B 1 135 ? 4.576 -3.619 14.400 1.00 8.66 203 ALA B C 1
ATOM 3882 O O . ALA B 1 135 ? 3.916 -2.605 14.627 1.00 8.90 203 ALA B O 1
ATOM 3884 N N . LEU B 1 136 ? 4.333 -4.398 13.346 1.00 9.11 204 LEU B N 1
ATOM 3885 C CA . LEU B 1 136 ? 3.164 -4.131 12.498 1.00 8.63 204 LEU B CA 1
ATOM 3886 C C . LEU B 1 136 ? 1.893 -4.539 13.220 1.00 8.33 204 LEU B C 1
ATOM 3887 O O . LEU B 1 136 ? 0.902 -3.786 13.196 1.00 8.49 204 LEU B O 1
ATOM 3892 N N . VAL B 1 137 ? 1.904 -5.688 13.875 1.00 8.24 205 VAL B N 1
ATOM 3893 C CA . VAL B 1 137 ? 0.768 -6.062 14.746 1.00 8.69 205 VAL B CA 1
ATOM 3894 C C . VAL B 1 137 ? 0.492 -4.970 15.788 1.00 8.59 205 VAL B C 1
ATOM 3895 O O . VAL B 1 137 ? -0.663 -4.557 15.991 1.00 8.25 205 VAL B O 1
ATOM 3899 N N . ALA B 1 138 ? 1.538 -4.469 16.429 1.00 8.43 206 ALA B N 1
ATOM 3900 C CA . ALA B 1 138 ? 1.344 -3.425 17.447 1.00 8.62 206 ALA B CA 1
ATOM 3901 C C . ALA B 1 138 ? 0.841 -2.103 16.885 1.00 8.72 206 ALA B C 1
ATOM 3902 O O . ALA B 1 138 ? -0.062 -1.504 17.447 1.00 8.94 206 ALA B O 1
ATOM 3904 N N . PHE B 1 139 ? 1.421 -1.641 15.806 1.00 8.45 207 PHE B N 1
ATOM 3905 C CA . PHE B 1 139 ? 1.001 -0.384 15.241 1.00 8.74 207 PHE B CA 1
ATOM 3906 C C . PHE B 1 139 ? -0.447 -0.474 14.746 1.00 8.98 207 PHE B C 1
ATOM 3907 O O . PHE B 1 139 ? -1.242 0.416 14.971 1.00 9.20 207 PHE B O 1
ATOM 3915 N N . HIS B 1 140 ? -0.751 -1.567 14.053 1.00 9.23 208 HIS B N 1
ATOM 3916 C CA . HIS B 1 140 ? -2.122 -1.816 13.594 1.00 9.45 208 HIS B CA 1
ATOM 3917 C C . HIS B 1 140 ? -3.136 -1.678 14.737 1.00 9.58 208 HIS B C 1
ATOM 3918 O O . HIS B 1 140 ? -4.215 -1.044 14.573 1.00 8.59 208 HIS B O 1
ATOM 3925 N N . ALA B 1 141 ? -2.800 -2.246 15.904 1.00 9.19 209 ALA B N 1
ATOM 3926 C CA . ALA B 1 141 ? -3.679 -2.161 17.055 1.00 9.83 209 ALA B CA 1
ATOM 3927 C C . ALA B 1 141 ? -3.791 -0.748 17.605 1.00 9.85 209 ALA B C 1
ATOM 3928 O O . ALA B 1 141 ? -4.890 -0.289 17.924 1.00 9.12 209 ALA B O 1
ATOM 3930 N N . LEU B 1 142 ? -2.660 -0.053 17.724 1.00 9.50 210 LEU B N 1
ATOM 3931 C CA . LEU B 1 142 ? -2.696 1.342 18.148 1.00 9.45 210 LEU B CA 1
ATOM 3932 C C . LEU B 1 142 ? -3.610 2.185 17.270 1.00 9.85 210 LEU B C 1
ATOM 3933 O O . LEU B 1 142 ? -4.458 2.914 17.740 1.00 9.65 210 LEU B O 1
ATOM 3938 N N . ARG B 1 143 ? -3.404 2.057 15.966 1.00 9.67 211 ARG B N 1
ATOM 3939 C CA . ARG B 1 143 ? -4.161 2.810 14.983 1.00 10.45 211 ARG B CA 1
ATOM 3940 C C . ARG B 1 143 ? -5.660 2.485 15.064 1.00 10.15 211 ARG B C 1
ATOM 3941 O O . ARG B 1 143 ? -6.502 3.397 14.971 1.00 10.13 211 ARG B O 1
ATOM 3949 N N . ALA B 1 144 ? -6.004 1.217 15.244 1.00 9.63 212 ALA B N 1
ATOM 3950 C CA . ALA B 1 144 ? -7.447 0.831 15.302 1.00 10.32 212 ALA B CA 1
ATOM 3951 C C . ALA B 1 144 ? -8.124 1.379 16.561 1.00 10.59 212 ALA B C 1
ATOM 3952 O O . ALA B 1 144 ? -9.258 1.887 16.499 1.00 11.14 212 ALA B O 1
ATOM 3954 N N . ILE B 1 145 ? -7.424 1.314 17.681 1.00 10.52 213 ILE B N 1
ATOM 3955 C CA . ILE B 1 145 ? -7.951 1.870 18.916 1.00 10.74 213 ILE B CA 1
ATOM 3956 C C . ILE B 1 145 ? -8.086 3.395 18.776 1.00 10.58 213 ILE B C 1
ATOM 3957 O O . ILE B 1 145 ? -9.104 3.988 19.166 1.00 10.62 213 ILE B O 1
ATOM 3962 N N . GLN B 1 146 ? -7.076 4.031 18.220 1.00 10.74 214 GLN B N 1
ATOM 3963 C CA . GLN B 1 146 ? -7.109 5.458 18.098 1.00 11.79 214 GLN B CA 1
ATOM 3964 C C . GLN B 1 146 ? -8.225 5.887 17.142 1.00 12.43 214 GLN B C 1
ATOM 3965 O O . GLN B 1 146 ? -8.939 6.849 17.417 1.00 13.00 214 GLN B O 1
ATOM 3971 N N . ARG B 1 147 ? -8.415 5.145 16.051 1.00 12.58 215 ARG B N 1
ATOM 3972 C CA . ARG B 1 147 ? -9.483 5.443 15.100 1.00 13.77 215 ARG B CA 1
ATOM 3973 C C . ARG B 1 147 ? -10.877 5.160 15.647 1.00 13.71 215 ARG B C 1
ATOM 3974 O O . ARG B 1 147 ? -11.852 5.869 15.323 1.00 13.86 215 ARG B O 1
ATOM 3982 N N . ASP B 1 148 ? -10.987 4.160 16.518 1.00 13.07 216 ASP B N 1
ATOM 3983 C CA . ASP B 1 148 ? -12.253 3.893 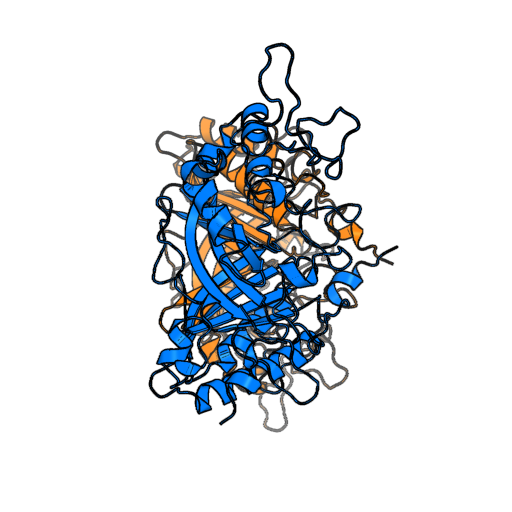17.216 1.00 14.05 216 ASP B CA 1
ATOM 3984 C C . ASP B 1 148 ? -12.668 5.081 18.076 1.00 14.82 216 ASP B C 1
ATOM 3985 O O . ASP B 1 148 ? -13.874 5.298 18.266 1.00 15.34 216 ASP B O 1
ATOM 3990 N N . ALA B 1 149 ? -11.701 5.835 18.612 1.00 14.94 217 ALA B N 1
ATOM 3991 C CA . ALA B 1 149 ? -12.037 6.997 19.439 1.00 16.14 217 ALA B CA 1
ATOM 3992 C C . ALA B 1 149 ? -12.716 8.103 18.652 1.00 18.38 217 ALA B C 1
ATOM 3993 O O . ALA B 1 149 ? -13.592 8.786 19.186 1.00 19.59 217 ALA B O 1
ATOM 3995 N N . GLY B 1 150 ? -12.293 8.274 17.404 1.00 19.87 218 GLY B N 1
ATOM 3996 C CA . GLY B 1 150 ? -12.893 9.219 16.489 1.00 22.78 218 GLY B CA 1
ATOM 3997 C C . GLY B 1 150 ? -13.006 10.591 17.112 1.00 23.79 218 GLY B C 1
ATOM 3998 O O . GLY B 1 150 ? -12.036 11.119 17.676 1.00 26.66 218 GLY B O 1
ATOM 3999 N N . ALA B 1 151 ? -14.207 11.150 17.065 1.00 23.98 219 ALA B N 1
ATOM 4000 C CA . ALA B 1 151 ? -14.445 12.470 17.650 1.00 24.40 219 ALA B CA 1
ATOM 4001 C C . ALA B 1 151 ? -14.875 12.377 19.110 1.00 22.76 219 ALA B C 1
ATOM 4002 O O . ALA B 1 151 ? -14.967 13.413 19.760 1.00 24.87 219 ALA B O 1
ATOM 4004 N N . ALA B 1 152 ? -15.137 11.158 19.615 1.00 20.41 220 ALA B N 1
ATOM 4005 C CA . ALA B 1 152 ? -15.581 10.947 21.007 1.00 18.11 220 ALA B CA 1
ATOM 4006 C C . ALA B 1 152 ? -14.473 11.205 22.048 1.00 16.01 220 ALA B C 1
ATOM 4007 O O . ALA B 1 152 ? -14.743 11.512 23.198 1.00 15.19 220 ALA B O 1
ATOM 4009 N N . ALA B 1 153 ? -13.223 11.083 21.631 1.00 14.49 221 ALA B N 1
ATOM 4010 C CA . ALA B 1 153 ? -12.102 11.313 22.533 1.00 14.96 221 ALA B CA 1
ATOM 4011 C C . ALA B 1 153 ? -10.903 11.681 21.669 1.00 14.59 221 ALA B C 1
ATOM 4012 O O . ALA B 1 153 ? -10.777 11.139 20.569 1.00 18.09 221 ALA B O 1
ATOM 4014 N N . ARG B 1 154 ? -10.033 12.572 22.166 1.00 14.05 222 ARG B N 1
ATOM 4015 C CA . ARG B 1 154 ? -8.807 12.962 21.440 1.00 13.70 222 ARG B CA 1
ATOM 4016 C C . ARG B 1 154 ? -7.595 12.312 22.085 1.00 13.01 222 ARG B C 1
ATOM 4017 O O . ARG B 1 154 ? -7.598 12.074 23.289 1.00 12.98 222 ARG B O 1
ATOM 4025 N N . VAL B 1 155 ? -6.547 12.084 21.294 1.00 11.98 223 VAL B N 1
ATOM 4026 C CA . VAL B 1 155 ? -5.280 11.648 21.843 1.00 11.96 223 VAL B CA 1
ATOM 4027 C C . VAL B 1 155 ? -4.676 12.791 22.641 1.00 12.30 223 VAL B C 1
ATOM 4028 O O . VAL B 1 155 ? -4.420 13.866 22.115 1.00 13.06 223 VAL B O 1
ATOM 4032 N N . ARG B 1 156 ? -4.435 12.546 23.923 1.00 11.43 224 ARG B N 1
ATOM 4033 C CA . ARG B 1 156 ? -3.807 13.527 24.786 1.00 11.60 224 ARG B CA 1
ATOM 4034 C C . ARG B 1 156 ? -2.279 13.391 24.730 1.00 10.55 224 ARG B C 1
ATOM 4035 O O . ARG B 1 156 ? -1.550 14.355 24.556 1.00 10.37 224 ARG B O 1
ATOM 4043 N N . TRP B 1 157 ? -1.816 12.159 24.847 1.00 10.30 225 TRP B N 1
ATOM 4044 C CA . TRP B 1 157 ? -0.372 11.862 24.741 1.00 9.56 225 TRP B CA 1
ATOM 4045 C C . TRP B 1 157 ? -0.215 10.430 24.264 1.00 9.61 225 TRP B C 1
ATOM 4046 O O . TRP B 1 157 ? -1.100 9.598 24.447 1.00 9.10 225 TRP B O 1
ATOM 4057 N N . GLN B 1 158 ? 0.935 10.155 23.650 1.00 9.54 226 GLN B N 1
ATOM 4058 C CA . GLN B 1 158 ? 1.168 8.827 23.117 1.00 10.24 226 GLN B CA 1
ATOM 4059 C C . GLN B 1 158 ? 2.659 8.557 23.022 1.00 10.69 226 GLN B C 1
ATOM 4060 O O . GLN B 1 158 ? 3.383 9.360 22.404 1.00 11.53 226 GLN B O 1
ATOM 4066 N N . MET B 1 159 ? 3.107 7.459 23.651 1.00 10.09 227 MET B N 1
ATOM 4067 C CA . MET B 1 159 ? 4.536 7.141 23.778 1.00 9.98 227 MET B CA 1
ATOM 4068 C C . MET B 1 159 ? 4.797 5.751 23.230 1.00 10.08 227 MET B C 1
ATOM 4069 O O . MET B 1 159 ? 3.933 4.886 23.332 1.00 10.94 227 MET B O 1
ATOM 4074 N N . ASN B 1 160 ? 5.967 5.572 22.615 1.00 10.27 228 ASN B N 1
ATOM 4075 C CA . ASN B 1 160 ? 6.374 4.318 22.019 1.00 10.54 228 ASN B CA 1
ATOM 4076 C C . ASN B 1 160 ? 7.536 3.729 22.768 1.00 10.43 228 ASN B C 1
ATOM 4077 O O . ASN B 1 160 ? 8.436 4.449 23.211 1.00 10.87 228 ASN B O 1
ATOM 4082 N N . GLY B 1 161 ? 7.528 2.407 22.856 1.00 9.89 229 GLY B N 1
ATOM 4083 C CA . GLY B 1 161 ? 8.615 1.703 23.515 1.00 9.96 229 GLY B CA 1
ATOM 4084 C C . GLY B 1 161 ? 8.958 0.366 22.928 1.00 9.23 229 GLY B C 1
ATOM 4085 O O . GLY B 1 161 ? 8.314 -0.118 21.993 1.00 9.72 229 GLY B O 1
ATOM 4086 N N . PHE B 1 162 ? 10.000 -0.230 23.487 1.00 8.87 230 PHE B N 1
ATOM 4087 C CA . PHE B 1 162 ? 10.486 -1.485 22.990 1.00 8.71 230 PHE B CA 1
ATOM 4088 C C . PHE B 1 162 ? 11.164 -2.273 24.084 1.00 9.16 230 PHE B C 1
ATOM 4089 O O . PHE B 1 162 ? 11.530 -1.732 25.153 1.00 9.40 230 PHE B O 1
ATOM 4097 N N . ASN B 1 163 ? 11.322 -3.567 23.820 1.00 9.53 231 ASN B N 1
ATOM 4098 C CA . ASN B 1 163 ? 12.078 -4.470 24.684 1.00 9.78 231 ASN B CA 1
ATOM 4099 C C . ASN B 1 163 ? 12.829 -5.455 23.829 1.00 9.59 231 ASN B C 1
ATOM 4100 O O . ASN B 1 163 ? 12.631 -5.489 22.599 1.00 8.72 231 ASN B O 1
ATOM 4105 N N . ARG B 1 164 ? 13.659 -6.277 24.477 1.00 9.66 232 ARG B N 1
ATOM 4106 C CA . ARG B 1 164 ? 14.286 -7.438 23.842 1.00 10.65 232 ARG B CA 1
ATOM 4107 C C . ARG B 1 164 ? 13.210 -8.288 23.145 1.00 10.76 232 ARG B C 1
ATOM 4108 O O . ARG B 1 164 ? 12.079 -8.415 23.635 1.00 11.46 232 ARG B O 1
ATOM 4116 N N . SER B 1 165 ? 13.568 -8.849 22.005 1.00 11.13 233 SER B N 1
ATOM 4117 C CA A SER B 1 165 ? 12.680 -9.766 21.295 0.80 11.67 233 SER B CA 1
ATOM 4118 C CA B SER B 1 165 ? 12.704 -9.766 21.263 0.20 11.66 233 SER B CA 1
ATOM 4119 C C . SER B 1 165 ? 12.805 -11.219 21.782 1.00 11.94 233 SER B C 1
ATOM 4120 O O . SER B 1 165 ? 13.884 -11.651 22.231 1.00 11.95 233 SER B O 1
ATOM 4125 N N . PRO B 1 166 ? 11.709 -11.995 21.690 1.00 13.33 234 PRO B N 1
ATOM 4126 C CA . PRO B 1 166 ? 11.907 -13.441 21.870 1.00 13.19 234 PRO B CA 1
ATOM 4127 C C . PRO B 1 166 ? 12.969 -13.997 20.905 1.00 12.98 234 PRO B C 1
ATOM 4128 O O . PRO B 1 166 ? 13.086 -13.547 19.754 1.00 12.31 234 PRO B O 1
ATOM 4132 N N . GLY B 1 167 ? 13.784 -14.903 21.431 1.00 13.33 235 GLY B N 1
ATOM 4133 C CA . GLY B 1 167 ? 14.871 -15.507 20.637 1.00 12.93 235 GLY B CA 1
ATOM 4134 C C . GLY B 1 167 ? 16.167 -14.728 20.512 1.00 12.80 235 GLY B C 1
ATOM 4135 O O . GLY B 1 167 ? 17.119 -15.251 19.943 1.00 12.75 235 GLY B O 1
ATOM 4136 N N . ALA B 1 168 ? 16.230 -13.484 21.004 1.00 12.58 236 ALA B N 1
ATOM 4137 C CA . ALA B 1 168 ? 17.467 -12.680 20.932 1.00 12.83 236 ALA B CA 1
ATOM 4138 C C . ALA B 1 168 ? 18.621 -13.310 21.730 1.00 12.99 236 ALA B C 1
ATOM 4139 O O . ALA B 1 168 ? 19.788 -13.142 21.369 1.00 13.31 236 ALA B O 1
ATOM 4141 N N . THR B 1 169 ? 18.279 -13.962 22.836 1.00 13.83 237 THR B N 1
ATOM 4142 C CA . THR B 1 169 ? 19.243 -14.688 23.664 1.00 14.43 237 THR B CA 1
ATOM 4143 C C . THR B 1 169 ? 19.153 -16.216 23.428 1.00 16.40 237 THR B C 1
ATOM 4144 O O . THR B 1 169 ? 18.115 -16.732 22.980 1.00 15.64 237 THR B O 1
ATOM 4148 N N . ALA B 1 170 ? 20.240 -16.939 23.737 1.00 17.98 238 ALA B N 1
ATOM 4149 C CA . ALA B 1 170 ? 20.289 -18.389 23.478 1.00 19.00 238 ALA B CA 1
ATOM 4150 C C . ALA B 1 170 ? 19.235 -19.168 24.299 1.00 19.26 238 ALA B C 1
ATOM 4151 O O . ALA B 1 170 ? 18.706 -20.162 23.829 1.00 19.48 238 ALA B O 1
ATOM 4153 N N . HIS B 1 171 ? 18.930 -18.701 25.508 1.00 20.01 239 HIS B N 1
ATOM 4154 C CA . HIS B 1 171 ? 17.831 -19.224 26.331 1.00 22.40 239 HIS B CA 1
ATOM 4155 C C . HIS B 1 171 ? 17.100 -18.022 26.920 1.00 21.22 239 HIS B C 1
ATOM 4156 O O . HIS B 1 171 ? 17.719 -16.953 27.048 1.00 18.14 239 HIS B O 1
ATOM 4163 N N . PRO B 1 172 ? 15.821 -18.188 27.317 1.00 20.49 240 PRO B N 1
ATOM 4164 C CA . PRO B 1 172 ? 15.091 -17.071 27.921 1.00 20.53 240 PRO B CA 1
ATOM 4165 C C . PRO B 1 172 ? 15.733 -16.586 29.211 1.00 21.51 240 PRO B C 1
ATOM 4166 O O . PRO B 1 172 ? 16.136 -17.391 30.035 1.00 22.70 240 PRO B O 1
ATOM 4170 N N . MET B 1 173 ? 15.883 -15.276 29.350 1.00 19.93 241 MET B N 1
ATOM 4171 C CA . MET B 1 173 ? 16.408 -14.728 30.596 1.00 19.46 241 MET B CA 1
ATOM 4172 C C . MET B 1 173 ? 15.875 -13.351 30.879 1.00 16.62 241 MET B C 1
ATOM 4173 O O . MET B 1 173 ? 15.276 -12.708 30.028 1.00 16.14 241 MET B O 1
ATOM 4178 N N . THR B 1 174 ? 16.100 -12.896 32.099 1.00 14.36 242 THR B N 1
ATOM 4179 C CA . THR B 1 174 ? 15.660 -11.570 32.490 1.00 13.87 242 THR B CA 1
ATOM 4180 C C . THR B 1 174 ? 16.177 -10.507 31.498 1.00 13.71 242 THR B C 1
ATOM 4181 O O . THR B 1 174 ? 17.330 -10.550 31.070 1.00 14.69 242 THR B O 1
ATOM 4185 N N . ALA B 1 175 ? 15.308 -9.562 31.176 1.00 13.76 243 ALA B N 1
ATOM 4186 C CA . ALA B 1 175 ? 15.614 -8.458 30.282 1.00 13.66 243 ALA B CA 1
ATOM 4187 C C . ALA B 1 175 ? 16.656 -7.495 30.837 1.00 12.67 243 ALA B C 1
ATOM 4188 O O . ALA B 1 175 ? 16.985 -7.553 32.033 1.00 12.44 243 ALA B O 1
ATOM 4190 N N . ARG B 1 176 ? 17.153 -6.617 29.958 1.00 11.94 244 ARG B N 1
ATOM 4191 C CA . ARG B 1 176 ? 18.000 -5.493 30.337 1.00 11.80 244 ARG B CA 1
ATOM 4192 C C . ARG B 1 176 ? 17.316 -4.171 29.995 1.00 12.04 244 ARG B C 1
ATOM 4193 O O . ARG B 1 176 ? 16.322 -4.118 29.228 1.00 12.72 244 ARG B O 1
ATOM 4201 N N . ASN B 1 177 ? 17.823 -3.115 30.611 1.00 10.85 245 ASN B N 1
ATOM 4202 C CA . ASN B 1 177 ? 17.364 -1.759 30.333 1.00 10.30 245 ASN B CA 1
ATOM 4203 C C . ASN B 1 177 ? 18.522 -1.021 29.687 1.00 9.98 245 ASN B C 1
ATOM 4204 O O . ASN B 1 177 ? 19.623 -1.599 29.506 1.00 9.55 245 ASN B O 1
ATOM 4209 N N . LEU B 1 178 ? 18.308 0.251 29.352 1.00 10.05 246 LEU B N 1
ATOM 4210 C CA . LEU B 1 178 ? 19.290 1.025 28.581 1.00 10.03 246 LEU B CA 1
ATOM 4211 C C . LEU B 1 178 ? 20.469 1.535 29.438 1.00 9.53 246 LEU B C 1
ATOM 4212 O O . LEU B 1 178 ? 21.396 2.132 28.907 1.00 10.34 246 LEU B O 1
ATOM 4217 N N . MET B 1 179 ? 20.396 1.344 30.754 1.00 9.77 247 MET B N 1
ATOM 4218 C CA . MET B 1 179 ? 21.552 1.470 31.628 1.00 9.62 247 MET B CA 1
ATOM 4219 C C . MET B 1 179 ? 22.437 0.218 31.607 1.00 9.96 247 MET B C 1
ATOM 4220 O O . MET B 1 179 ? 23.501 0.219 32.225 1.00 10.11 247 MET B O 1
ATOM 4225 N N . GLY B 1 180 ? 22.035 -0.832 30.900 1.00 9.81 248 GLY B N 1
ATOM 4226 C CA . GLY B 1 180 ? 22.789 -2.064 30.892 1.00 9.96 248 GLY B CA 1
ATOM 4227 C C . GLY B 1 180 ? 22.510 -2.992 32.055 1.00 10.27 248 GLY B C 1
ATOM 4228 O O . GLY B 1 180 ? 23.080 -4.068 32.129 1.00 11.20 248 GLY B O 1
ATOM 4229 N N . GLN B 1 181 ? 21.549 -2.645 32.915 1.00 10.86 249 GLN B N 1
ATOM 4230 C CA . GLN B 1 181 ? 21.251 -3.471 34.074 1.00 11.14 249 GLN B CA 1
ATOM 4231 C C . GLN B 1 181 ? 20.345 -4.610 33.693 1.00 11.36 249 GLN B C 1
ATOM 4232 O O . GLN B 1 181 ? 19.431 -4.437 32.859 1.00 11.02 249 GLN B O 1
ATOM 4238 N N . VAL B 1 182 ? 20.529 -5.745 34.368 1.00 11.46 250 VAL B N 1
ATOM 4239 C CA . VAL B 1 182 ? 19.515 -6.745 34.445 1.00 12.03 250 VAL B CA 1
ATOM 4240 C C . VAL B 1 182 ? 18.347 -6.122 35.188 1.00 11.93 250 VAL B C 1
ATOM 4241 O O . VAL B 1 182 ? 18.517 -5.592 36.281 1.00 11.90 250 VAL B O 1
ATOM 4245 N N . ASP B 1 183 ? 17.172 -6.181 34.576 1.00 11.82 251 ASP B N 1
ATOM 4246 C CA . ASP B 1 183 ? 15.993 -5.495 35.106 1.00 12.00 251 ASP B CA 1
ATOM 4247 C C . ASP B 1 183 ? 14.753 -6.395 35.027 1.00 12.24 251 ASP B C 1
ATOM 4248 O O . ASP B 1 183 ? 14.279 -6.727 33.942 1.00 12.52 251 ASP B O 1
ATOM 4253 N N . GLY B 1 184 ? 14.227 -6.800 36.183 1.00 12.80 252 GLY B N 1
ATOM 4254 C CA . GLY B 1 184 ? 13.077 -7.694 36.267 1.00 13.43 252 GLY B CA 1
ATOM 4255 C C . GLY B 1 184 ? 13.224 -8.915 37.143 1.00 13.66 252 GLY B C 1
ATOM 4256 O O . GLY B 1 184 ? 12.296 -9.697 37.248 1.00 15.44 252 GLY B O 1
ATOM 4257 N N . THR B 1 185 ? 14.364 -9.076 37.806 1.00 13.20 253 THR B N 1
ATOM 4258 C CA . THR B 1 185 ? 14.632 -10.263 38.627 1.00 13.59 253 THR B CA 1
ATOM 4259 C C . THR B 1 185 ? 13.611 -10.490 39.754 1.00 13.87 253 THR B C 1
ATOM 4260 O O . THR B 1 185 ? 13.048 -11.589 39.860 1.00 14.69 253 THR B O 1
ATOM 4264 N N . ARG B 1 186 ? 13.339 -9.454 40.544 1.00 13.98 254 ARG B N 1
ATOM 4265 C CA . ARG B 1 186 ? 12.536 -9.586 41.759 1.00 15.44 254 ARG B CA 1
ATOM 4266 C C . ARG B 1 186 ? 11.209 -8.886 41.588 1.00 17.22 254 ARG B C 1
ATOM 4267 O O . ARG B 1 186 ? 11.102 -7.657 41.705 1.00 19.06 254 ARG B O 1
ATOM 4275 N N . ASN B 1 187 ? 10.205 -9.682 41.294 1.00 17.76 255 ASN B N 1
ATOM 4276 C CA . ASN B 1 187 ? 8.851 -9.206 41.220 1.00 19.15 255 ASN B CA 1
ATOM 4277 C C . ASN B 1 187 ? 7.964 -10.167 41.915 1.00 19.24 255 ASN B C 1
ATOM 4278 O O . ASN B 1 187 ? 8.220 -11.371 41.922 1.00 20.30 255 ASN B O 1
ATOM 4283 N N . PRO B 1 188 ? 6.889 -9.655 42.481 1.00 19.02 256 PRO B N 1
ATOM 4284 C CA . PRO B 1 188 ? 5.846 -10.581 42.817 1.00 18.58 256 PRO B CA 1
ATOM 4285 C C . PRO B 1 188 ? 5.426 -11.339 41.570 1.00 18.28 256 PRO B C 1
ATOM 4286 O O . PRO B 1 188 ? 5.420 -10.774 40.471 1.00 18.71 256 PRO B O 1
ATOM 4290 N N . LYS B 1 189 ? 5.053 -12.615 41.736 1.00 20.05 257 LYS B N 1
ATOM 4291 C CA . LYS B 1 189 ? 4.614 -13.430 40.612 1.00 18.13 257 LYS B CA 1
ATOM 4292 C C . LYS B 1 189 ? 3.449 -14.342 40.941 1.00 16.60 257 LYS B C 1
ATOM 4293 O O . LYS B 1 189 ? 3.260 -14.741 42.091 1.00 16.49 257 LYS B O 1
ATOM 4299 N N . PRO B 1 190 ? 2.633 -14.643 39.931 1.00 15.58 258 PRO B N 1
ATOM 4300 C CA . PRO B 1 190 ? 1.525 -15.565 40.139 1.00 15.14 258 PRO B CA 1
ATOM 4301 C C . PRO B 1 190 ? 1.963 -16.894 40.764 1.00 15.10 258 PRO B C 1
ATOM 4302 O O . PRO B 1 190 ? 3.043 -17.434 40.455 1.00 14.79 258 PRO B O 1
ATOM 4306 N N . GLY B 1 191 ? 1.161 -17.342 41.718 1.00 14.78 259 GLY B N 1
ATOM 4307 C CA . GLY B 1 191 ? 1.456 -18.546 42.468 1.00 14.85 259 GLY B CA 1
ATOM 4308 C C . GLY B 1 191 ? 2.014 -18.259 43.847 1.00 14.80 259 GLY B C 1
ATOM 4309 O O . GLY B 1 191 ? 2.024 -19.146 44.700 1.00 14.70 259 GLY B O 1
ATOM 4310 N N . GLU B 1 192 ? 2.502 -17.035 44.082 1.00 14.95 260 GLU B N 1
ATOM 4311 C CA . GLU B 1 192 ? 2.896 -16.629 45.451 1.00 15.08 260 GLU B CA 1
ATOM 4312 C C . GLU B 1 192 ? 1.647 -16.395 46.256 1.00 14.55 260 GLU B C 1
ATOM 4313 O O . GLU B 1 192 ? 0.639 -15.921 45.739 1.00 14.54 260 GLU B O 1
ATOM 4319 N N . ALA B 1 193 ? 1.688 -16.792 47.523 1.00 13.97 261 ALA B N 1
ATOM 4320 C CA . ALA B 1 193 ? 0.468 -16.744 48.343 1.00 15.63 261 ALA B CA 1
ATOM 4321 C C . ALA B 1 193 ? -0.147 -15.356 48.448 1.00 15.38 261 ALA B C 1
ATOM 4322 O O . ALA B 1 193 ? -1.387 -15.207 48.489 1.00 14.96 261 ALA B O 1
ATOM 4324 N N . ASP B 1 194 ? 0.727 -14.350 48.458 1.00 14.90 262 ASP B N 1
ATOM 4325 C CA . ASP B 1 194 ? 0.313 -12.957 48.650 1.00 14.86 262 ASP B CA 1
ATOM 4326 C C . ASP B 1 194 ? 0.236 -12.175 47.325 1.00 13.86 262 ASP B C 1
ATOM 4327 O O . ASP B 1 194 ? 0.016 -10.970 47.337 1.00 13.02 262 ASP B O 1
ATOM 4332 N N . PHE B 1 195 ? 0.373 -12.849 46.189 1.00 13.69 263 PHE B N 1
ATOM 4333 C CA . PHE B 1 195 ? 0.349 -12.155 44.898 1.00 13.39 263 PHE B CA 1
ATOM 4334 C C . PHE B 1 195 ? -0.960 -11.394 44.668 1.00 13.09 263 PHE B C 1
ATOM 4335 O O . PHE B 1 195 ? -0.947 -10.183 44.432 1.00 12.38 263 PHE B O 1
ATOM 4343 N N . ASP B 1 196 ? -2.101 -12.076 44.774 1.00 13.22 264 ASP B N 1
ATOM 4344 C CA . ASP B 1 196 ? -3.366 -11.388 44.554 1.00 14.05 264 ASP B CA 1
ATOM 4345 C C . ASP B 1 196 ? -3.582 -10.235 45.527 1.00 13.88 264 ASP B C 1
ATOM 4346 O O . ASP B 1 196 ? -4.007 -9.144 45.129 1.00 13.83 264 ASP B O 1
ATOM 4351 N N . ARG B 1 197 ? -3.310 -10.457 46.808 1.00 14.01 265 ARG B N 1
ATOM 4352 C CA . ARG B 1 197 ? -3.448 -9.383 47.797 1.00 14.68 265 ARG B CA 1
ATOM 4353 C C . ARG B 1 197 ? -2.631 -8.153 47.389 1.00 13.29 265 ARG B C 1
ATOM 4354 O O . ARG B 1 197 ? -3.125 -7.038 47.458 1.00 12.75 265 ARG B O 1
ATOM 4362 N N . ARG B 1 198 ? -1.393 -8.373 46.957 1.00 12.11 266 ARG B N 1
ATOM 4363 C CA . ARG B 1 198 ? -0.527 -7.297 46.507 1.00 11.84 266 ARG B CA 1
ATOM 4364 C C . ARG B 1 198 ? -0.979 -6.577 45.234 1.00 10.95 266 ARG B C 1
ATOM 4365 O O . ARG B 1 198 ? -0.738 -5.380 45.098 1.00 10.99 266 ARG B O 1
ATOM 4373 N N . ILE B 1 199 ? -1.553 -7.302 44.277 1.00 10.71 267 ILE B N 1
ATOM 4374 C CA . ILE B 1 199 ? -1.663 -6.770 42.907 1.00 11.44 267 ILE B CA 1
ATOM 4375 C C . ILE B 1 199 ? -3.090 -6.452 42.456 1.00 11.82 267 ILE B C 1
ATOM 4376 O O . ILE B 1 199 ? -3.291 -5.511 41.667 1.00 11.60 267 ILE B O 1
ATOM 4381 N N . PHE B 1 200 ? -4.069 -7.203 42.972 1.00 12.53 268 PHE B N 1
ATOM 4382 C CA . PHE B 1 200 ? -5.443 -7.105 42.487 1.00 12.65 268 PHE B CA 1
ATOM 4383 C C . PHE B 1 200 ? -6.430 -6.747 43.574 1.00 12.94 268 PHE B C 1
ATOM 4384 O O . PHE B 1 200 ? -6.332 -7.175 44.737 1.00 12.99 268 PHE B O 1
ATOM 4392 N N . VAL B 1 201 ? -7.413 -5.959 43.166 1.00 13.32 269 VAL B N 1
ATOM 4393 C CA . VAL B 1 201 ? -8.551 -5.610 44.018 1.00 14.99 269 VAL B CA 1
ATOM 4394 C C . VAL B 1 201 ? -9.369 -6.909 44.165 1.00 15.89 269 VAL B C 1
ATOM 4395 O O . VAL B 1 201 ? -9.693 -7.547 43.187 1.00 16.43 269 VAL B O 1
ATOM 4399 N N . PRO B 1 202 ? -9.706 -7.306 45.394 1.00 19.02 270 PRO B N 1
ATOM 4400 C CA . PRO B 1 202 ? -10.441 -8.580 45.506 1.00 21.02 270 PRO B CA 1
ATOM 4401 C C . PRO B 1 202 ? -11.903 -8.471 45.081 1.00 25.33 270 PRO B C 1
ATOM 4402 O O . PRO B 1 202 ? -12.449 -7.367 45.038 1.00 25.99 270 PRO B O 1
ATOM 4406 N N . GLU B 1 204 ? -12.528 -9.605 44.786 1.00 29.36 271 GLU B N 1
ATOM 4407 C CA . GLU B 1 204 ? -14.005 -9.668 44.800 1.00 34.23 271 GLU B CA 1
ATOM 4408 C C . GLU B 1 204 ? -14.523 -9.714 46.249 1.00 38.63 271 GLU B C 1
ATOM 4409 O O . GLU B 1 204 ? -14.054 -10.558 47.011 1.00 40.95 271 GLU B O 1
ATOM 4415 N N . PRO B 1 205 ? -15.464 -8.815 46.643 1.00 43.81 272 PRO B N 1
ATOM 4416 C CA . PRO B 1 205 ? -16.274 -9.055 47.849 1.00 44.64 272 PRO B CA 1
ATOM 4417 C C . PRO B 1 205 ? -17.661 -9.631 47.517 1.00 45.05 272 PRO B C 1
ATOM 4418 O O . PRO B 1 205 ? -18.148 -10.507 48.236 1.00 43.50 272 PRO B O 1
ATOM 4422 N N . PRO B 1 212 ? -14.809 0.388 45.429 1.00 26.73 280 PRO B N 1
ATOM 4423 C CA . PRO B 1 212 ? -15.975 0.253 44.571 1.00 25.47 280 PRO B CA 1
ATOM 4424 C C . PRO B 1 212 ? -16.001 -1.059 43.760 1.00 24.28 280 PRO B C 1
ATOM 4425 O O . PRO B 1 212 ? -14.979 -1.456 43.180 1.00 22.88 280 PRO B O 1
ATOM 4429 N N . ALA B 1 213 ? -17.190 -1.666 43.674 1.00 23.07 281 ALA B N 1
ATOM 4430 C CA . ALA B 1 213 ? -17.423 -2.998 43.070 1.00 20.85 281 ALA B CA 1
ATOM 4431 C C . ALA B 1 213 ? -16.947 -3.137 41.630 1.00 18.21 281 ALA B C 1
ATOM 4432 O O . ALA B 1 213 ? -16.471 -4.202 41.234 1.00 17.15 281 ALA B O 1
ATOM 4434 N N . TRP B 1 214 ? -17.050 -2.065 40.847 1.00 16.48 282 TRP B N 1
ATOM 4435 C CA . TRP B 1 214 ? -16.654 -2.141 39.448 1.00 14.54 282 TRP B CA 1
ATOM 4436 C C . TRP B 1 214 ? -15.168 -2.450 39.232 1.00 13.55 282 TRP B C 1
ATOM 4437 O O . TRP B 1 214 ? -14.812 -2.808 38.113 1.00 13.69 282 TRP B O 1
ATOM 4448 N N . MET B 1 215 ? -14.329 -2.270 40.251 1.00 12.47 283 MET B N 1
ATOM 4449 C CA . MET B 1 215 ? -12.894 -2.589 40.157 1.00 12.26 283 MET B CA 1
ATOM 4450 C C . MET B 1 215 ? -12.506 -3.993 40.643 1.00 12.22 283 MET B C 1
ATOM 4451 O O . MET B 1 215 ? -11.331 -4.329 40.633 1.00 11.45 283 MET B O 1
ATOM 4456 N N . ALA B 1 216 ? -13.476 -4.836 40.993 1.00 12.05 284 ALA B N 1
ATOM 4457 C CA . ALA B 1 216 ? -13.195 -6.248 41.334 1.00 12.85 284 ALA B CA 1
ATOM 4458 C C . ALA B 1 216 ? -12.283 -6.905 40.310 1.00 12.47 284 ALA B C 1
ATOM 4459 O O . ALA B 1 216 ? -12.543 -6.832 39.126 1.00 11.64 284 ALA B O 1
ATOM 4461 N N . ASN B 1 217 ? -11.218 -7.536 40.774 1.00 12.76 285 ASN B N 1
ATOM 4462 C CA . ASN B 1 217 ? -10.228 -8.183 39.933 1.00 13.08 285 ASN B CA 1
ATOM 4463 C C . ASN B 1 217 ? -9.393 -7.219 39.076 1.00 12.19 285 ASN B C 1
ATOM 4464 O O . ASN B 1 217 ? -8.645 -7.658 38.198 1.00 12.67 285 ASN B O 1
ATOM 4469 N N . GLY B 1 218 ? -9.454 -5.934 39.378 1.00 11.82 286 GLY B N 1
ATOM 4470 C CA . GLY B 1 218 ? -8.663 -4.952 38.650 1.00 11.20 286 GLY B CA 1
ATOM 4471 C C . GLY B 1 218 ? -7.398 -4.644 39.401 1.00 11.08 286 GLY B C 1
ATOM 4472 O O . GLY B 1 218 ? -7.144 -5.168 40.494 1.00 10.80 286 GLY B O 1
ATOM 4473 N N . SER B 1 219 ? -6.622 -3.730 38.826 1.00 10.33 287 SER B N 1
ATOM 4474 C CA . SER B 1 219 ? -5.372 -3.301 39.423 1.00 10.43 287 SER B CA 1
ATOM 4475 C C . SER B 1 219 ? -5.217 -1.792 39.141 1.00 10.80 287 SER B C 1
ATOM 4476 O O . SER B 1 219 ? -5.878 -1.265 38.229 1.00 10.94 287 SER B O 1
ATOM 4479 N N . TYR B 1 220 ? -4.325 -1.131 39.876 1.00 10.23 288 TYR B N 1
ATOM 4480 C CA . TYR B 1 220 ? -3.972 0.265 39.622 1.00 10.54 288 TYR B CA 1
ATOM 4481 C C . TYR B 1 220 ? -2.588 0.299 38.991 1.00 10.16 288 TYR B C 1
ATOM 4482 O O . TYR B 1 220 ? -1.662 -0.309 39.514 1.00 10.75 288 TYR B O 1
ATOM 4491 N N . VAL B 1 221 ? -2.476 1.024 37.883 1.00 9.92 289 VAL B N 1
ATOM 4492 C CA . VAL B 1 221 ? -1.216 1.181 37.191 1.00 9.55 289 VAL B CA 1
ATOM 4493 C C . VAL B 1 221 ? -0.666 2.571 37.451 1.00 9.43 289 VAL B C 1
ATOM 4494 O O . VAL B 1 221 ? -1.398 3.549 37.439 1.00 9.58 289 VAL B O 1
ATOM 4498 N N . VAL B 1 222 ? 0.634 2.646 37.688 1.00 8.93 290 VAL B N 1
ATOM 4499 C CA . VAL B 1 222 ? 1.307 3.930 37.638 1.00 9.26 290 VAL B CA 1
ATOM 4500 C C . VAL B 1 222 ? 2.324 3.844 36.505 1.00 9.54 290 VAL B C 1
ATOM 4501 O O . VAL B 1 222 ? 3.121 2.901 36.445 1.00 9.76 290 VAL B O 1
ATOM 4505 N N . VAL B 1 223 ? 2.210 4.813 35.599 1.00 9.07 291 VAL B N 1
ATOM 4506 C CA . VAL B 1 223 ? 3.108 4.958 34.490 1.00 9.42 291 VAL B CA 1
ATOM 4507 C C . VAL B 1 223 ? 4.047 6.120 34.784 1.00 8.71 291 VAL B C 1
ATOM 4508 O O . VAL B 1 223 ? 3.603 7.180 35.161 1.00 10.01 291 VAL B O 1
ATOM 4512 N N . ARG B 1 224 ? 5.345 5.953 34.555 1.00 9.54 292 ARG B N 1
ATOM 4513 C CA . ARG B 1 224 ? 6.281 7.068 34.683 1.00 9.56 292 ARG B CA 1
ATOM 4514 C C . ARG B 1 224 ? 7.218 7.032 33.498 1.00 9.81 292 ARG B C 1
ATOM 4515 O O . ARG B 1 224 ? 7.882 5.988 33.245 1.00 10.00 292 ARG B O 1
ATOM 4523 N N . ARG B 1 225 ? 7.297 8.148 32.777 1.00 9.36 293 ARG B N 1
ATOM 4524 C CA . ARG B 1 225 ? 8.296 8.299 31.721 1.00 9.34 293 ARG B CA 1
ATOM 4525 C C . ARG B 1 225 ? 9.550 8.805 32.388 1.00 9.21 293 ARG B C 1
ATOM 4526 O O . ARG B 1 225 ? 9.624 10.003 32.766 1.00 9.18 293 ARG B O 1
ATOM 4534 N N . ILE B 1 226 ? 10.541 7.916 32.495 1.00 9.06 294 ILE B N 1
ATOM 4535 C CA . ILE B 1 226 ? 11.770 8.188 33.227 1.00 9.05 294 ILE B CA 1
ATOM 4536 C C . ILE B 1 226 ? 12.942 8.247 32.264 1.00 9.18 294 ILE B C 1
ATOM 4537 O O . ILE B 1 226 ? 13.369 7.219 31.745 1.00 9.72 294 ILE B O 1
ATOM 4542 N N . ARG B 1 227 ? 13.444 9.458 32.025 1.00 9.49 295 ARG B N 1
ATOM 4543 C CA . ARG B 1 227 ? 14.607 9.626 31.162 1.00 9.82 295 ARG B CA 1
ATOM 4544 C C . ARG B 1 227 ? 15.819 9.173 31.943 1.00 10.27 295 ARG B C 1
ATOM 4545 O O . ARG B 1 227 ? 15.965 9.488 33.145 1.00 10.49 295 ARG B O 1
ATOM 4553 N N . MET B 1 228 ? 16.691 8.408 31.287 1.00 9.59 296 MET B N 1
ATOM 4554 C CA . MET B 1 228 ? 17.990 8.061 31.874 1.00 9.74 296 MET B CA 1
ATOM 4555 C C . MET B 1 228 ? 19.016 9.093 31.446 1.00 10.14 296 MET B C 1
ATOM 4556 O O . MET B 1 228 ? 19.131 9.378 30.263 1.00 10.20 296 MET B O 1
ATOM 4561 N N . LEU B 1 229 ? 19.795 9.617 32.399 1.00 10.46 297 LEU B N 1
ATOM 4562 C CA . LEU B 1 229 ? 20.860 10.559 32.091 1.00 11.31 297 LEU B CA 1
ATOM 4563 C C . LEU B 1 229 ? 22.099 9.791 31.650 1.00 10.95 297 LEU B C 1
ATOM 4564 O O . LEU B 1 229 ? 23.115 9.766 32.338 1.00 10.61 297 LEU B O 1
ATOM 4569 N N . LEU B 1 230 ? 21.992 9.173 30.471 1.00 10.36 298 LEU B N 1
ATOM 4570 C CA . LEU B 1 230 ? 23.045 8.317 29.956 1.00 10.46 298 LEU B CA 1
ATOM 4571 C C . LEU B 1 230 ? 24.401 9.041 29.796 1.00 10.68 298 LEU B C 1
ATOM 4572 O O . LEU B 1 230 ? 25.432 8.394 29.942 1.00 10.46 298 LEU B O 1
ATOM 4577 N N . ASP B 1 231 ? 24.402 10.339 29.499 1.00 11.37 299 ASP B N 1
ATOM 4578 C CA . ASP B 1 231 ? 25.659 11.075 29.339 1.00 12.44 299 ASP B CA 1
ATOM 4579 C C . ASP B 1 231 ? 26.435 11.087 30.633 1.00 12.70 299 ASP B C 1
ATOM 4580 O O . ASP B 1 231 ? 27.652 11.005 30.629 1.00 15.07 299 ASP B O 1
ATOM 4585 N N . ASP B 1 232 ? 25.726 11.132 31.742 1.00 12.05 300 ASP B N 1
ATOM 4586 C CA . ASP B 1 232 ? 26.364 11.100 33.034 1.00 11.39 300 ASP B CA 1
ATOM 4587 C C . ASP B 1 232 ? 26.648 9.665 33.494 1.00 10.93 300 ASP B C 1
ATOM 4588 O O . ASP B 1 232 ? 27.748 9.365 33.974 1.00 11.51 300 ASP B O 1
ATOM 4593 N N . TRP B 1 233 ? 25.636 8.814 33.369 1.00 10.45 301 TRP B N 1
ATOM 4594 C CA . TRP B 1 233 ? 25.737 7.419 33.735 1.00 10.64 301 TRP B CA 1
ATOM 4595 C C . TRP B 1 233 ? 26.911 6.705 33.083 1.00 11.30 301 TRP B C 1
ATOM 4596 O O . TRP B 1 233 ? 27.635 5.973 33.729 1.00 10.29 301 TRP B O 1
ATOM 4607 N N . GLU B 1 234 ? 27.115 6.958 31.789 1.00 11.82 302 GLU B N 1
ATOM 4608 C CA . GLU B 1 234 ? 28.075 6.187 31.026 1.00 12.20 302 GLU B CA 1
ATOM 4609 C C . GLU B 1 234 ? 29.540 6.593 31.229 1.00 13.55 302 GLU B C 1
ATOM 4610 O O . GLU B 1 234 ? 30.433 5.904 30.732 1.00 13.80 302 GLU B O 1
ATOM 4616 N N . GLU B 1 235 ? 29.776 7.670 31.993 1.00 13.15 303 GLU B N 1
ATOM 4617 C CA . GLU B 1 235 ? 31.125 8.066 32.445 1.00 14.64 303 GLU B CA 1
ATOM 4618 C C . GLU B 1 235 ? 31.531 7.415 33.773 1.00 14.90 303 GLU B C 1
ATOM 4619 O O . GLU B 1 235 ? 32.683 7.488 34.175 1.00 14.95 303 GLU B O 1
ATOM 4625 N N . LEU B 1 236 ? 30.599 6.728 34.428 1.00 14.96 304 LEU B N 1
ATOM 4626 C CA . LEU B 1 236 ? 30.888 6.120 35.720 1.00 15.38 304 LEU B CA 1
ATOM 4627 C C . LEU B 1 236 ? 31.674 4.849 35.552 1.00 14.86 304 LEU B C 1
ATOM 4628 O O . LEU B 1 236 ? 31.567 4.160 34.550 1.00 14.70 304 LEU B O 1
ATOM 4633 N N . SER B 1 237 ? 32.442 4.523 36.574 1.00 14.50 305 SER B N 1
ATOM 4634 C CA A SER B 1 237 ? 33.040 3.203 36.678 0.80 14.39 305 SER B CA 1
ATOM 4635 C CA B SER B 1 237 ? 33.058 3.205 36.683 0.20 14.28 305 SER B CA 1
ATOM 4636 C C . SER B 1 237 ? 31.991 2.130 36.902 1.00 14.11 305 SER B C 1
ATOM 4637 O O . SER B 1 237 ? 30.882 2.432 37.352 1.00 13.98 305 SER B O 1
ATOM 4642 N N . LEU B 1 238 ? 32.352 0.885 36.613 1.00 14.35 306 LEU B N 1
ATOM 4643 C CA . LEU B 1 238 ? 31.478 -0.253 36.863 1.00 14.71 306 LEU B CA 1
ATOM 4644 C C . LEU B 1 238 ? 31.128 -0.320 38.340 1.00 14.62 306 LEU B C 1
ATOM 4645 O O . LEU B 1 238 ? 29.970 -0.532 38.698 1.00 13.78 306 LEU B O 1
ATOM 4650 N N . LYS B 1 239 ? 32.126 -0.146 39.205 1.00 15.25 307 LYS B N 1
ATOM 4651 C CA . LYS B 1 239 ? 31.851 -0.195 40.630 1.00 16.07 307 LYS B CA 1
ATOM 4652 C C . LYS B 1 239 ? 30.817 0.865 40.996 1.00 15.63 307 LYS B C 1
ATOM 4653 O O . LYS B 1 239 ? 29.846 0.564 41.719 1.00 14.95 307 LYS B O 1
ATOM 4659 N N . ALA B 1 240 ? 31.018 2.100 40.531 1.00 13.97 308 ALA B N 1
ATOM 4660 C CA . ALA B 1 240 ? 30.026 3.154 40.805 1.00 13.75 308 ALA B CA 1
ATOM 4661 C C . ALA B 1 240 ? 28.601 2.763 40.326 1.00 13.37 308 ALA B C 1
ATOM 4662 O O . ALA B 1 240 ? 27.630 2.921 41.070 1.00 13.22 308 ALA B O 1
ATOM 4664 N N . GLN B 1 241 ? 28.498 2.238 39.108 1.00 12.57 309 GLN B N 1
ATOM 4665 C CA . GLN B 1 241 ? 27.179 1.835 38.581 1.00 12.40 309 GLN B CA 1
ATOM 4666 C C . GLN B 1 241 ? 26.589 0.677 39.384 1.00 12.15 309 GLN B C 1
ATOM 4667 O O . GLN B 1 241 ? 25.400 0.688 39.708 1.00 12.25 309 GLN B O 1
ATOM 4673 N N . GLU B 1 242 ? 27.400 -0.306 39.740 1.00 12.14 310 GLU B N 1
ATOM 4674 C CA . GLU B 1 242 ? 26.874 -1.431 40.509 1.00 12.42 310 GLU B CA 1
ATOM 4675 C C . GLU B 1 242 ? 26.463 -1.030 41.909 1.00 12.37 310 GLU B C 1
ATOM 4676 O O . GLU B 1 242 ? 25.480 -1.552 42.439 1.00 12.21 310 GLU B O 1
ATOM 4682 N N . ASP B 1 243 ? 27.196 -0.085 42.489 1.00 12.31 311 ASP B N 1
ATOM 4683 C CA . ASP B 1 243 ? 26.857 0.436 43.829 1.00 12.14 311 ASP B CA 1
ATOM 4684 C C . ASP B 1 243 ? 25.543 1.213 43.851 1.00 11.70 311 ASP B C 1
ATOM 4685 O O . ASP B 1 243 ? 24.828 1.243 44.888 1.00 11.52 311 ASP B O 1
ATOM 4690 N N . VAL B 1 244 ? 25.187 1.833 42.727 1.00 10.43 312 VAL B N 1
ATOM 4691 C CA . VAL B 1 244 ? 23.894 2.514 42.614 1.00 11.34 312 VAL B CA 1
ATOM 4692 C C . VAL B 1 244 ? 22.723 1.531 42.742 1.00 11.00 312 VAL B C 1
ATOM 4693 O O . VAL B 1 244 ? 21.699 1.845 43.378 1.00 10.44 312 VAL B O 1
ATOM 4697 N N . ILE B 1 245 ? 22.873 0.337 42.189 1.00 11.11 313 ILE B N 1
ATOM 4698 C CA . ILE B 1 245 ? 21.807 -0.677 42.221 1.00 11.20 313 ILE B CA 1
ATOM 4699 C C . ILE B 1 245 ? 21.931 -1.660 43.369 1.00 11.05 313 ILE B C 1
ATOM 4700 O O . ILE B 1 245 ? 20.921 -2.031 43.979 1.00 11.23 313 ILE B O 1
ATOM 4705 N N . GLY B 1 246 ? 23.169 -2.086 43.659 1.00 11.33 314 GLY B N 1
ATOM 4706 C CA . GLY B 1 246 ? 23.403 -3.190 44.594 1.00 11.54 314 GLY B CA 1
ATOM 4707 C C . GLY B 1 246 ? 23.505 -4.575 43.985 1.00 12.69 314 GLY B C 1
ATOM 4708 O O . GLY B 1 246 ? 23.603 -5.582 44.699 1.00 12.69 314 GLY B O 1
ATOM 4709 N N . ARG B 1 247 ? 23.551 -4.639 42.648 1.00 12.64 315 ARG B N 1
ATOM 4710 C CA . ARG B 1 247 ? 23.604 -5.883 41.905 1.00 12.12 315 ARG B CA 1
ATOM 4711 C C . ARG B 1 247 ? 24.597 -5.736 40.762 1.00 12.55 315 ARG B C 1
ATOM 4712 O O . ARG B 1 247 ? 24.826 -4.636 40.290 1.00 11.75 315 ARG B O 1
ATOM 4720 N N . ARG B 1 248 ? 25.199 -6.851 40.365 1.00 12.84 316 ARG B N 1
ATOM 4721 C CA . ARG B 1 248 ? 26.134 -6.912 39.251 1.00 14.10 316 ARG B CA 1
ATOM 4722 C C . ARG B 1 248 ? 25.479 -6.690 37.883 1.00 14.05 316 ARG B C 1
ATOM 4723 O O . ARG B 1 248 ? 24.393 -7.229 37.633 1.00 13.20 316 ARG B O 1
ATOM 4731 N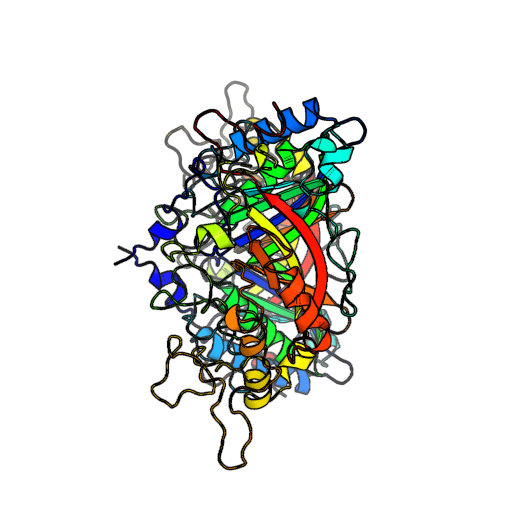 N . LYS B 1 249 ? 26.153 -5.931 37.018 1.00 12.62 317 LYS B N 1
ATOM 4732 C CA . LYS B 1 249 ? 25.705 -5.805 35.622 1.00 13.22 317 LYS B CA 1
ATOM 4733 C C . LYS B 1 249 ? 25.871 -7.112 34.833 1.00 13.68 317 LYS B C 1
ATOM 4734 O O . LYS B 1 249 ? 25.084 -7.391 33.915 1.00 13.49 317 LYS B O 1
ATOM 4740 N N . SER B 1 250 ? 26.876 -7.911 35.161 1.00 13.97 318 SER B N 1
ATOM 4741 C CA . SER B 1 250 ? 27.138 -9.139 34.387 1.00 15.14 318 SER B CA 1
ATOM 4742 C C . SER B 1 250 ? 25.945 -10.088 34.374 1.00 14.65 318 SER B C 1
ATOM 4743 O O . SER B 1 250 ? 25.526 -10.581 33.310 1.00 14.19 318 SER B O 1
ATOM 4746 N N . ASP B 1 251 ? 25.401 -10.364 35.547 1.00 15.05 319 ASP B N 1
ATOM 4747 C CA . ASP B 1 251 ? 24.318 -11.342 35.673 1.00 16.66 319 ASP B CA 1
ATOM 4748 C C . ASP B 1 251 ? 23.190 -10.950 36.615 1.00 15.96 319 ASP B C 1
ATOM 4749 O O . ASP B 1 251 ? 22.256 -11.731 36.788 1.00 17.30 319 ASP B O 1
ATOM 4754 N N . GLY B 1 252 ? 23.243 -9.761 37.214 1.00 14.76 320 GLY B N 1
ATOM 4755 C CA . GLY B 1 252 ? 22.184 -9.355 38.139 1.00 14.12 320 GLY B CA 1
ATOM 4756 C C . GLY B 1 252 ? 22.271 -9.919 39.545 1.00 14.39 320 GLY B C 1
ATOM 4757 O O . GLY B 1 252 ? 21.357 -9.739 40.350 1.00 13.33 320 GLY B O 1
ATOM 4758 N N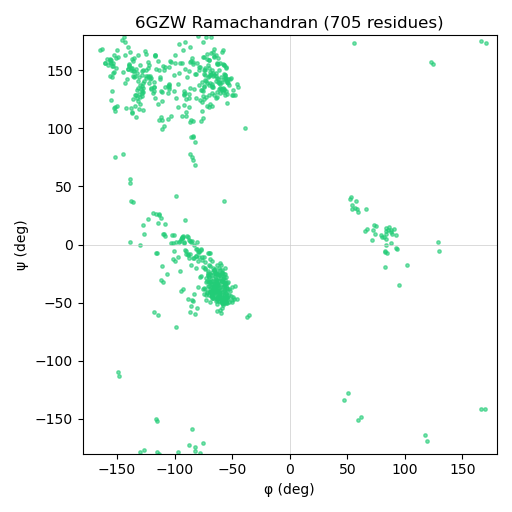 . ALA B 1 253 ? 23.370 -10.612 39.836 1.00 14.89 321 ALA B N 1
ATOM 4759 C CA . ALA B 1 253 ? 23.581 -11.195 41.155 1.00 15.04 321 ALA B CA 1
ATOM 4760 C C . ALA B 1 253 ? 23.768 -10.044 42.167 1.00 15.01 321 ALA B C 1
ATOM 4761 O O . ALA B 1 253 ? 24.286 -8.988 41.830 1.00 14.55 321 ALA B O 1
ATOM 4763 N N . PRO B 1 254 ? 23.369 -10.259 43.426 1.00 14.41 322 PRO B N 1
ATOM 4764 C CA . PRO B 1 254 ? 23.663 -9.244 44.435 1.00 15.73 322 PRO B CA 1
ATOM 4765 C C . PRO B 1 254 ? 25.171 -9.028 44.618 1.00 15.84 322 PRO B C 1
ATOM 4766 O O . PRO B 1 254 ? 25.949 -9.992 44.464 1.00 15.57 322 PRO B O 1
ATOM 4770 N N . LEU B 1 255 ? 25.574 -7.806 44.996 1.00 15.88 323 LEU B N 1
ATOM 4771 C CA . LEU B 1 255 ? 27.001 -7.518 45.239 1.00 15.67 323 LEU B CA 1
ATOM 4772 C C . LEU B 1 255 ? 27.519 -8.320 46.422 1.00 17.00 323 LEU B C 1
ATOM 4773 O O . LEU B 1 255 ? 28.707 -8.583 46.500 1.00 17.00 323 LEU B O 1
ATOM 4778 N N . SER B 1 256 ? 26.620 -8.720 47.321 1.00 16.89 324 SER B N 1
ATOM 4779 C CA . SER B 1 256 ? 26.981 -9.622 48.422 1.00 19.17 324 SER B CA 1
ATOM 4780 C C . SER B 1 256 ? 27.330 -11.071 48.020 1.00 20.88 324 SER B C 1
ATOM 4781 O O . SER B 1 256 ? 27.744 -11.851 48.879 1.00 21.91 324 SER B O 1
ATOM 4784 N N . GLY B 1 257 ? 27.140 -11.450 46.757 1.00 21.71 325 GLY B N 1
ATOM 4785 C CA . GLY B 1 257 ? 27.476 -12.789 46.292 1.00 23.90 325 GLY B CA 1
ATOM 4786 C C . GLY B 1 257 ? 28.942 -12.895 45.916 1.00 26.75 325 GLY B C 1
ATOM 4787 O O . GLY B 1 257 ? 29.577 -11.904 45.568 1.00 26.68 325 GLY B O 1
ATOM 4788 N N . GLY B 1 258 ? 29.479 -14.107 45.978 1.00 31.90 326 GLY B N 1
ATOM 4789 C CA . GLY B 1 258 ? 30.816 -14.401 45.433 1.00 33.08 326 GLY B CA 1
ATOM 4790 C C . GLY B 1 258 ? 30.767 -14.707 43.928 1.00 37.25 326 GLY B C 1
ATOM 4791 O O . GLY B 1 258 ? 29.817 -14.318 43.220 1.00 34.10 326 GLY B O 1
ATOM 4792 N N . SER B 1 259 ? 31.800 -15.400 43.445 1.00 36.60 327 SER B N 1
ATOM 4793 C CA . SER B 1 259 ? 31.935 -15.748 42.030 1.00 37.20 327 SER B CA 1
ATOM 4794 C C . SER B 1 259 ? 30.912 -16.788 41.564 1.00 37.22 327 SER B C 1
ATOM 4795 O O . SER B 1 259 ? 30.496 -16.741 40.416 1.00 43.46 327 SER B O 1
ATOM 4798 N N . GLY B 1 260 ? 30.510 -17.715 42.441 1.00 34.57 328 GLY B N 1
ATOM 4799 C CA . GLY B 1 260 ? 29.446 -18.700 42.120 1.00 32.65 328 GLY B CA 1
ATOM 4800 C C . GLY B 1 260 ? 28.014 -18.235 42.360 1.00 29.60 328 GLY B C 1
ATOM 4801 O O . GLY B 1 260 ? 27.067 -19.014 42.167 1.00 29.97 328 GLY B O 1
ATOM 4802 N N . ALA B 1 261 ? 27.847 -16.981 42.798 1.00 26.59 329 ALA B N 1
ATOM 4803 C CA . ALA B 1 261 ? 26.527 -16.372 42.911 1.00 24.27 329 ALA B CA 1
ATOM 4804 C C . ALA B 1 261 ? 25.944 -16.136 41.524 1.00 22.44 329 ALA B C 1
ATOM 4805 O O . ALA B 1 261 ? 26.664 -15.873 40.562 1.00 22.52 329 ALA B O 1
ATOM 4807 N N . THR B 1 262 ? 24.631 -16.226 41.439 1.00 21.95 330 THR B N 1
ATOM 4808 C CA . THR B 1 262 ? 23.935 -15.986 40.180 1.00 22.02 330 THR B CA 1
ATOM 4809 C C . THR B 1 262 ? 22.801 -14.995 40.416 1.00 20.92 330 THR B C 1
ATOM 4810 O O . THR B 1 262 ? 22.562 -14.521 41.518 1.00 20.49 330 THR B O 1
ATOM 4814 N N . GLU B 1 263 ? 22.069 -14.710 39.355 1.00 21.03 331 GLU B N 1
ATOM 4815 C CA . GLU B 1 263 ? 20.895 -13.872 39.457 1.00 21.32 331 GLU B CA 1
ATOM 4816 C C . GLU B 1 263 ? 19.946 -14.242 40.611 1.00 22.51 331 GLU B C 1
ATOM 4817 O O . GLU B 1 263 ? 19.366 -13.362 41.211 1.00 23.32 331 GLU B O 1
ATOM 4823 N N . SER B 1 264 ? 19.800 -15.533 40.911 1.00 24.06 332 SER B N 1
ATOM 4824 C CA . SER B 1 264 ? 18.859 -15.987 41.938 1.00 24.86 332 SER B CA 1
ATOM 4825 C C . SER B 1 264 ? 19.413 -15.923 43.360 1.00 24.72 332 SER B C 1
ATOM 4826 O O . SER B 1 264 ? 18.653 -16.100 44.296 1.00 25.35 332 SER B O 1
ATOM 4829 N N . THR B 1 265 ? 20.713 -15.698 43.530 1.00 21.65 333 THR B N 1
ATOM 4830 C CA . THR B 1 265 ? 21.296 -15.691 44.884 1.00 21.74 333 THR B CA 1
ATOM 4831 C C . THR B 1 265 ? 20.644 -14.592 45.715 1.00 21.90 333 THR B C 1
ATOM 4832 O O . THR B 1 265 ? 20.546 -13.453 45.271 1.00 22.16 333 THR B O 1
ATOM 4836 N N . GLU B 1 266 ? 20.196 -14.945 46.913 1.00 21.12 334 GLU B N 1
ATOM 4837 C CA . GLU B 1 266 ? 19.529 -13.997 47.791 1.00 21.70 334 GLU B CA 1
ATOM 4838 C C . GLU B 1 266 ? 20.492 -12.883 48.233 1.00 20.10 334 GLU B C 1
ATOM 4839 O O . GLU B 1 266 ? 21.700 -13.127 48.459 1.00 18.93 334 GLU B O 1
ATOM 4845 N N A MET B 1 267 ? 19.985 -11.654 48.312 0.70 19.33 335 MET B N 1
ATOM 4846 N N B MET B 1 267 ? 19.947 -11.672 48.341 0.30 19.95 335 MET B N 1
ATOM 4847 C CA A MET B 1 267 ? 20.788 -10.517 48.738 0.70 19.20 335 MET B CA 1
ATOM 4848 C CA B MET B 1 267 ? 20.654 -10.510 48.855 0.30 19.94 335 MET B CA 1
ATOM 4849 C C A MET B 1 267 ? 21.102 -10.646 50.235 0.70 19.00 335 MET B C 1
ATOM 4850 C C B MET B 1 267 ? 21.138 -10.793 50.270 0.30 19.37 335 MET B C 1
ATOM 4851 O O A MET B 1 267 ? 20.233 -11.020 51.025 0.70 18.25 335 MET B O 1
ATOM 4852 O O B MET B 1 267 ? 20.434 -11.463 51.030 0.30 18.78 335 MET B O 1
ATOM 4861 N N . ASP B 1 268 ? 22.340 -10.327 50.614 1.00 18.66 336 ASP B N 1
ATOM 4862 C CA . ASP B 1 268 ? 22.746 -10.261 52.033 1.00 19.36 336 ASP B CA 1
ATOM 4863 C C . ASP B 1 268 ? 22.930 -8.812 52.402 1.00 18.59 336 ASP B C 1
ATOM 4864 O O . ASP B 1 268 ? 23.958 -8.200 52.099 1.00 18.37 336 ASP B O 1
ATOM 4869 N N . LEU B 1 269 ? 21.926 -8.272 53.084 1.00 18.61 337 LEU B N 1
ATOM 4870 C CA . LEU B 1 269 ? 21.900 -6.849 53.428 1.00 19.97 337 LEU B CA 1
ATOM 4871 C C . LEU B 1 269 ? 22.782 -6.474 54.623 1.00 19.60 337 LEU B C 1
ATOM 4872 O O . LEU B 1 269 ? 23.001 -5.291 54.855 1.00 18.76 337 LEU B O 1
ATOM 4877 N N . GLU B 1 270 ? 23.291 -7.464 55.362 1.00 21.56 338 GLU B N 1
ATOM 4878 C CA . GLU B 1 270 ? 24.175 -7.176 56.504 1.00 21.81 338 GLU B CA 1
ATOM 4879 C C . GLU B 1 270 ? 25.645 -7.331 56.214 1.00 21.57 338 GLU B C 1
ATOM 4880 O O . GLU B 1 270 ? 26.474 -6.848 57.001 1.00 20.45 338 GLU B O 1
ATOM 4886 N N . LYS B 1 271 ? 25.980 -7.978 55.099 1.00 21.73 339 LYS B N 1
ATOM 4887 C CA . LYS B 1 271 ? 27.378 -8.286 54.786 1.00 23.07 339 LYS B CA 1
ATOM 4888 C C . LYS B 1 271 ? 28.233 -7.039 54.712 1.00 23.54 339 LYS B C 1
ATOM 4889 O O . LYS B 1 271 ? 27.852 -6.069 54.066 1.00 22.05 339 LYS B O 1
ATOM 4895 N N . THR B 1 272 ? 29.406 -7.080 55.349 1.00 23.41 340 THR B N 1
ATOM 4896 C CA . THR B 1 272 ? 30.365 -5.976 55.318 1.00 25.41 340 THR B CA 1
ATOM 4897 C C . THR B 1 272 ? 31.720 -6.454 54.795 1.00 26.65 340 THR B C 1
ATOM 4898 O O . THR B 1 272 ? 32.065 -7.625 54.942 1.00 27.03 340 THR B O 1
ATOM 4902 N N . ASP B 1 273 ? 32.479 -5.553 54.185 1.00 28.28 341 ASP B N 1
ATOM 4903 C CA . ASP B 1 273 ? 33.831 -5.879 53.722 1.00 29.41 341 ASP B CA 1
ATOM 4904 C C . ASP B 1 273 ? 34.813 -5.768 54.907 1.00 32.22 341 ASP B C 1
ATOM 4905 O O . ASP B 1 273 ? 34.390 -5.564 56.054 1.00 29.63 341 ASP B O 1
ATOM 4910 N N . GLY B 1 274 ? 36.108 -5.909 54.629 1.00 34.14 342 GLY B N 1
ATOM 4911 C CA . GLY B 1 274 ? 37.140 -5.835 55.662 1.00 35.36 342 GLY B CA 1
ATOM 4912 C C . GLY B 1 274 ? 37.251 -4.532 56.438 1.00 36.73 342 GLY B C 1
ATOM 4913 O O . GLY B 1 274 ? 37.816 -4.518 57.538 1.00 39.10 342 GLY B O 1
ATOM 4914 N N . SER B 1 275 ? 36.753 -3.434 55.870 1.00 34.82 343 SER B N 1
ATOM 4915 C CA . SER B 1 275 ? 36.769 -2.124 56.544 1.00 33.46 343 SER B CA 1
ATOM 4916 C C . SER B 1 275 ? 35.505 -1.824 57.363 1.00 31.82 343 SER B C 1
ATOM 4917 O O . SER B 1 275 ? 35.409 -0.757 57.960 1.00 31.37 343 SER B O 1
ATOM 4920 N N . GLY B 1 276 ? 34.556 -2.760 57.405 1.00 29.80 344 GLY B N 1
ATOM 4921 C CA . GLY B 1 276 ? 33.289 -2.571 58.117 1.00 29.68 344 GLY B CA 1
ATOM 4922 C C . GLY B 1 276 ? 32.174 -1.937 57.289 1.00 28.84 344 GLY B C 1
ATOM 4923 O O . GLY B 1 276 ? 31.116 -1.601 57.832 1.00 27.97 344 GLY B O 1
ATOM 4924 N N . GLU B 1 277 ? 32.386 -1.784 55.980 1.00 27.56 345 GLU B N 1
ATOM 4925 C CA . GLU B 1 277 ? 31.428 -1.066 55.134 1.00 26.87 345 GLU B CA 1
ATOM 4926 C C . GLU B 1 277 ? 30.509 -2.065 54.437 1.00 23.80 345 GLU B C 1
ATOM 4927 O O . GLU B 1 277 ? 30.956 -3.115 53.977 1.00 24.26 345 GLU B O 1
ATOM 4933 N N . LEU B 1 278 ? 29.224 -1.734 54.377 1.00 21.72 346 LEU B N 1
ATOM 4934 C CA . LEU B 1 278 ? 28.217 -2.589 53.742 1.00 19.73 346 LEU B CA 1
ATOM 4935 C C . LEU B 1 278 ? 28.554 -2.829 52.282 1.00 18.23 346 LEU B C 1
ATOM 4936 O O . LEU B 1 278 ? 28.909 -1.897 51.574 1.00 19.58 346 LEU B O 1
ATOM 4941 N N . VAL B 1 279 ? 28.467 -4.088 51.875 1.00 17.02 347 VAL B N 1
ATOM 4942 C CA . VAL B 1 279 ? 28.788 -4.496 50.523 1.00 16.94 347 VAL B CA 1
ATOM 4943 C C . VAL B 1 279 ? 27.671 -4.059 49.577 1.00 15.88 347 VAL B C 1
ATOM 4944 O O . VAL B 1 279 ? 27.962 -3.622 48.477 1.00 15.34 347 VAL B O 1
ATOM 4948 N N . VAL B 1 280 ? 26.414 -4.231 49.999 1.00 15.26 348 VAL B N 1
ATOM 4949 C CA . VAL B 1 280 ? 25.271 -3.612 49.311 1.00 15.33 348 VAL B CA 1
ATOM 4950 C C . VAL B 1 280 ? 25.028 -2.247 49.947 1.00 14.67 348 VAL B C 1
ATOM 4951 O O . VAL B 1 280 ? 24.566 -2.175 51.101 1.00 14.32 348 VAL B O 1
ATOM 4955 N N . PRO B 1 281 ? 25.308 -1.155 49.218 1.00 14.41 349 PRO B N 1
ATOM 4956 C CA . PRO B 1 281 ? 25.237 0.150 49.880 1.00 13.99 349 PRO B CA 1
ATOM 4957 C C . PRO B 1 281 ? 23.893 0.501 50.501 1.00 14.17 349 PRO B C 1
ATOM 4958 O O . PRO B 1 281 ? 22.825 -0.030 50.094 1.00 12.66 349 PRO B O 1
ATOM 4962 N N . ILE B 1 282 ? 23.937 1.375 51.505 1.00 13.59 350 ILE B N 1
ATOM 4963 C CA . ILE B 1 282 ? 22.759 1.690 52.310 1.00 14.98 350 ILE B CA 1
ATOM 4964 C C . ILE B 1 282 ? 21.641 2.370 51.489 1.00 14.23 350 ILE B C 1
ATOM 4965 O O . ILE B 1 282 ? 20.450 2.273 51.836 1.00 14.03 350 ILE B O 1
ATOM 4970 N N . ASN B 1 283 ? 22.041 3.016 50.387 1.00 14.07 351 ASN B N 1
ATOM 4971 C CA . ASN B 1 283 ? 21.127 3.761 49.523 1.00 14.17 351 ASN B CA 1
ATOM 4972 C C . ASN B 1 283 ? 21.015 3.103 48.129 1.00 14.16 351 ASN B C 1
ATOM 4973 O O . ASN B 1 283 ? 20.578 3.750 47.168 1.00 14.29 351 ASN B O 1
ATOM 4978 N N . ALA B 1 284 ? 21.413 1.830 48.036 1.00 13.18 352 ALA B N 1
ATOM 4979 C CA . ALA B 1 284 ? 21.352 1.107 46.761 1.00 12.12 352 ALA B CA 1
ATOM 4980 C C . ALA B 1 284 ? 19.893 0.837 46.394 1.00 11.22 352 ALA B C 1
ATOM 4981 O O . ALA B 1 284 ? 19.083 0.465 47.253 1.00 11.21 352 ALA B O 1
ATOM 4983 N N . HIS B 1 285 ? 19.577 1.043 45.124 1.00 10.92 353 HIS B N 1
ATOM 4984 C CA . HIS B 1 285 ? 18.222 0.995 44.649 1.00 10.71 353 HIS B CA 1
ATOM 4985 C C . HIS B 1 285 ? 17.562 -0.333 44.975 1.00 11.14 353 HIS B C 1
ATOM 4986 O O . HIS B 1 285 ? 16.473 -0.355 45.503 1.00 11.69 353 HIS B O 1
ATOM 4993 N N . ALA B 1 286 ? 18.256 -1.435 44.704 1.00 11.00 354 ALA B N 1
ATOM 4994 C CA . ALA B 1 286 ? 17.691 -2.788 44.946 1.00 11.68 354 ALA B CA 1
ATOM 4995 C C . ALA B 1 286 ? 17.702 -3.215 46.430 1.00 11.73 354 ALA B C 1
ATOM 4996 O O . ALA B 1 286 ? 17.248 -4.311 46.774 1.00 12.50 354 ALA B O 1
ATOM 4998 N N . ARG B 1 287 ? 18.287 -2.391 47.295 1.00 12.00 355 ARG B N 1
ATOM 4999 C CA . ARG B 1 287 ? 18.061 -2.543 48.737 1.00 12.42 355 ARG B CA 1
ATOM 5000 C C . ARG B 1 287 ? 16.758 -1.867 49.131 1.00 12.46 355 ARG B C 1
ATOM 5001 O O . AR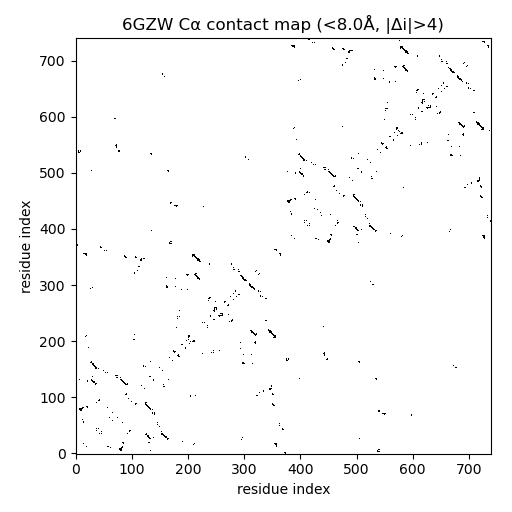G B 1 287 ? 15.857 -2.495 49.673 1.00 12.32 355 ARG B O 1
ATOM 5009 N N . ILE B 1 288 ? 16.696 -0.570 48.872 1.00 12.31 356 ILE B N 1
ATOM 5010 C CA . ILE B 1 288 ? 15.666 0.296 49.450 1.00 11.41 356 ILE B CA 1
ATOM 5011 C C . ILE B 1 288 ? 14.275 0.145 48.827 1.00 11.08 356 ILE B C 1
ATOM 5012 O O . ILE B 1 288 ? 13.314 0.525 49.433 1.00 11.62 356 ILE B O 1
ATOM 5017 N N . THR B 1 289 ? 14.184 -0.409 47.625 1.00 10.64 357 THR B N 1
ATOM 5018 C CA . THR B 1 289 ? 12.899 -0.729 46.989 1.00 10.57 357 THR B CA 1
ATOM 5019 C C . THR B 1 289 ? 12.225 -2.030 47.419 1.00 10.72 357 THR B C 1
ATOM 5020 O O . THR B 1 289 ? 11.075 -2.274 47.021 1.00 10.05 357 THR B O 1
ATOM 5024 N N . ARG B 1 290 ? 12.918 -2.888 48.176 1.00 11.60 358 ARG B N 1
ATOM 5025 C CA . ARG B 1 290 ? 12.364 -4.211 48.504 1.00 11.82 358 ARG B CA 1
ATOM 5026 C C . ARG B 1 290 ? 11.102 -4.084 49.354 1.00 12.58 358 ARG B C 1
ATOM 5027 O O . ARG B 1 290 ? 11.028 -3.196 50.228 1.00 12.91 358 ARG B O 1
ATOM 5035 N N . PRO B 1 291 ? 10.125 -4.985 49.145 1.00 13.14 359 PRO B N 1
ATOM 5036 C CA . PRO B 1 291 ? 8.976 -4.959 50.072 1.00 12.86 359 PRO B CA 1
ATOM 5037 C C . PRO B 1 291 ? 9.345 -5.068 51.533 1.00 13.67 359 PRO B C 1
ATOM 5038 O O . PRO B 1 291 ? 8.774 -4.331 52.324 1.00 13.57 359 PRO B O 1
ATOM 5042 N N . ASP B 1 292 ? 10.352 -5.882 51.868 1.00 14.38 360 ASP B N 1
ATOM 5043 C CA . ASP B 1 292 ? 10.760 -6.030 53.282 1.00 15.79 360 ASP B CA 1
ATOM 5044 C C . ASP B 1 292 ? 11.463 -4.817 53.894 1.00 16.65 360 ASP B C 1
ATOM 5045 O O . ASP B 1 292 ? 11.712 -4.791 55.109 1.00 17.68 360 ASP B O 1
ATOM 5050 N N . GLN B 1 293 ? 11.768 -3.812 53.084 1.00 15.80 361 GLN B N 1
ATOM 5051 C CA . GLN B 1 293 ? 12.277 -2.528 53.541 1.00 15.85 361 GLN B CA 1
ATOM 5052 C C . GLN B 1 293 ? 11.199 -1.437 53.517 1.00 15.33 361 GLN B C 1
ATOM 5053 O O . GLN B 1 293 ? 11.483 -0.288 53.834 1.00 16.88 361 GLN B O 1
ATOM 5059 N N . ASN B 1 294 ? 9.971 -1.783 53.125 1.00 15.64 362 ASN B N 1
ATOM 5060 C CA . ASN B 1 294 ? 8.911 -0.806 52.964 1.00 14.97 362 ASN B CA 1
ATOM 5061 C C . ASN B 1 294 ? 7.597 -1.283 53.547 1.00 15.08 362 ASN B C 1
ATOM 5062 O O . ASN B 1 294 ? 6.518 -0.987 53.034 1.00 14.46 362 ASN B O 1
ATOM 5067 N N . GLY B 1 295 ? 7.665 -1.999 54.663 1.00 16.37 363 GLY B N 1
ATOM 5068 C CA . GLY B 1 295 ? 6.439 -2.467 55.291 1.00 16.43 363 GLY B CA 1
ATOM 5069 C C . GLY B 1 295 ? 5.577 -3.360 54.409 1.00 16.66 363 GLY B C 1
ATOM 5070 O O . GLY B 1 295 ? 4.352 -3.415 54.582 1.00 16.92 363 GLY B O 1
ATOM 5071 N N . GLY B 1 296 ? 6.207 -4.079 53.474 1.00 15.20 364 GLY B N 1
ATOM 5072 C CA . GLY B 1 296 ? 5.478 -4.962 52.582 1.00 14.56 364 GLY B CA 1
ATOM 5073 C C . GLY B 1 296 ? 4.970 -4.300 51.311 1.00 13.52 364 GLY B C 1
ATOM 5074 O O . GLY B 1 296 ? 4.330 -4.973 50.503 1.00 14.59 364 GLY B O 1
ATOM 5075 N N . ALA B 1 297 ? 5.252 -3.008 51.121 1.00 12.61 365 ALA B N 1
ATOM 5076 C CA . ALA B 1 297 ? 4.886 -2.314 49.877 1.00 12.20 365 ALA B CA 1
ATOM 5077 C C . ALA B 1 297 ? 5.460 -3.032 48.669 1.00 11.43 365 ALA B C 1
ATOM 5078 O O . ALA B 1 297 ? 6.630 -3.365 48.660 1.00 10.95 365 ALA B O 1
ATOM 5080 N N . ALA B 1 298 ? 4.630 -3.256 47.655 1.00 11.04 366 ALA B N 1
ATOM 5081 C CA . ALA B 1 298 ? 5.029 -4.141 46.545 1.00 10.86 366 ALA B CA 1
ATOM 5082 C C . ALA B 1 298 ? 4.309 -3.779 45.262 1.00 10.37 366 ALA B C 1
ATOM 5083 O O . ALA B 1 298 ? 3.259 -3.167 45.294 1.00 10.05 366 ALA B O 1
ATOM 5085 N N . MET B 1 299 ? 4.927 -4.096 44.133 1.00 10.32 367 MET B N 1
ATOM 5086 C CA . MET B 1 299 ? 4.325 -3.862 42.832 1.00 10.91 367 MET B CA 1
ATOM 5087 C C . MET B 1 299 ? 4.911 -4.841 41.827 1.00 10.82 367 MET B C 1
ATOM 5088 O O . MET B 1 299 ? 6.066 -5.265 41.956 1.00 10.50 367 MET B O 1
ATOM 5093 N N . VAL B 1 300 ? 4.129 -5.129 40.785 1.00 10.15 368 VAL B N 1
ATOM 5094 C CA . VAL B 1 300 ? 4.641 -5.804 39.586 1.00 10.73 368 VAL B CA 1
ATOM 5095 C C . VAL B 1 300 ? 5.131 -4.743 38.600 1.00 10.39 368 VAL B C 1
ATOM 5096 O O . VAL B 1 300 ? 4.387 -3.833 38.257 1.00 11.82 368 VAL B O 1
ATOM 5100 N N . ARG B 1 301 ? 6.385 -4.859 38.178 1.00 9.88 369 ARG B N 1
ATOM 5101 C CA . ARG B 1 301 ? 6.997 -4.007 37.161 1.00 9.96 369 ARG B CA 1
ATOM 5102 C C . ARG B 1 301 ? 7.006 -4.680 35.796 1.00 10.15 369 ARG B C 1
ATOM 5103 O O . ARG B 1 301 ? 7.410 -5.848 35.653 1.00 10.13 369 ARG B O 1
ATOM 5111 N N . ARG B 1 302 ? 6.459 -3.959 34.815 1.00 9.59 370 ARG B N 1
ATOM 5112 C CA . ARG B 1 302 ? 6.318 -4.496 33.460 1.00 9.12 370 ARG B CA 1
ATOM 5113 C C . ARG B 1 302 ? 6.516 -3.350 32.450 1.00 8.78 370 ARG B C 1
ATOM 5114 O O . ARG B 1 302 ? 5.550 -2.813 31.875 1.00 7.95 370 ARG B O 1
ATOM 5122 N N . PRO B 1 303 ? 7.787 -2.960 32.218 1.00 8.54 371 PRO B N 1
ATOM 5123 C CA . PRO B 1 303 ? 8.092 -1.732 31.478 1.00 8.36 371 PRO B CA 1
ATOM 5124 C C . PRO B 1 303 ? 8.376 -1.949 29.997 1.00 9.19 371 PRO B C 1
ATOM 5125 O O . PRO B 1 303 ? 8.444 -3.106 29.510 1.00 8.98 371 PRO B O 1
ATOM 5129 N N . PHE B 1 304 ? 8.501 -0.828 29.296 1.00 9.49 372 PHE B N 1
ATOM 5130 C CA . PHE B 1 304 ? 9.145 -0.810 27.978 1.00 9.31 372 PHE B CA 1
ATOM 5131 C C . PHE B 1 304 ? 10.269 0.213 28.027 1.00 9.45 372 PHE B C 1
ATOM 5132 O O . PHE B 1 304 ? 10.149 1.202 28.721 1.00 10.88 372 PHE B O 1
ATOM 5140 N N . SER B 1 305 ? 11.335 0.009 27.248 1.00 8.55 373 SER B N 1
ATOM 5141 C CA . SER B 1 305 ? 12.360 1.033 27.075 1.00 8.94 373 SER B CA 1
ATOM 5142 C C . SER B 1 305 ? 11.986 2.009 25.954 1.00 8.95 373 SER B C 1
ATOM 5143 O O . SER B 1 305 ? 11.140 1.693 25.151 1.00 9.11 373 SER B O 1
ATOM 5146 N N . TYR B 1 306 ? 12.552 3.213 25.953 1.00 8.84 374 TYR B N 1
ATOM 5147 C CA . TYR B 1 306 ? 12.281 4.152 24.888 1.00 9.01 374 TYR B CA 1
ATOM 5148 C C . TYR B 1 306 ? 13.505 4.901 24.469 1.00 9.13 374 TYR B C 1
ATOM 5149 O O . TYR B 1 306 ? 14.471 5.053 25.223 1.00 9.03 374 TYR B O 1
ATOM 5158 N N . HIS B 1 307 ? 13.449 5.312 23.214 1.00 10.34 375 HIS B N 1
ATOM 5159 C CA . HIS B 1 307 ? 14.393 6.234 22.649 1.00 10.86 375 HIS B CA 1
ATOM 5160 C C . HIS B 1 307 ? 13.700 7.046 21.557 1.00 11.47 375 HIS B C 1
ATOM 5161 O O . HIS B 1 307 ? 13.260 6.461 20.571 1.00 11.69 375 HIS B O 1
ATOM 5168 N N . ASP B 1 308 ? 13.635 8.373 21.720 1.00 11.93 376 ASP B N 1
ATOM 5169 C CA . ASP B 1 308 ? 12.926 9.271 20.796 1.00 13.12 376 ASP B CA 1
ATOM 5170 C C . ASP B 1 308 ? 13.808 10.382 20.195 1.00 14.61 376 ASP B C 1
ATOM 5171 O O . ASP B 1 308 ? 13.329 11.448 19.802 1.00 17.25 376 ASP B O 1
ATOM 5176 N N . GLY B 1 309 ? 15.110 10.176 20.184 1.00 13.91 377 GLY B N 1
ATOM 5177 C CA . GLY B 1 309 ? 16.006 11.068 19.474 1.00 14.63 377 GLY B CA 1
ATOM 5178 C C . GLY B 1 309 ? 17.007 11.742 20.345 1.00 14.77 377 GLY B C 1
ATOM 5179 O O . GLY B 1 309 ? 17.171 11.406 21.536 1.00 13.86 377 GLY B O 1
ATOM 5180 N N . PHE B 1 310 ? 17.678 12.722 19.741 1.00 15.20 378 PHE B N 1
ATOM 5181 C CA . PHE B 1 310 ? 18.684 13.513 20.406 1.00 15.99 378 PHE B CA 1
ATOM 5182 C C . PHE B 1 310 ? 18.330 14.990 20.275 1.00 17.37 378 PHE B C 1
ATOM 5183 O O . PHE B 1 310 ? 17.844 15.413 19.221 1.00 19.37 378 PHE B O 1
ATOM 5191 N N . ASP B 1 311 ? 18.606 15.762 21.318 1.00 18.85 379 ASP B N 1
ATOM 5192 C CA . ASP B 1 311 ? 18.432 17.220 21.261 1.00 20.14 379 ASP B CA 1
ATOM 5193 C C . ASP B 1 311 ? 19.657 17.874 20.596 1.00 21.46 379 ASP B C 1
ATOM 5194 O O . ASP B 1 311 ? 20.582 17.186 20.161 1.00 21.42 379 ASP B O 1
ATOM 5199 N N . ALA B 1 312 ? 19.663 19.202 20.526 1.00 23.36 380 ALA B N 1
ATOM 5200 C CA . ALA B 1 312 ? 20.704 19.938 19.803 1.00 22.98 380 ALA B CA 1
ATOM 5201 C C . ALA B 1 312 ? 22.093 19.771 20.400 1.00 22.51 380 ALA B C 1
ATOM 5202 O O . ALA B 1 312 ? 23.098 19.932 19.688 1.00 22.93 380 ALA B O 1
ATOM 5204 N N . ASP B 1 313 ? 22.157 19.462 21.692 1.00 20.84 381 ASP B N 1
ATOM 5205 C CA . ASP B 1 313 ? 23.416 19.168 22.376 1.00 22.21 381 ASP B CA 1
ATOM 5206 C C . ASP B 1 313 ? 23.804 17.685 22.415 1.00 19.27 381 ASP B C 1
ATOM 5207 O O . ASP B 1 313 ? 24.766 17.317 23.094 1.00 20.97 381 ASP B O 1
ATOM 5212 N N . GLY B 1 314 ? 23.062 16.835 21.710 1.00 16.88 382 GLY B N 1
ATOM 5213 C CA . GLY B 1 314 ? 23.375 15.407 21.640 1.00 15.82 382 GLY B CA 1
ATOM 5214 C C . GLY B 1 314 ? 22.849 14.596 22.804 1.00 14.79 382 GLY B C 1
ATOM 5215 O O . GLY B 1 314 ? 23.236 13.445 22.954 1.00 14.37 382 GLY B O 1
ATOM 5216 N N . VAL B 1 315 ? 21.979 15.178 23.630 1.00 13.98 383 VAL B N 1
ATOM 5217 C CA . VAL B 1 315 ? 21.428 14.475 24.799 1.00 12.68 383 VAL B CA 1
ATOM 5218 C C . VAL B 1 315 ? 20.345 13.517 24.310 1.00 12.65 383 VAL B C 1
ATOM 5219 O O . VAL B 1 315 ? 19.419 13.946 23.632 1.00 13.16 383 VAL B O 1
ATOM 5223 N N . PRO B 1 316 ? 20.456 12.212 24.634 1.00 12.07 384 PRO B N 1
ATOM 5224 C CA . PRO B 1 316 ? 19.416 11.262 24.186 1.00 11.91 384 PRO B CA 1
ATOM 5225 C C . PRO B 1 316 ? 18.127 11.368 24.998 1.00 11.81 384 PRO B C 1
ATOM 5226 O O . PRO B 1 316 ? 18.158 11.380 26.233 1.00 13.05 384 PRO B O 1
ATOM 5230 N N . ASP B 1 317 ? 17.002 11.433 24.297 1.00 11.62 385 ASP B N 1
ATOM 5231 C CA . ASP B 1 317 ? 15.673 11.337 24.917 1.00 11.47 385 ASP B CA 1
ATOM 5232 C C . ASP B 1 317 ? 15.328 9.854 25.048 1.00 10.55 385 ASP B C 1
ATOM 5233 O O . ASP B 1 317 ? 14.531 9.306 24.282 1.00 9.86 385 ASP B O 1
ATOM 5238 N N . ALA B 1 318 ? 15.964 9.211 26.028 1.00 9.39 386 ALA B N 1
ATOM 5239 C CA . ALA B 1 318 ? 15.918 7.756 26.154 1.00 9.09 386 ALA B CA 1
ATOM 5240 C C . ALA B 1 318 ? 15.775 7.408 27.601 1.00 8.86 386 ALA B C 1
ATOM 5241 O O . ALA B 1 318 ? 16.249 8.142 28.460 1.00 9.67 386 ALA B O 1
ATOM 5243 N N . GLY B 1 319 ? 15.203 6.236 27.871 1.00 8.26 387 GLY B N 1
ATOM 5244 C CA . GLY B 1 319 ? 14.967 5.831 29.244 1.00 8.25 387 GLY B CA 1
ATOM 5245 C C . GLY B 1 319 ? 14.033 4.660 29.352 1.00 8.54 387 GLY B C 1
ATOM 5246 O O . GLY B 1 319 ? 14.053 3.725 28.525 1.00 8.46 387 GLY B O 1
ATOM 5247 N N . LEU B 1 320 ? 13.181 4.726 30.379 1.00 8.69 388 LEU B N 1
ATOM 5248 C CA . LEU B 1 320 ? 12.269 3.628 30.669 1.00 9.07 388 LEU B CA 1
ATOM 5249 C C . LEU B 1 320 ? 10.849 4.173 30.768 1.00 9.04 388 LEU B C 1
ATOM 5250 O O . LEU B 1 320 ? 10.606 5.193 31.449 1.00 9.63 388 LEU B O 1
ATOM 5255 N N . LEU B 1 321 ? 9.923 3.524 30.073 1.00 8.94 389 LEU B N 1
ATOM 5256 C CA . LEU B 1 321 ? 8.495 3.713 30.335 1.00 8.71 389 LEU B CA 1
ATOM 5257 C C . LEU B 1 321 ? 8.200 2.737 31.470 1.00 8.39 389 LEU B C 1
ATOM 5258 O O . LEU B 1 321 ? 7.933 1.542 31.256 1.00 8.14 389 LEU B O 1
ATOM 5263 N N . PHE B 1 322 ? 8.299 3.230 32.704 1.00 8.96 390 PHE B N 1
ATOM 5264 C CA . PHE B 1 322 ? 8.085 2.459 33.911 1.00 9.46 390 PHE B CA 1
ATOM 5265 C C . PHE B 1 322 ? 6.602 2.273 34.087 1.00 9.34 390 PHE B C 1
ATOM 5266 O O . PHE B 1 322 ? 5.847 3.254 34.048 1.00 9.54 390 PHE B O 1
ATOM 5274 N N . VAL B 1 323 ? 6.177 1.006 34.160 1.00 9.08 391 VAL B N 1
ATOM 5275 C CA . VAL B 1 323 ? 4.764 0.676 34.281 1.00 9.32 391 VAL B CA 1
ATOM 5276 C C . VAL B 1 323 ? 4.638 -0.315 35.426 1.00 9.87 391 VAL B C 1
ATOM 5277 O O . VAL B 1 323 ? 5.241 -1.389 35.380 1.00 10.60 391 VAL B O 1
ATOM 5281 N N . CYS B 1 324 ? 3.927 0.054 36.497 1.00 9.28 392 CYS B N 1
ATOM 5282 C CA . CYS B 1 324 ? 3.836 -0.829 37.644 1.00 9.79 392 CYS B CA 1
ATOM 5283 C C . CYS B 1 324 ? 2.395 -0.994 38.058 1.00 9.61 392 CYS B C 1
ATOM 5284 O O . CYS B 1 324 ? 1.582 -0.099 37.851 1.00 9.32 392 CYS B O 1
ATOM 5287 N N . TRP B 1 325 ? 2.144 -2.129 38.698 1.00 10.19 393 TRP B N 1
ATOM 5288 C CA . TRP B 1 325 ? 0.802 -2.657 38.988 1.00 9.75 393 TRP B CA 1
ATOM 5289 C C . TRP B 1 325 ? 0.697 -3.006 40.451 1.00 9.94 393 TRP B C 1
ATOM 5290 O O . TRP B 1 325 ? 1.605 -3.653 40.998 1.00 10.29 393 TRP B O 1
ATOM 5301 N N . GLN B 1 326 ? -0.400 -2.593 41.084 1.00 9.61 394 GLN B N 1
ATOM 5302 C CA . GLN B 1 326 ? -0.597 -2.831 42.504 1.00 9.91 394 GLN B CA 1
ATOM 5303 C C . GLN B 1 326 ? -2.070 -2.714 42.856 1.00 10.05 394 GLN B C 1
ATOM 5304 O O . GLN B 1 326 ? -2.826 -2.050 42.152 1.00 10.23 394 GLN B O 1
ATOM 5310 N N . ALA B 1 327 ? -2.481 -3.349 43.953 1.00 10.07 395 ALA B N 1
ATOM 5311 C CA . ALA B 1 327 ? -3.876 -3.256 44.403 1.00 10.53 395 ALA B CA 1
ATOM 5312 C C . ALA B 1 327 ? -4.241 -1.887 44.951 1.00 10.51 395 ALA B C 1
ATOM 5313 O O . ALA B 1 327 ? -5.403 -1.494 44.915 1.00 10.88 395 ALA B O 1
ATOM 5315 N N . ASP B 1 328 ? -3.232 -1.201 45.480 1.00 10.48 396 ASP B N 1
ATOM 5316 C CA . ASP B 1 328 ? -3.391 0.097 46.089 1.00 11.39 396 ASP B CA 1
ATOM 5317 C C . ASP B 1 328 ? -2.077 0.873 45.941 1.00 11.67 396 ASP B C 1
ATOM 5318 O O . ASP B 1 328 ? -1.049 0.431 46.456 1.00 11.26 396 ASP B O 1
ATOM 5323 N N . PRO B 1 329 ? -2.099 2.020 45.237 1.00 12.19 397 PRO B N 1
ATOM 5324 C CA . PRO B 1 329 ? -0.825 2.781 45.077 1.00 12.14 397 PRO B CA 1
ATOM 5325 C C . PRO B 1 329 ? -0.188 3.195 46.399 1.00 12.01 397 PRO B C 1
ATOM 5326 O O . PRO B 1 329 ? 1.026 3.323 46.467 1.00 11.92 397 PRO B O 1
ATOM 5330 N N . LEU B 1 330 ? -1.007 3.332 47.447 1.00 11.91 398 LEU B N 1
ATOM 5331 C CA . LEU B 1 330 ? -0.472 3.688 48.751 1.00 12.59 398 LEU B CA 1
ATOM 5332 C C . LEU B 1 330 ? 0.246 2.550 49.451 1.00 12.90 398 LEU B C 1
ATOM 5333 O O . LEU B 1 330 ? 0.936 2.800 50.459 1.00 13.27 398 LEU B O 1
ATOM 5338 N N . ARG B 1 331 ? 0.116 1.325 48.924 1.00 13.15 399 ARG B N 1
ATOM 5339 C CA . ARG B 1 331 ? 0.878 0.166 49.389 1.00 13.02 399 ARG B CA 1
ATOM 5340 C C . ARG B 1 331 ? 1.817 -0.381 48.289 1.00 12.07 399 ARG B C 1
ATOM 5341 O O . ARG B 1 331 ? 2.194 -1.545 48.305 1.00 11.88 399 ARG B O 1
ATOM 5349 N N . GLY B 1 332 ? 2.209 0.490 47.368 1.00 11.54 400 GLY B N 1
ATOM 5350 C CA . GLY B 1 332 ? 3.065 0.105 46.221 1.00 11.12 400 GLY B CA 1
ATOM 5351 C C . GLY B 1 332 ? 3.935 1.281 45.838 1.00 10.83 400 GLY B C 1
ATOM 5352 O O . GLY B 1 332 ? 4.807 1.696 46.612 1.00 10.40 400 GLY B O 1
ATOM 5353 N N . PHE B 1 333 ? 3.673 1.823 44.650 1.00 9.71 401 PHE B N 1
ATOM 5354 C CA . PHE B 1 333 ? 4.462 2.897 44.080 1.00 10.23 401 PHE B CA 1
ATOM 5355 C C . PHE B 1 333 ? 4.718 4.099 45.002 1.00 10.21 401 PHE B C 1
ATOM 5356 O O . PHE B 1 333 ? 5.849 4.523 45.130 1.00 10.76 401 PHE B O 1
ATOM 5364 N N . VAL B 1 334 ? 3.673 4.606 45.653 1.00 10.87 402 VAL B N 1
ATOM 5365 C CA . VAL B 1 334 ? 3.775 5.850 46.386 1.00 10.92 402 VAL B CA 1
ATOM 5366 C C . VAL B 1 334 ? 4.808 5.809 47.526 1.00 11.23 402 VAL B C 1
ATOM 5367 O O . VAL B 1 334 ? 5.693 6.668 47.567 1.00 11.42 402 VAL B O 1
ATOM 5371 N N . PRO B 1 335 ? 4.676 4.862 48.474 1.00 11.63 403 PRO B N 1
ATOM 5372 C CA . PRO B 1 335 ? 5.661 4.863 49.560 1.00 11.87 403 PRO B CA 1
ATOM 5373 C C . PRO B 1 335 ? 7.076 4.547 49.095 1.00 12.07 403 PRO B C 1
ATOM 5374 O O . PRO B 1 335 ? 8.032 5.124 49.621 1.00 12.00 403 PRO B O 1
ATOM 5378 N N . VAL B 1 336 ? 7.230 3.701 48.064 1.00 11.46 404 VAL B N 1
ATOM 5379 C CA . VAL B 1 336 ? 8.563 3.415 47.572 1.00 11.13 404 VAL B CA 1
ATOM 5380 C C . VAL B 1 336 ? 9.144 4.662 46.922 1.00 11.40 404 VAL B C 1
ATOM 5381 O O . VAL B 1 336 ? 10.270 5.049 47.236 1.00 10.67 404 VAL B O 1
ATOM 5385 N N . GLN B 1 337 ? 8.355 5.338 46.080 1.00 11.19 405 GLN B N 1
ATOM 5386 C CA . GLN B 1 337 ? 8.867 6.546 45.442 1.00 11.95 405 GLN B CA 1
ATOM 5387 C C . GLN B 1 337 ? 9.111 7.703 46.428 1.00 12.53 405 GLN B C 1
ATOM 5388 O O . GLN B 1 337 ? 10.020 8.493 46.197 1.00 12.20 405 GLN B O 1
ATOM 5394 N N . ARG B 1 338 ? 8.326 7.800 47.507 1.00 13.26 406 ARG B N 1
ATOM 5395 C CA . ARG B 1 338 ? 8.638 8.781 48.567 1.00 14.37 406 ARG B CA 1
ATOM 5396 C C . ARG B 1 338 ? 10.043 8.588 49.108 1.00 13.81 406 ARG B C 1
ATOM 5397 O O . ARG B 1 338 ? 10.769 9.556 49.341 1.00 14.46 406 ARG B O 1
ATOM 5405 N N . LYS B 1 339 ? 10.407 7.328 49.325 1.00 12.21 407 LYS B N 1
ATOM 5406 C CA . LYS B 1 339 ? 11.752 6.976 49.773 1.00 13.54 407 LYS B CA 1
ATOM 5407 C C . LYS B 1 339 ? 12.800 7.258 48.688 1.00 12.75 407 LYS B C 1
ATOM 5408 O O . LYS B 1 339 ? 13.870 7.815 48.976 1.00 13.00 407 LYS B O 1
ATOM 5414 N N . LEU B 1 340 ? 12.524 6.887 47.448 1.00 11.70 408 LEU B N 1
ATOM 5415 C CA . LEU B 1 340 ? 13.545 7.005 46.418 1.00 11.33 408 LEU B CA 1
ATOM 5416 C C . LEU B 1 340 ? 13.855 8.456 46.048 1.00 11.40 408 LEU B C 1
ATOM 5417 O O . LEU B 1 340 ? 14.997 8.775 45.695 1.00 12.45 408 LEU B O 1
ATOM 5422 N N . ASP B 1 341 ? 12.821 9.293 46.143 1.00 12.11 409 ASP B N 1
ATOM 5423 C CA . ASP B 1 341 ? 12.827 10.679 45.675 1.00 12.98 409 ASP B CA 1
ATOM 5424 C C . ASP B 1 341 ? 14.190 11.356 45.872 1.00 14.18 409 ASP B C 1
ATOM 5425 O O . ASP B 1 341 ? 14.869 11.703 44.884 1.00 14.05 409 ASP B O 1
ATOM 5430 N N . ARG B 1 342 ? 14.617 11.429 47.135 1.00 14.15 410 ARG B N 1
ATOM 5431 C CA . ARG B 1 342 ? 15.962 11.865 47.520 1.00 16.69 410 ARG B CA 1
ATOM 5432 C C . ARG B 1 342 ? 16.851 10.765 48.091 1.00 16.03 410 ARG B C 1
ATOM 5433 O O . ARG B 1 342 ? 18.075 10.927 48.128 1.00 18.17 410 ARG B O 1
ATOM 5441 N N . GLY B 1 343 ? 16.278 9.657 48.538 1.00 14.42 411 GLY B N 1
ATOM 5442 C CA . GLY B 1 343 ? 17.031 8.613 49.222 1.00 15.01 411 GLY B CA 1
ATOM 5443 C C . GLY B 1 343 ? 17.791 7.637 48.333 1.00 14.64 411 GLY B C 1
ATOM 5444 O O . GLY B 1 343 ? 18.711 6.970 48.795 1.00 17.45 411 GLY B O 1
ATOM 5445 N N . ASP B 1 344 ? 17.410 7.535 47.056 1.00 13.35 412 ASP B N 1
ATOM 5446 C CA . ASP B 1 344 ? 17.985 6.518 46.168 1.00 11.57 412 ASP B CA 1
ATOM 5447 C C . ASP B 1 344 ? 19.223 7.044 45.437 1.00 11.48 412 ASP B C 1
ATOM 5448 O O . ASP B 1 344 ? 19.230 8.153 44.866 1.00 11.18 412 ASP B O 1
ATOM 5453 N N . ALA B 1 345 ? 20.298 6.260 45.480 1.00 11.59 413 ALA B N 1
ATOM 5454 C CA . ALA B 1 345 ? 21.512 6.575 44.694 1.00 11.46 413 ALA B CA 1
ATOM 5455 C C . ALA B 1 345 ? 21.211 6.709 43.214 1.00 11.54 413 ALA B C 1
ATOM 5456 O O . ALA B 1 345 ? 21.939 7.400 42.487 1.00 12.79 413 ALA B O 1
ATOM 5458 N N . LEU B 1 346 ? 20.151 6.052 42.764 1.00 11.55 414 LEU B N 1
ATOM 5459 C CA . LEU B 1 346 ? 19.762 6.109 41.350 1.00 10.89 414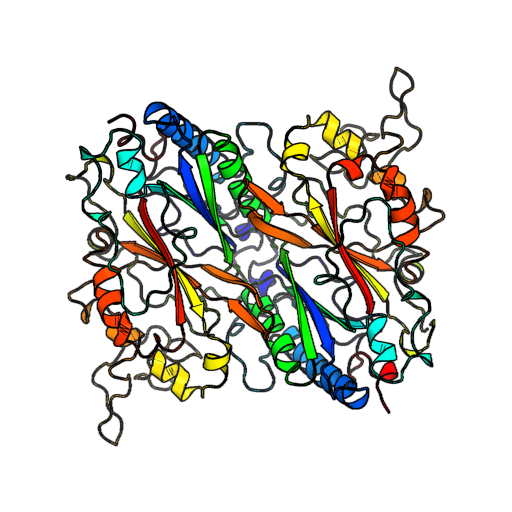 LEU B CA 1
ATOM 5460 C C . LEU B 1 346 ? 19.147 7.446 40.923 1.00 11.08 414 LEU B C 1
ATOM 5461 O O . LEU B 1 346 ? 19.270 7.851 39.753 1.00 10.38 414 LEU B O 1
ATOM 5466 N N . SER B 1 347 ? 18.501 8.155 41.854 1.00 10.93 415 SER B N 1
ATOM 5467 C CA . SER B 1 347 ? 17.804 9.414 41.544 1.00 11.57 415 SER B CA 1
ATOM 5468 C C . SER B 1 347 ? 18.646 10.434 40.760 1.00 11.91 415 SER B C 1
ATOM 5469 O O . SER B 1 347 ? 18.152 11.101 39.874 1.00 11.33 415 SER B O 1
ATOM 5472 N N . GLN B 1 348 ? 19.935 10.508 41.063 1.00 12.39 416 GLN B N 1
ATOM 5473 C CA . GLN B 1 348 ? 20.888 11.407 40.409 1.00 14.03 416 GLN B CA 1
ATOM 5474 C C . GLN B 1 348 ? 20.966 11.216 38.889 1.00 12.91 416 GLN B C 1
ATOM 5475 O O . GLN B 1 348 ? 21.326 12.147 38.133 1.00 13.25 416 GLN B O 1
ATOM 5481 N N . PHE B 1 349 ? 20.664 9.990 38.457 1.00 11.15 417 PHE B N 1
ATOM 5482 C CA . PHE B 1 349 ? 20.895 9.572 37.089 1.00 10.69 417 PHE B CA 1
ATOM 5483 C C . PHE B 1 349 ? 19.631 9.404 36.264 1.00 10.97 417 PHE B C 1
ATOM 5484 O O . PHE B 1 349 ? 19.730 8.951 35.125 1.00 10.91 417 PHE B O 1
ATOM 5492 N N . ILE B 1 350 ? 18.477 9.793 36.806 1.00 10.26 418 ILE B N 1
ATOM 5493 C CA . ILE B 1 350 ? 17.208 9.689 36.117 1.00 10.93 418 ILE B CA 1
ATOM 5494 C C . ILE B 1 350 ? 16.336 10.924 36.291 1.00 10.90 418 ILE B C 1
ATOM 5495 O O . ILE B 1 350 ? 16.517 11.698 37.251 1.00 12.26 418 ILE B O 1
ATOM 5500 N N . ARG B 1 351 ? 15.376 11.103 35.381 1.00 10.81 419 ARG B N 1
ATOM 5501 C CA . ARG B 1 351 ? 14.415 12.215 35.494 1.00 10.93 419 ARG B CA 1
ATOM 5502 C C . ARG B 1 351 ? 12.999 11.790 35.159 1.00 10.73 419 ARG B C 1
ATOM 5503 O O . ARG B 1 351 ? 12.714 11.350 34.044 1.00 10.50 419 ARG B O 1
ATOM 5511 N N . HIS B 1 352 ? 12.112 11.901 36.151 1.00 9.89 420 HIS B N 1
ATOM 5512 C CA . HIS B 1 352 ? 10.671 11.599 35.977 1.00 10.02 420 HIS B CA 1
ATOM 5513 C C . HIS B 1 352 ? 10.020 12.746 35.217 1.00 9.89 420 HIS B C 1
ATOM 5514 O O . HIS B 1 352 ? 9.899 13.883 35.734 1.00 10.35 420 HIS B O 1
ATOM 5521 N N . GLU B 1 353 ? 9.650 12.485 33.958 1.00 9.50 421 GLU B N 1
ATOM 5522 C CA . GLU B 1 353 ? 9.215 13.550 33.039 1.00 9.96 421 GLU B CA 1
ATOM 5523 C C . GLU B 1 353 ? 7.764 13.478 32.579 1.00 9.81 421 GLU B C 1
ATOM 5524 O O . GLU B 1 353 ? 7.285 14.429 31.965 1.00 10.09 421 GLU B O 1
ATOM 5530 N N . ALA B 1 354 ? 7.072 12.396 32.913 1.00 9.39 422 ALA B N 1
ATOM 5531 C CA . ALA B 1 354 ? 5.638 12.297 32.736 1.00 9.19 422 ALA B CA 1
ATOM 5532 C C . ALA B 1 354 ? 5.116 11.211 33.657 1.00 9.95 422 ALA B C 1
ATOM 5533 O O . ALA B 1 354 ? 5.880 10.362 34.104 1.00 9.42 422 ALA B O 1
ATOM 5535 N N . SER B 1 355 ? 3.814 11.262 33.943 1.00 9.56 423 SER B N 1
ATOM 5536 C CA . SER B 1 355 ? 3.220 10.380 34.943 1.00 9.77 423 SER B CA 1
ATOM 5537 C C . SER B 1 355 ? 1.755 10.130 34.644 1.00 9.87 423 SER B C 1
ATOM 5538 O O . SER B 1 355 ? 1.077 10.996 34.083 1.00 9.97 423 SER B O 1
ATOM 5541 N N . GLY B 1 356 ? 1.268 8.952 34.998 1.00 10.09 424 GLY B N 1
ATOM 5542 C CA . GLY B 1 356 ? -0.186 8.699 34.950 1.00 9.89 424 GLY B CA 1
ATOM 5543 C C . GLY B 1 356 ? -0.548 7.624 35.959 1.00 10.44 424 GLY B C 1
ATOM 5544 O O . GLY B 1 356 ? 0.254 6.766 36.248 1.00 10.92 424 GLY B O 1
ATOM 5545 N N . LEU B 1 357 ? -1.745 7.723 36.524 1.00 10.87 425 LEU B N 1
ATOM 5546 C CA . LEU B 1 357 ? -2.295 6.739 37.475 1.00 10.96 425 LEU B CA 1
ATOM 5547 C C . LEU B 1 357 ? -3.669 6.374 36.996 1.00 10.67 425 LEU B C 1
ATOM 5548 O O . LEU B 1 357 ? -4.507 7.251 36.834 1.00 9.99 425 LEU B O 1
ATOM 5553 N N . PHE B 1 358 ? -3.882 5.089 36.732 1.00 9.89 426 PHE B N 1
ATOM 5554 C CA . PHE B 1 358 ? -5.166 4.671 36.117 1.00 10.16 426 PHE B CA 1
ATOM 5555 C C . PHE B 1 358 ? -5.702 3.410 36.811 1.00 10.53 426 PHE B C 1
ATOM 5556 O O . PHE B 1 358 ? -4.958 2.571 37.301 1.00 10.43 426 PHE B O 1
ATOM 5564 N N . ALA B 1 359 ? -7.031 3.319 36.834 1.00 9.62 427 ALA B N 1
ATOM 5565 C CA . ALA B 1 359 ? -7.737 2.189 37.417 1.00 9.65 427 ALA B CA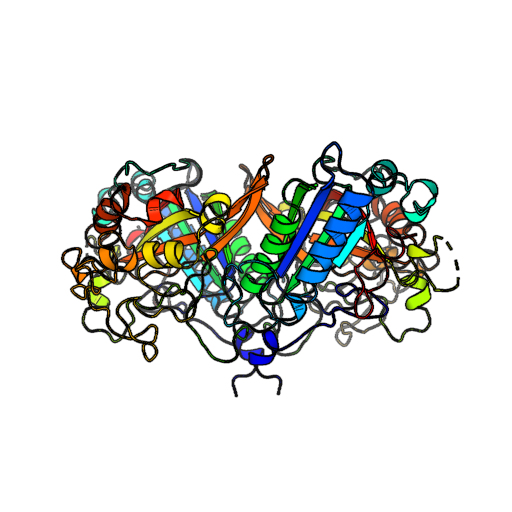 1
ATOM 5566 C C . ALA B 1 359 ? -8.090 1.245 36.278 1.00 9.49 427 ALA B C 1
ATOM 5567 O O . ALA B 1 359 ? -8.817 1.627 35.363 1.00 9.83 427 ALA B O 1
ATOM 5569 N N . VAL B 1 360 ? -7.548 0.034 36.349 1.00 9.16 428 VAL B N 1
ATOM 5570 C CA . VAL B 1 360 ? -7.650 -0.936 35.273 1.00 9.61 428 VAL B CA 1
ATOM 5571 C C . VAL B 1 360 ? -8.557 -2.057 35.791 1.00 9.30 428 VAL B C 1
ATOM 5572 O O . VAL B 1 360 ? -8.147 -2.829 36.639 1.00 9.73 428 VAL B O 1
ATOM 5576 N N . PRO B 1 361 ? -9.809 -2.140 35.286 1.00 10.04 429 PRO B N 1
ATOM 5577 C CA . PRO B 1 361 ? -10.722 -3.130 35.870 1.00 10.15 429 PRO B CA 1
ATOM 5578 C C . PRO B 1 361 ? -10.402 -4.588 35.494 1.00 10.63 429 PRO B C 1
ATOM 5579 O O . PRO B 1 361 ? -9.440 -4.864 34.747 1.00 10.45 429 PRO B O 1
ATOM 5583 N N . GLY B 1 362 ? -11.195 -5.517 36.033 1.00 10.91 430 GLY B N 1
ATOM 5584 C CA . GLY B 1 362 ? -11.093 -6.921 35.703 1.00 10.59 430 GLY B CA 1
ATOM 5585 C C . GLY B 1 362 ? -11.296 -7.134 34.217 1.00 10.82 430 GLY B C 1
ATOM 5586 O O . GLY B 1 362 ? -11.781 -6.270 33.520 1.00 10.83 430 GLY B O 1
ATOM 5587 N N . GLY B 1 363 ? -10.939 -8.316 33.754 1.00 11.31 431 GLY B N 1
ATOM 5588 C CA . GLY B 1 363 ? -11.075 -8.646 32.357 1.00 11.58 431 GLY B CA 1
ATOM 5589 C C . GLY B 1 363 ? -12.506 -8.810 31.949 1.00 11.88 431 GLY B C 1
ATOM 5590 O O . GLY B 1 363 ? -13.389 -9.129 32.770 1.00 12.16 431 GLY B O 1
ATOM 5591 N N . ALA B 1 364 ? -12.760 -8.586 30.676 1.00 12.91 432 ALA B N 1
ATOM 5592 C CA . ALA B 1 364 ? -14.082 -8.803 30.111 1.00 13.94 432 ALA B CA 1
ATOM 5593 C C . ALA B 1 364 ? -14.404 -10.303 30.107 1.00 15.56 432 ALA B C 1
ATOM 5594 O O . ALA B 1 364 ? -13.557 -11.122 29.748 1.00 15.95 432 ALA B O 1
ATOM 5596 N N . ALA B 1 365 ? -15.642 -10.645 30.473 1.00 15.26 433 ALA B N 1
ATOM 5597 C CA . ALA B 1 365 ? -16.169 -11.995 30.209 1.00 16.67 433 ALA B CA 1
ATOM 5598 C C . ALA B 1 365 ? -16.787 -12.062 28.809 1.00 17.40 433 ALA B C 1
ATOM 5599 O O . ALA B 1 365 ? -16.948 -11.024 28.126 1.00 14.69 433 ALA B O 1
ATOM 5601 N N . GLU B 1 366 ? -17.117 -13.295 28.383 1.00 17.63 434 GLU B N 1
ATOM 5602 C CA . GLU B 1 366 ? -17.734 -13.504 27.068 1.00 20.39 434 GLU B CA 1
ATOM 5603 C C . GLU B 1 366 ? -18.905 -12.539 26.916 1.00 20.04 434 GLU B C 1
ATOM 5604 O O . GLU B 1 366 ? -19.738 -12.400 27.817 1.00 21.59 434 GLU B O 1
ATOM 5610 N N . GLY B 1 367 ? -18.893 -11.815 25.805 1.00 21.63 435 GLY B N 1
ATOM 5611 C CA . GLY B 1 367 ? -19.960 -10.902 25.464 1.00 21.89 435 GLY B CA 1
ATOM 5612 C C . GLY B 1 367 ? -19.917 -9.525 26.090 1.00 22.17 435 GLY B C 1
ATOM 5613 O O . GLY B 1 367 ? -20.732 -8.696 25.738 1.00 25.23 435 GLY B O 1
ATOM 5614 N N . GLU B 1 368 ? -18.973 -9.282 27.000 1.00 19.00 436 GLU B N 1
ATOM 5615 C CA . GLU B 1 368 ? -18.898 -8.044 27.760 1.00 17.37 436 GLU B CA 1
ATOM 5616 C C . GLU B 1 368 ? -17.874 -7.103 27.179 1.00 15.38 436 GLU B C 1
ATOM 5617 O O . GLU B 1 368 ? -16.982 -7.519 26.419 1.00 15.04 436 GLU B O 1
ATOM 5623 N N . TYR B 1 369 ? -17.979 -5.837 27.583 1.00 13.92 437 TYR B N 1
ATOM 5624 C CA . TYR B 1 369 ? -16.926 -4.860 27.334 1.00 13.35 437 TYR B CA 1
ATOM 5625 C C . TYR B 1 369 ? -16.179 -4.495 28.606 1.00 12.14 437 TYR B C 1
ATOM 5626 O O . TYR B 1 369 ? -16.695 -4.638 29.722 1.00 13.55 437 TYR B O 1
ATOM 5635 N N . VAL B 1 370 ? -14.926 -4.092 28.455 1.00 11.42 438 VAL B N 1
ATOM 5636 C CA . VAL B 1 370 ? -14.087 -3.720 29.595 1.00 10.93 438 VAL B CA 1
ATOM 5637 C C . VAL B 1 370 ? -14.656 -2.451 30.261 1.00 11.40 438 VAL B C 1
ATOM 5638 O O . VAL B 1 370 ? -14.909 -1.450 29.591 1.00 11.36 438 VAL B O 1
ATOM 5642 N N . GLY B 1 371 ? -14.858 -2.503 31.572 1.00 11.28 439 GLY B N 1
ATOM 5643 C CA . GLY B 1 371 ? -15.434 -1.383 32.301 1.00 12.25 439 GLY B CA 1
ATOM 5644 C C . GLY B 1 371 ? -16.955 -1.394 32.273 1.00 12.77 439 GLY B C 1
ATOM 5645 O O . GLY B 1 371 ? -17.588 -0.409 32.680 1.00 12.73 439 GLY B O 1
ATOM 5646 N N . GLN B 1 372 ? -17.545 -2.516 31.831 1.00 13.45 440 GLN B N 1
ATOM 5647 C CA . GLN B 1 372 ? -19.017 -2.610 31.750 1.00 14.24 440 GLN B CA 1
ATOM 5648 C C . GLN B 1 372 ? -19.710 -2.399 33.090 1.00 14.13 440 GLN B C 1
ATOM 5649 O O . GLN B 1 372 ? -20.731 -1.707 33.154 1.00 13.87 440 GLN B O 1
ATOM 5655 N N A ARG B 1 373 ? -19.171 -2.975 34.155 0.50 14.31 441 ARG B N 1
ATOM 5656 N N B ARG B 1 373 ? -19.172 -2.990 34.150 0.50 13.94 441 ARG B N 1
ATOM 5657 C CA A ARG B 1 373 ? -19.788 -2.805 35.473 0.50 15.04 441 ARG B CA 1
ATOM 5658 C CA B ARG B 1 373 ? -19.774 -2.828 35.477 0.50 14.42 441 ARG B CA 1
ATOM 5659 C C A ARG B 1 373 ? -19.806 -1.334 35.913 0.50 14.63 441 ARG B C 1
ATOM 5660 C C B ARG B 1 373 ? -19.807 -1.343 35.899 0.50 14.27 441 ARG B C 1
ATOM 5661 O O A ARG B 1 373 ? -20.770 -0.878 36.545 0.50 14.10 441 ARG B O 1
ATOM 5662 O O B ARG B 1 373 ? -20.796 -0.881 36.486 0.50 13.86 441 ARG B O 1
ATOM 5677 N N . LEU B 1 374 ? -18.745 -0.593 35.584 1.00 13.47 442 LEU B N 1
ATOM 5678 C CA . LEU B 1 374 ? -18.711 0.820 35.852 1.00 13.83 442 LEU B CA 1
ATOM 5679 C C . LEU B 1 374 ? -19.746 1.595 35.049 1.00 13.89 442 LEU B C 1
ATOM 5680 O O . LEU B 1 374 ? -20.502 2.379 35.610 1.00 14.49 442 LEU B O 1
ATOM 5685 N N A LEU B 1 375 ? -19.782 1.346 33.743 0.50 14.18 443 LEU B N 1
ATOM 5686 N N B LEU B 1 375 ? -19.743 1.396 33.729 0.50 14.22 443 LEU B N 1
ATOM 5687 C CA A LEU B 1 375 ? -20.508 2.201 32.822 0.50 14.43 443 LEU B CA 1
ATOM 5688 C CA B LEU B 1 375 ? -20.542 2.227 32.836 0.50 14.37 443 LEU B CA 1
ATOM 5689 C C A LEU B 1 375 ? -21.984 1.807 32.689 0.50 15.16 443 LEU B C 1
ATOM 5690 C C B LEU B 1 375 ? -22.016 1.857 32.911 0.50 14.90 443 LEU B C 1
ATOM 5691 O O A LEU B 1 375 ? -22.807 2.616 32.243 0.50 14.99 443 LEU B O 1
ATOM 5692 O O B LEU B 1 375 ? -22.878 2.751 32.886 0.50 14.23 443 LEU B O 1
ATOM 5701 N N . GLU B 1 376 ? -22.300 0.564 33.039 1.00 15.04 444 GLU B N 1
ATOM 5702 C CA . GLU B 1 376 ? -23.704 0.096 33.156 1.00 16.33 444 GLU B CA 1
ATOM 5703 C C . GLU B 1 376 ? -24.202 0.265 34.575 1.00 17.11 444 GLU B C 1
ATOM 5704 O O . GLU B 1 376 ? -25.385 0.544 34.793 1.00 17.96 444 GLU B O 1
ATOM 5710 N N . GLY B 1 377 ? -23.320 0.069 35.557 1.00 17.49 445 GLY B N 1
ATOM 5711 C CA . GLY B 1 377 ? -23.632 0.395 36.947 1.00 18.19 445 GLY B CA 1
ATOM 5712 C C . GLY B 1 377 ? -24.484 -0.615 37.673 1.00 18.51 445 GLY B C 1
ATOM 5713 O O . GLY B 1 377 ? -24.558 -1.791 37.292 1.00 19.27 445 GLY B O 1
#

Nearest PDB structures (foldseek):
  5mjh-assembly1_A  TM=1.002E+00  e=2.434E-84  Streptomyces lividans 1326
  4gt2-assembly2_E  TM=9.995E-01  e=1.844E-83  Streptomyces coelicolor A3(2)
  5map-assembly1_A  TM=1.002E+00  e=3.852E-83  Streptomyces lividans TK24
  6gzw-assembly1_B  TM=9.980E-01  e=1.094E-82  Streptomyces lividans 1326
  5map-assembly1_B  TM=9.986E-01  e=1.677E-80  Streptomyces lividans TK24

Secondary structure (DSSP, 8-state):
--BTTHHHH----SSSSS-SSSSSPP-SEEEEEEEEEPTT--HHHHHHHHHHHHHHHHHHHTTPPPSSS--STTTTB--TT-EEEEEEEHHHHHHTT-GGG--GGGSPPP--TTB---GGGS--SEEEEEEESSHHHHHHHHHHHHHHHGGGEEEEEEEEEE-PPTTSBSS----B-TT--B--TT---TTSTTHHHHHS-----GGGTT-EEEEEEEEEE-HHHHTTS-HHHHHHHHTB-TTT--BTTS-TT--TTSPP-SS-B-TTS-BSS-TT-HHHHTSGGGTTT---EE--EEEEEEE-TTS-EEEEEEEEEEES-GGGTHHHHHHHHHHH-GGGGGEEEEEEEEEEE-PPPPTT--TTHHHH--/--BTTHHHH----SSSSB-SSSSS---SEEEEEEEEEPTT--HHHHHHHHHHHHHHHHHHHTTPPPSS---STTTTB--TT-EEEEEE-HHHHHHTT-GGG--GGGSPPP--TTB---STTS--SEEEEEEESSHHHHHHHHHHHHHHHTTTEEEEEEEEEE-PPTTSBSS----B-TTS-B--SS---TTSTTHHHHHSPPP--GGGTT-EEEEEEEEEE-HHHHTTS-HHHHHHHHTB-TTT--BTT--TT--TTSPP-SS-B-TTS-BSS-TT-HHHHTSGGGTTT---EE--EEEEEEE-TT--EEEEEEEEEEES-GGGTHHHHHHHHHHH-TTGGGEEEEEEEEEEE-BPPPTT--TTHHHHH-

Radius of gyration: 26.53 Å; Cα contacts (8 Å, |Δi|>4): 1822; chains: 2; bounding box: 70×50×81 Å

B-factor: mean 16.31, std 6.45, range [3.49, 48.47]

Sequence (740 aa):
ATPLTSLGSEQAMFHGKHQPGITTPMMQARGHLVAFDLAAGAGRKEAAALLRRWSDTARRLMAGEPAGSRDTDVARDAGPSSLTVTFGFGHSFFGRTGLEKQRPVALDPLPDFSSDHLDKNRSNGDLWVQIGADDALVAFHALRAIQRDAGAAARVRWQMNGFNRSSPGATAHPMTARNLMGQVDGTRNPKPGEEADFDRRIFVPEGPAWMANGSSYVVVRRIRMLLDDWEELSLKAQEDVIGRRKSDGAPLSGGSGATESTEMDLEKTDGSGELVVPINAHARITRPDQNGGAAMVRRPFSYHDGFDADGVPDAGLLFVCWQADPLRGFVPVQRKLDRGDALSQFIRHEASGLFAVPGGAAEGEYVGQRLLEGATPLTSLGSSEQAMFHGKHQPGITTPMQARGHLVAFDLAAGAGRKEAAALLRRWSDTARRRRLMAGEPAGSRDTDVARDAGPSSLTVTFGFGHSFFGRTGLEKQRPVALDPLPDFSSDHLDKNRSNGDLWVQIIGADDALVAFHALRAIQRDAGAAARVRWQMNGFNRSSPGATAHPMTARNLMGQVDGTRNPKPGEADFDRRIFVPEPPAWMANGSYVVVRRIRMLLDDWEELSSLKAQEDVIGRRKSDGAPLSGGSGATESTEMMDLEKTDGSGELVVPINAHARITRPDQNGGAAMVRRPFSYHDGFDADGVPDAGLLFVCWQADPLRGFVPVQRKLDRGDALSQFIRHEASGLFAVPGGAAEGEYVGQRRLLLEG